Protein 4REC (pdb70)

GO terms:
  GO:0070336 flap-structured DNA binding (F, IDA)
  GO:0005634 nucleus (C, IDA)
  GO:0036297 interstrand cross-link repair (P, IDA)
  GO:0008409 5'-3' exonuclease activity (F, IDA)
  GO:0017108 5'-flap endonuclease activity (F, IDA)
  GO:0140036 ubiquitin-modified protein reader activity (F, IDA)
  GO:0005634 nucleus (C, EXP)
  GO:0004528 phosphodiesterase I activity (F, EXP)
  GO:0000287 magnesium ion binding (F, TAS)
  GO:0006281 DNA repair (P, IMP)
  GO:0006289 nucleotide-excision repair (P, IMP)
  GO:0000724 double-strand break repair via homologous recombination (P, IMP)
  GO:0005515 protein binding (F, IPI)
  GO:0005654 nucleoplasm (C, TAS)
  GO:0005654 nucleoplasm (C, IDA)
  GO:0006289 nucleotide-excision repair (P, IDA)

B-factor: mean 68.75, std 26.11, range [28.69, 210.44]

Solvent-accessible surface area: 28852 Å² total; per-residue (Å²): 198,102,29,116,12,5,64,16,9,30,26,8,2,107,23,4,70,128,25,124,33,11,17,134,14,11,57,138,130,5,64,28,15,6,66,80,0,96,134,12,46,65,42,0,22,28,0,0,0,59,3,17,115,99,164,53,41,13,21,28,37,117,136,17,108,28,109,108,19,29,157,87,12,66,77,7,9,101,52,0,45,133,25,37,0,3,21,35,47,76,101,1,108,97,19,48,43,0,2,110,23,13,48,48,99,35,1,67,49,0,0,116,50,33,161,25,119,78,34,115,20,127,64,99,93,0,13,77,31,0,55,157,36,18,172,155,245,139,38,54,16,54,80,0,19,147,127,0,48,81,63,8,32,121,0,0,24,9,20,107,48,14,66,43,4,0,22,16,1,60,21,12,18,24,19,39,56,8,36,123,50,108,97,77,149,97,72,13,29,192,53,100,26,8,78,31,77,79,44,53,153,49,118,5,11,81,68,84,74,1,0,59,61,1,7,56,0,12,89,37,0,55,77,0,16,67,7,13,89,110,41,74,47,113,101,0,32,79,43,0,44,56,0,59,155,67,13,81,204,26,93,148,56,102,8,11,137,53,1,64,100,10,59,70,20,0,29,20,4,1,1,0,15,0,16,4,34,1,17,9,37,6,7,66,0,1,17,142,46,130,56,44,102,49,0,10,124,6,1,90,58,4,16,95,43,191,59,12,2,18,54,13,9,3,107,4,23,26,82,7,0,36,0,10,13,85,80,32,152,100,43,70,44,0,3,105,4,2,33,101,0,14,78,12,117,83,4,37,64,11,65,47,14,15,0,49,100,37,2,38,114,0,68,121,32,134,54,0,132,149,23,100,123,53,6,149,78,26,42,173,72,101,46,112,108,23,127,90,38,92,21,110,18,157,190,65,57,43,32,93,25,0,16,25,42,2,134,180,60,36,14,65,64,30,12,58,2,82,4,11,4,7,0,1,1,1,0,1,11,0,16,87,7,3,14,58,85,58,21,66,8,1,4,23,16,67,29,22,24,25,0,26,1,4,19,25,98,36,1,20,72,48,2,110,110,35,0,76,68,55,0,102,99,0,85,89,13,88,67,121,30,2,45,47,80,0,15,43,17,18,133,124,34,105,46,57,45,8,59,5,12,29,46,123,72,7,118,49,31,96,22,0,23,53,1,0,17,16,7,20,2,69,13,2,4,9,6,2,86,50,1,1,42,45,18,112,38,1,79,51,0,7,2,6,2,4,1,2,36,66,168,73,114,81,24,24,0,0,10,7,12,10,79,168,71,206,41,56,54,85,27,68,13,24,3,2,39,2,49,144,52,64,4,73,4,4,0,0,46,7,63,88,116

Foldseek 3Di:
DCDLLLLLLVVLVVFQVVDVVSVQLDDDVLVVLVVLLVVQDPLLVVVLSVQLVDDFAKEFLVPDDDVVSPRHCVVSLVRCVVSPFKDKCVPVDDLLRLLVQDDLVLLLVLCVVVVHPPSVDDSVVSSVVLVVQQVVVHGCSRVSSVVSCVSRDMIMGGDDSNSVSSVLSVCVRCVCVLPVLVLRDRCSSPAFADDFDAFADDDLAPHNVFSVLLSVLSVLLVVLSVCVVVVVLVVSLVSLVVLVVVQVVCPPPPRVVSLLPDDPLSSCSGNNQSNLVSLVVNLVSCVVVPVLVVSLVSLVVSLVDDRYPLLCVLVSLLVNLVSCVPVVVPLVVSLVSLLVSCVDPSHDVQSVVSSLVVLVVSCPDPSRVPVVVSNPSRDPDDFDDAAEDEDADDVDDQVVVVVVVVVVVQQVDKFQDQLLLLLQLLCLQCVCLQRDDDDHPQHNTSPDQGRSCQQDQVQCVVSVVVLVVSLVCQLPPALVVSLVSSVVSCVPCQSHRHPSHDNPRDVDSVRSSLLCNLCGRLLSSLLSVCCRRHVVLLSNQFARMWTHRSPVSQIEGEHEAEPPGDHRSSVSNVQRSSVVSVHHYYYYYYYYD

Organism: Homo sapiens (NCBI:txid9606)

Structure (mmCIF, N/CA/C/O backbone):
data_4REC
#
_entry.id   4REC
#
_cell.length_a   71.910
_cell.length_b   109.600
_cell.length_c   115.860
_cell.angle_alpha   90.000
_cell.angle_beta   90.000
_cell.angle_gamma   90.000
#
_symmetry.space_group_name_H-M   'P 21 21 21'
#
loop_
_entity.id
_entity.type
_entity.pdbx_description
1 polymer 'Fanconi-associated nuclease 1'
2 polymer 'DNA (40-MER)'
3 non-polymer 'IODIDE ION'
4 water water
#
loop_
_atom_site.group_PDB
_atom_site.id
_atom_site.type_symbol
_atom_site.label_atom_id
_atom_site.label_alt_id
_atom_site.label_comp_id
_atom_site.label_asym_id
_atom_site.label_entity_id
_atom_site.label_seq_id
_atom_site.pdbx_PDB_ins_code
_atom_site.Cartn_x
_atom_site.Cartn_y
_atom_site.Cartn_z
_atom_site.occupancy
_atom_site.B_iso_or_equiv
_atom_site.auth_seq_id
_atom_site.auth_comp_id
_atom_site.auth_asym_id
_atom_site.auth_atom_id
_atom_site.pdbx_PDB_model_num
ATOM 1 N N . GLU A 1 1 ? 84.924 76.252 -39.734 1.00 94.80 371 GLU A N 1
ATOM 2 C CA . GLU A 1 1 ? 84.730 77.541 -39.069 1.00 106.85 371 GLU A CA 1
ATOM 3 C C . GLU A 1 1 ? 84.675 77.367 -37.553 1.00 107.46 371 GLU A C 1
ATOM 4 O O . GLU A 1 1 ? 85.368 78.063 -36.812 1.00 113.55 371 GLU A O 1
ATOM 10 N N . PHE A 1 2 ? 83.828 76.449 -37.099 1.00 98.37 372 PHE A N 1
ATOM 11 C CA . PHE A 1 2 ? 83.824 76.039 -35.703 1.00 83.14 372 PHE A CA 1
ATOM 12 C C . PHE A 1 2 ? 84.031 74.535 -35.621 1.00 77.96 372 PHE A C 1
ATOM 13 O O . PHE A 1 2 ? 83.070 73.780 -35.503 1.00 81.42 372 PHE A O 1
ATOM 21 N N . PRO A 1 3 ? 85.294 74.095 -35.686 1.00 68.88 373 PRO A N 1
ATOM 22 C CA . PRO A 1 3 ? 85.587 72.671 -35.898 1.00 56.72 373 PRO A CA 1
ATOM 23 C C . PRO A 1 3 ? 85.302 71.789 -34.689 1.00 52.08 373 PRO A C 1
ATOM 24 O O . PRO A 1 3 ? 85.215 72.268 -33.551 1.00 47.62 373 PRO A O 1
ATOM 28 N N . TYR A 1 4 ? 85.169 70.495 -34.959 1.00 55.81 374 TYR A N 1
ATOM 29 C CA . TYR A 1 4 ? 84.745 69.518 -33.964 1.00 59.13 374 TYR A CA 1
ATOM 30 C C . TYR A 1 4 ? 85.628 69.492 -32.720 1.00 58.07 374 TYR A C 1
ATOM 31 O O . TYR A 1 4 ? 85.111 69.478 -31.596 1.00 56.44 374 TYR A O 1
ATOM 40 N N . TYR A 1 5 ? 86.954 69.495 -32.919 1.00 54.55 375 TYR A N 1
ATOM 41 C CA . TYR A 1 5 ? 87.889 69.301 -31.804 1.00 52.77 375 TYR A CA 1
ATOM 42 C C . TYR A 1 5 ? 87.762 70.457 -30.818 1.00 46.00 375 TYR A C 1
ATOM 43 O O . TYR A 1 5 ? 87.871 70.269 -29.614 1.00 54.47 375 TYR A O 1
ATOM 52 N N . LEU A 1 6 ? 87.480 71.645 -31.329 1.00 43.42 376 LEU A N 1
ATOM 53 C CA . LEU A 1 6 ? 87.304 72.789 -30.451 1.00 48.69 376 LEU A CA 1
ATOM 54 C C . LEU A 1 6 ? 85.964 72.683 -29.731 1.00 56.58 376 LEU A C 1
ATOM 55 O O . LEU A 1 6 ? 85.878 72.915 -28.510 1.00 45.72 376 LEU A O 1
ATOM 60 N N . ARG A 1 7 ? 84.919 72.332 -30.485 1.00 53.85 377 ARG A N 1
ATOM 61 C CA . ARG A 1 7 ? 83.593 72.157 -29.899 1.00 64.77 377 ARG A CA 1
ATOM 62 C C . ARG A 1 7 ? 83.643 71.160 -28.725 1.00 51.89 377 ARG A C 1
ATOM 63 O O . ARG A 1 7 ? 83.295 71.496 -27.589 1.00 51.02 377 ARG A O 1
ATOM 71 N N . SER A 1 8 ? 84.096 69.943 -29.005 1.00 46.53 378 SER A N 1
ATOM 72 C CA . SER A 1 8 ? 84.265 68.935 -27.974 1.00 50.90 378 SER A CA 1
ATOM 73 C C . SER A 1 8 ? 85.105 69.440 -26.771 1.00 52.45 378 SER A C 1
ATOM 74 O O . SER A 1 8 ? 84.708 69.240 -25.611 1.00 47.26 378 SER A O 1
ATOM 77 N N . PHE A 1 9 ? 86.233 70.124 -27.041 1.00 46.93 379 PHE A N 1
ATOM 78 C CA . PHE A 1 9 ? 87.073 70.709 -25.977 1.00 43.98 379 PHE A CA 1
ATOM 79 C C . PHE A 1 9 ? 86.290 71.739 -25.168 1.00 44.01 379 PHE A C 1
ATOM 80 O O . PHE A 1 9 ? 86.407 71.819 -23.942 1.00 37.91 379 PHE A O 1
ATOM 88 N N . LEU A 1 10 ? 85.472 72.532 -25.845 1.00 48.55 380 LEU A N 1
ATOM 89 C CA . LEU A 1 10 ? 84.642 73.510 -25.128 1.00 52.61 380 LEU A CA 1
ATOM 90 C C . LEU A 1 10 ? 83.586 72.831 -24.226 1.00 51.78 380 LEU A C 1
ATOM 91 O O . LEU A 1 10 ? 83.287 73.310 -23.131 1.00 42.51 380 LEU A O 1
ATOM 96 N N . VAL A 1 11 ? 83.056 71.694 -24.658 1.00 50.39 381 VAL A N 1
ATOM 97 C CA . VAL A 1 11 ? 82.062 70.996 -23.845 1.00 53.73 381 VAL A CA 1
ATOM 98 C 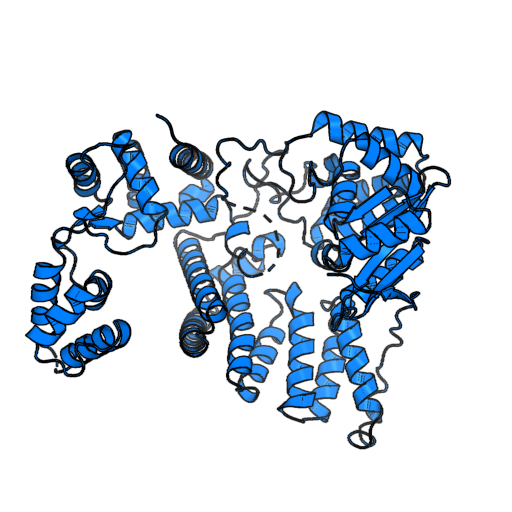C . VAL A 1 11 ? 82.652 70.540 -22.509 1.00 51.68 381 VAL A C 1
ATOM 99 O O . VAL A 1 11 ? 82.074 70.771 -21.433 1.00 53.32 381 VAL A O 1
ATOM 103 N N . VAL A 1 12 ? 83.819 69.905 -22.585 1.00 47.35 382 VAL A N 1
ATOM 104 C CA . VAL A 1 12 ? 84.521 69.443 -21.397 1.00 45.41 382 VAL A CA 1
ATOM 105 C C . VAL A 1 12 ? 84.770 70.577 -20.423 1.00 46.74 382 VAL A C 1
ATOM 106 O O . VAL A 1 12 ? 84.465 70.446 -19.251 1.00 43.86 382 VAL A O 1
ATOM 110 N N . LEU A 1 13 ? 85.302 71.700 -20.892 1.00 41.40 383 LEU A N 1
ATOM 111 C CA . LEU A 1 13 ? 85.555 72.819 -19.965 1.00 46.45 383 LEU A CA 1
ATOM 112 C C . LEU A 1 13 ? 84.278 73.288 -19.273 1.00 40.82 383 LEU A C 1
ATOM 113 O O . LEU A 1 13 ? 84.280 73.604 -18.073 1.00 47.35 383 LEU A O 1
ATOM 118 N N . LYS A 1 14 ? 83.200 73.373 -20.053 1.00 48.64 384 LYS A N 1
ATOM 119 C CA . LYS A 1 14 ? 81.932 73.876 -19.542 1.00 52.58 384 LYS A CA 1
ATOM 120 C C . LYS A 1 14 ? 81.456 72.979 -18.408 1.00 50.32 384 LYS A C 1
ATOM 121 O O . LYS A 1 14 ? 81.202 73.440 -17.296 1.00 50.12 384 LYS A O 1
ATOM 127 N N . THR A 1 15 ? 81.365 71.687 -18.702 1.00 43.33 385 THR A N 1
ATOM 128 C CA . THR A 1 15 ? 80.929 70.697 -17.723 1.00 44.59 385 THR A CA 1
ATOM 129 C C . THR A 1 15 ? 81.708 70.809 -16.411 1.00 54.29 385 THR A C 1
ATOM 130 O O . THR A 1 15 ? 81.116 71.068 -15.367 1.00 57.65 385 THR A O 1
ATOM 134 N N . VAL A 1 16 ? 83.036 70.661 -16.469 1.00 50.03 386 VAL A N 1
ATOM 135 C CA . VAL A 1 16 ? 83.844 70.678 -15.264 1.00 44.83 386 VAL A CA 1
ATOM 136 C C . VAL A 1 16 ? 83.727 72.015 -14.517 1.00 46.67 386 VAL A C 1
ATOM 137 O O . VAL A 1 16 ? 83.522 72.032 -13.295 1.00 44.42 386 VAL A O 1
ATOM 141 N N . LEU A 1 17 ? 83.858 73.130 -15.239 1.00 43.76 387 LEU A N 1
ATOM 142 C CA . LEU A 1 17 ? 83.729 74.455 -14.629 1.00 48.59 387 LEU A CA 1
ATOM 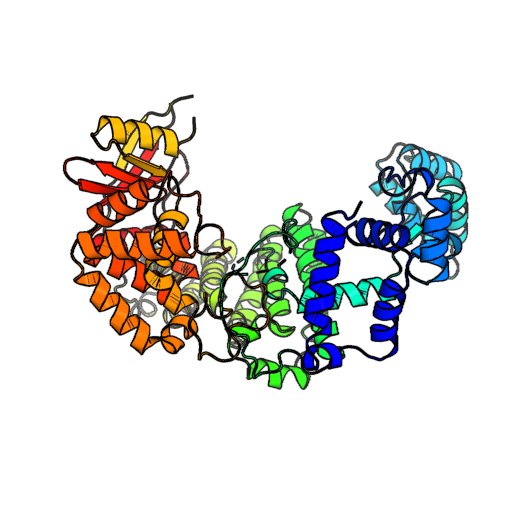143 C C . LEU A 1 17 ? 82.389 74.618 -13.917 1.00 54.16 387 LEU A C 1
ATOM 144 O O . LEU A 1 17 ? 82.301 75.333 -12.922 1.00 55.79 387 LEU A O 1
ATOM 149 N N . GLU A 1 18 ? 81.353 73.950 -14.430 1.00 60.93 388 GLU A N 1
ATOM 150 C CA . GLU A 1 18 ? 79.989 74.048 -13.875 1.00 70.49 388 GLU A CA 1
ATOM 151 C C . GLU A 1 18 ? 79.899 73.512 -12.464 1.00 68.79 388 GLU A C 1
ATOM 152 O O . GLU A 1 18 ? 79.071 73.957 -11.688 1.00 70.49 388 GLU A O 1
ATOM 158 N N . ASN A 1 19 ? 80.744 72.545 -12.137 1.00 62.85 389 ASN A N 1
ATOM 159 C CA . ASN A 1 19 ? 80.673 71.903 -10.831 1.00 62.30 389 ASN A CA 1
ATOM 160 C C . ASN A 1 19 ? 81.614 72.516 -9.811 1.00 68.33 389 ASN A C 1
ATOM 161 O O . ASN A 1 19 ? 82.832 72.440 -9.963 1.00 61.80 389 ASN A O 1
ATOM 166 N N . GLU A 1 20 ? 81.051 73.081 -8.749 1.00 75.54 390 GLU A N 1
ATOM 167 C CA . GLU A 1 20 ? 81.844 73.845 -7.793 1.00 79.42 390 GLU A CA 1
ATOM 168 C C . GLU A 1 20 ? 82.802 72.974 -6.959 1.00 77.83 390 GLU A C 1
ATOM 169 O O . GLU A 1 20 ? 83.892 73.433 -6.602 1.00 72.97 390 GLU A O 1
ATOM 175 N N . ASP A 1 21 ? 82.428 71.729 -6.660 1.00 86.02 391 ASP A N 1
ATOM 176 C CA . ASP A 1 21 ? 83.301 70.904 -5.829 1.00 87.11 391 ASP A CA 1
ATOM 177 C C . ASP A 1 21 ? 84.521 70.455 -6.621 1.00 80.96 391 ASP A C 1
ATOM 178 O O . ASP A 1 21 ? 85.610 70.328 -6.069 1.00 85.67 391 ASP A O 1
ATOM 183 N N . ASP A 1 22 ? 84.351 70.238 -7.916 1.00 63.98 392 ASP A N 1
ATOM 184 C CA . ASP A 1 22 ? 85.488 69.932 -8.763 1.00 58.37 392 ASP A CA 1
ATOM 185 C C . ASP A 1 22 ? 86.418 71.133 -8.884 1.00 57.35 392 ASP A C 1
ATOM 186 O O . ASP A 1 22 ? 87.637 70.998 -8.881 1.00 53.22 392 ASP A O 1
ATOM 191 N N . MET A 1 23 ? 85.833 72.313 -8.957 1.00 62.91 393 MET A N 1
ATOM 192 C CA . MET A 1 23 ? 86.608 73.530 -9.063 1.00 62.89 393 MET A CA 1
ATOM 193 C C . MET A 1 23 ? 87.470 73.814 -7.829 1.00 60.12 393 MET A C 1
ATOM 194 O O . MET A 1 23 ? 88.431 74.569 -7.900 1.00 60.20 393 MET A O 1
ATOM 199 N N . LEU A 1 24 ? 87.150 73.190 -6.707 1.00 52.80 394 LEU A N 1
ATOM 200 C CA . LEU A 1 24 ? 87.927 73.382 -5.493 1.00 57.07 394 LEU A CA 1
ATOM 201 C C . LEU A 1 24 ? 89.226 72.591 -5.514 1.00 51.49 394 LEU A C 1
ATOM 202 O O . LEU A 1 24 ? 90.005 72.631 -4.571 1.00 53.26 394 LEU A O 1
ATOM 207 N N . LEU A 1 25 ? 89.444 71.861 -6.597 1.00 53.37 395 LEU A N 1
ATOM 208 C CA . LEU A 1 25 ? 90.628 71.054 -6.750 1.00 55.63 395 LEU A CA 1
ATOM 209 C C . LEU A 1 25 ? 91.658 71.832 -7.582 1.00 53.09 395 LEU A C 1
ATOM 210 O O . LEU A 1 25 ? 92.730 71.323 -7.906 1.00 49.32 395 LEU A O 1
ATOM 215 N N . PHE A 1 26 ? 91.314 73.071 -7.922 1.00 50.53 396 PHE A N 1
ATOM 216 C CA . PHE A 1 26 ? 92.240 73.963 -8.612 1.00 53.67 396 PHE A CA 1
ATOM 217 C C . PHE A 1 26 ? 92.438 75.246 -7.825 1.00 60.00 396 PHE A C 1
ATOM 218 O O . PHE A 1 26 ? 91.480 75.783 -7.269 1.00 65.44 396 PHE A O 1
ATOM 226 N N . ASP A 1 27 ? 93.665 75.757 -7.796 1.00 51.49 397 ASP A N 1
ATOM 227 C CA . ASP A 1 27 ? 93.910 77.059 -7.158 1.00 60.53 397 ASP A CA 1
ATOM 228 C C . ASP A 1 27 ? 93.641 78.219 -8.124 1.00 58.12 397 ASP A C 1
ATOM 229 O O . ASP A 1 27 ? 93.277 78.004 -9.290 1.00 51.16 397 ASP A O 1
ATOM 234 N N . GLU A 1 28 ? 93.841 79.444 -7.643 1.00 69.62 398 GLU A N 1
ATOM 235 C CA . GLU A 1 28 ? 93.442 80.645 -8.380 1.00 72.55 398 GLU A CA 1
ATOM 236 C C . GLU A 1 28 ? 94.211 80.861 -9.679 1.00 64.59 398 GLU A C 1
ATOM 237 O O . GLU A 1 28 ? 93.642 81.286 -10.684 1.00 67.52 398 GLU A O 1
ATOM 243 N N . GLN A 1 29 ? 95.499 80.563 -9.665 1.00 48.56 399 GLN A N 1
ATOM 244 C CA . GLN A 1 29 ? 96.322 80.731 -10.853 1.00 52.46 399 GLN A CA 1
ATOM 245 C C . GLN A 1 29 ? 95.875 79.757 -11.938 1.00 44.34 399 GLN A C 1
ATOM 246 O O . GLN A 1 29 ? 95.915 80.064 -13.143 1.00 45.43 399 GLN A O 1
ATOM 252 N N . GLU A 1 30 ? 95.447 78.576 -11.494 1.00 45.67 400 GLU A N 1
ATOM 253 C CA . GLU A 1 30 ? 94.988 77.528 -12.399 1.00 51.24 400 GLU A CA 1
ATOM 254 C C . GLU A 1 30 ? 93.666 77.952 -13.048 1.00 46.93 400 GLU A C 1
ATOM 255 O O . GLU A 1 30 ? 93.538 77.910 -14.275 1.00 49.34 400 GLU A O 1
ATOM 261 N N . LYS A 1 31 ? 92.709 78.402 -12.238 1.00 40.91 401 LYS A N 1
ATOM 262 C CA . LYS A 1 31 ? 91.450 78.923 -12.783 1.00 49.79 401 LYS A CA 1
ATOM 263 C C . LYS A 1 31 ? 91.731 80.074 -13.748 1.00 47.46 401 LYS A C 1
ATOM 264 O O . LYS A 1 31 ? 91.136 80.145 -14.821 1.00 46.09 401 LYS A O 1
ATOM 270 N N . GLY A 1 32 ? 92.677 80.944 -13.371 1.00 46.87 402 GLY A N 1
ATOM 271 C CA . GLY A 1 32 ? 93.127 82.047 -14.210 1.00 48.90 402 GLY A CA 1
ATOM 272 C C . GLY A 1 32 ? 93.591 81.632 -15.593 1.00 47.23 402 GLY A C 1
ATOM 273 O O . GLY A 1 32 ? 93.489 82.364 -16.570 1.00 48.38 402 GLY A O 1
ATOM 274 N N . ILE A 1 33 ? 94.077 80.417 -15.689 1.00 42.93 403 ILE A N 1
ATOM 275 C CA . ILE A 1 33 ? 94.579 79.932 -16.948 1.00 46.29 403 ILE A CA 1
ATOM 276 C C . ILE A 1 33 ? 93.438 79.514 -17.859 1.00 43.79 403 ILE A C 1
ATOM 277 O O . ILE A 1 33 ? 93.513 79.667 -19.081 1.00 48.49 403 ILE A O 1
ATOM 282 N N . VAL A 1 34 ? 92.365 79.006 -17.272 1.00 45.81 404 VAL A N 1
ATOM 283 C CA . VAL A 1 34 ? 91.189 78.688 -18.059 1.00 47.72 404 VAL A CA 1
ATOM 284 C C . VAL A 1 34 ? 90.597 79.996 -18.578 1.00 47.45 404 VAL A C 1
ATOM 285 O O . VAL A 1 34 ? 90.215 80.109 -19.753 1.00 41.67 404 VAL A O 1
ATOM 289 N N . THR A 1 35 ? 90.548 80.996 -17.707 1.00 41.50 405 THR A N 1
ATOM 290 C CA . THR A 1 35 ? 90.107 82.316 -18.127 1.00 46.12 405 THR A CA 1
ATOM 291 C C . THR A 1 35 ? 90.940 82.807 -19.294 1.00 47.84 405 THR A C 1
ATOM 292 O O . THR A 1 35 ? 90.371 83.265 -20.289 1.00 50.82 405 THR A O 1
ATOM 296 N N . LYS A 1 36 ? 92.277 82.670 -19.199 1.00 44.04 406 LYS A N 1
ATOM 297 C CA . LYS A 1 36 ? 93.143 83.161 -20.267 1.00 48.45 406 LYS A CA 1
ATOM 298 C C . LYS A 1 36 ? 92.872 82.440 -21.571 1.00 49.46 406 LYS A C 1
ATOM 299 O O . LYS A 1 36 ? 92.957 83.032 -22.643 1.00 52.57 406 LYS A O 1
ATOM 305 N N . PHE A 1 37 ? 92.547 81.158 -21.480 1.00 42.62 407 PHE A N 1
ATOM 306 C CA . PHE A 1 37 ? 92.230 80.385 -22.679 1.00 39.82 407 PHE A CA 1
ATOM 307 C C . PHE A 1 37 ? 90.990 80.982 -23.321 1.00 43.98 407 PHE A C 1
ATOM 308 O O . PHE A 1 37 ? 90.938 81.174 -24.544 1.00 46.39 407 PHE A O 1
ATOM 316 N N . TYR A 1 38 ? 89.994 81.278 -22.485 1.00 41.98 408 TYR A N 1
ATOM 317 C CA . TYR A 1 38 ? 88.736 81.835 -22.975 1.00 48.19 408 TYR A CA 1
ATOM 318 C C . TYR A 1 38 ? 88.971 83.210 -23.620 1.00 49.31 408 TYR A C 1
ATOM 319 O O . TYR A 1 38 ? 88.289 83.590 -24.571 1.00 48.30 408 TYR A O 1
ATOM 328 N N . GLN A 1 39 ? 89.962 83.940 -23.128 1.00 48.87 409 GLN A N 1
ATOM 329 C CA . GLN A 1 39 ? 90.273 85.243 -23.711 1.00 49.64 409 GLN A CA 1
ATOM 330 C C . GLN A 1 39 ? 91.071 85.184 -25.010 1.00 51.41 409 GLN A C 1
ATOM 331 O O . GLN A 1 39 ? 91.358 86.215 -25.600 1.00 47.59 409 GLN A O 1
ATOM 337 N N . LEU A 1 40 ? 91.423 83.990 -25.467 1.00 48.31 410 LEU A N 1
ATOM 338 C CA . LEU A 1 40 ? 92.159 83.879 -26.715 1.00 47.64 410 LEU A CA 1
ATOM 339 C C . LEU A 1 40 ? 91.236 84.143 -27.878 1.00 52.45 410 LEU A C 1
ATOM 340 O O . LEU A 1 40 ? 90.056 83.815 -27.823 1.00 46.81 410 LEU A O 1
ATOM 345 N N . SER A 1 41 ? 91.775 84.684 -28.958 1.00 49.47 411 SER A N 1
ATOM 346 C CA . SER A 1 41 ? 91.023 84.733 -30.201 1.00 51.96 411 SER A CA 1
ATOM 347 C C . SER A 1 41 ? 90.538 83.329 -30.603 1.00 57.52 411 SER A C 1
ATOM 348 O O . SER A 1 41 ? 90.934 82.321 -30.013 1.00 57.97 411 SER A O 1
ATOM 351 N N . ALA A 1 42 ? 89.687 83.260 -31.617 1.00 56.36 412 ALA A N 1
ATOM 352 C CA . ALA A 1 42 ? 89.189 81.970 -32.088 1.00 63.88 412 ALA A CA 1
ATOM 353 C C . ALA A 1 42 ? 90.287 81.168 -32.767 1.00 53.43 412 ALA A C 1
ATOM 354 O O . ALA A 1 42 ? 90.393 79.953 -32.594 1.00 53.96 412 ALA A O 1
ATOM 356 N N . THR A 1 43 ? 91.063 81.852 -33.589 1.00 53.33 413 THR A N 1
ATOM 357 C CA . THR A 1 43 ? 92.158 81.208 -34.285 1.00 60.30 413 THR A CA 1
ATOM 358 C C . THR A 1 43 ? 93.153 80.685 -33.244 1.00 51.84 413 THR A C 1
ATOM 359 O O . THR A 1 43 ? 93.671 79.585 -33.380 1.00 53.50 413 THR A O 1
ATOM 363 N N . GLY A 1 44 ? 93.355 81.450 -32.173 1.00 48.84 414 GLY A N 1
ATOM 364 C CA . GLY A 1 44 ? 94.196 81.030 -31.069 1.00 46.57 414 GLY A CA 1
ATOM 365 C C . GLY A 1 44 ? 93.696 79.804 -30.323 1.00 50.02 414 GLY A C 1
ATOM 366 O O . GLY A 1 44 ? 94.479 78.935 -29.896 1.00 43.02 414 GLY A O 1
ATOM 367 N N . GLN A 1 45 ? 92.384 79.721 -30.143 1.00 44.70 415 GLN A N 1
ATOM 368 C CA . GLN A 1 45 ? 91.835 78.599 -29.399 1.00 42.15 415 GLN A CA 1
ATOM 369 C C . GLN A 1 45 ? 91.980 77.337 -30.227 1.00 42.58 415 GLN A C 1
ATOM 370 O O . GLN A 1 45 ? 92.285 76.284 -29.686 1.00 39.05 415 GLN A O 1
ATOM 376 N N . LYS A 1 46 ? 91.796 77.459 -31.537 1.00 40.22 416 LYS A N 1
ATOM 377 C CA . LYS A 1 46 ? 91.884 76.320 -32.440 1.00 41.43 416 LYS A CA 1
ATOM 378 C C . LYS A 1 46 ? 93.294 75.708 -32.473 1.00 47.31 416 LYS A C 1
ATOM 379 O O . LYS A 1 46 ? 93.452 74.503 -32.309 1.00 49.07 416 LYS A O 1
ATOM 385 N N . LEU A 1 47 ? 94.306 76.546 -32.680 1.00 47.03 417 LEU A N 1
ATOM 386 C CA . LEU A 1 47 ? 95.708 76.096 -32.659 1.00 45.13 417 LEU A CA 1
ATOM 387 C C . LEU A 1 47 ? 96.084 75.460 -31.320 1.00 42.70 417 LEU A C 1
ATOM 388 O O . LEU A 1 47 ? 96.681 74.402 -31.293 1.00 45.05 417 LEU A O 1
ATOM 393 N N . TYR A 1 48 ? 95.711 76.089 -30.210 1.00 36.79 418 TYR A N 1
ATOM 394 C CA . TYR A 1 48 ? 96.060 75.514 -28.931 1.00 37.08 418 TYR A CA 1
ATOM 395 C C . TYR A 1 48 ? 95.502 74.104 -28.832 1.00 43.56 418 TYR A C 1
ATOM 396 O O . TYR A 1 48 ? 96.255 73.163 -28.544 1.00 42.38 418 TYR A O 1
ATOM 405 N N . VAL A 1 49 ? 94.199 73.927 -29.095 1.00 42.63 419 VAL A N 1
ATOM 406 C CA . VAL A 1 49 ? 93.650 72.572 -28.988 1.00 37.20 419 VAL A CA 1
ATOM 407 C C . VAL A 1 49 ? 94.312 71.606 -30.010 1.00 40.52 419 VAL A C 1
ATOM 408 O O . VAL A 1 49 ? 94.601 70.471 -29.669 1.00 39.55 419 VAL A O 1
ATOM 412 N N . ARG A 1 50 ? 94.593 72.038 -31.239 1.00 47.39 420 ARG A N 1
ATOM 413 C CA . ARG A 1 50 ? 95.263 71.120 -32.174 1.00 48.55 420 ARG A CA 1
ATOM 414 C C . ARG A 1 50 ? 96.658 70.716 -31.653 1.00 49.59 420 ARG A C 1
ATOM 415 O O . ARG A 1 50 ? 97.174 69.643 -31.973 1.00 47.06 420 ARG A O 1
ATOM 423 N N . LEU A 1 51 ? 97.270 71.577 -30.854 1.00 37.18 421 LEU A N 1
ATOM 424 C CA . LEU A 1 51 ? 98.595 71.265 -30.335 1.00 46.84 421 LEU A CA 1
ATOM 425 C C . LEU A 1 51 ? 98.458 70.510 -29.032 1.00 47.11 421 LEU A C 1
ATOM 426 O O . LEU A 1 51 ? 99.279 69.668 -28.725 1.00 37.47 421 LEU A O 1
ATOM 431 N N . PHE A 1 52 ? 97.402 70.784 -28.279 1.00 44.21 422 PHE A N 1
ATOM 432 C CA . PHE A 1 52 ? 97.219 70.094 -27.012 1.00 42.30 422 PHE A CA 1
ATOM 433 C C . PHE A 1 52 ? 96.932 68.606 -27.256 1.00 45.74 422 PHE A C 1
ATOM 434 O O . PHE A 1 52 ? 97.334 67.754 -26.464 1.00 44.23 422 PHE A O 1
ATOM 442 N N . GLN A 1 53 ? 96.263 68.280 -28.360 1.00 52.33 423 GLN A N 1
ATOM 443 C CA . GLN A 1 53 ? 95.963 66.874 -28.650 1.00 54.91 423 GLN A CA 1
ATOM 444 C C . GLN A 1 53 ? 97.213 66.106 -29.088 1.00 50.23 423 GLN A C 1
ATOM 445 O O . GLN A 1 53 ? 97.241 64.879 -29.041 1.00 49.75 423 GLN A O 1
ATOM 451 N N . ARG A 1 54 ? 98.237 66.832 -29.526 1.00 47.90 424 ARG A N 1
ATOM 452 C CA . ARG A 1 54 ? 99.449 66.197 -30.040 1.00 49.30 424 ARG A CA 1
ATOM 453 C C . ARG A 1 54 ? 100.363 65.769 -28.908 1.00 48.02 424 ARG A C 1
ATOM 454 O O . ARG A 1 54 ? 100.219 66.209 -27.763 1.00 47.48 424 ARG A O 1
ATOM 462 N N . LYS A 1 55 ? 101.271 64.860 -29.233 1.00 48.77 425 LYS A N 1
ATOM 463 C CA . LYS A 1 55 ? 102.291 64.437 -28.300 1.00 52.78 425 LYS A CA 1
ATOM 464 C C . LYS A 1 55 ? 103.031 65.660 -27.747 1.00 46.19 425 LYS A C 1
ATOM 465 O O . LYS A 1 55 ? 103.325 66.608 -28.489 1.00 43.70 425 LYS A O 1
ATOM 471 N N . LEU A 1 56 ? 103.286 65.643 -26.442 1.00 42.51 426 LEU A N 1
ATOM 472 C CA . LEU A 1 56 ? 104.044 66.688 -25.785 1.00 55.73 426 LEU A CA 1
ATOM 473 C C . LEU A 1 56 ? 105.530 66.623 -26.180 1.00 54.96 426 LEU A C 1
ATOM 474 O O . LEU A 1 56 ? 106.313 65.886 -25.592 1.00 64.68 426 LEU A O 1
ATOM 479 N N . SER A 1 57 ? 105.897 67.392 -27.196 1.00 51.69 427 SER A N 1
ATOM 480 C CA . SER A 1 57 ? 107.280 67.514 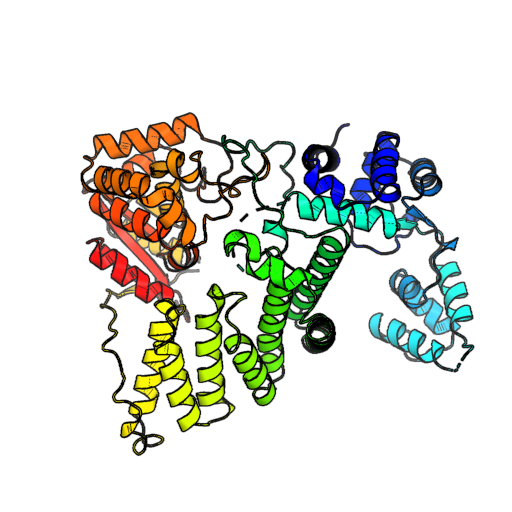-27.602 1.00 60.79 427 SER A CA 1
ATOM 481 C C . SER A 1 57 ? 107.448 68.797 -28.394 1.00 56.27 427 SER A C 1
ATOM 482 O O . SER A 1 57 ? 106.466 69.459 -28.728 1.00 49.24 427 SER A O 1
ATOM 485 N N . TRP A 1 58 ? 108.693 69.150 -28.688 1.00 38.37 428 TRP A N 1
ATOM 486 C CA . TRP A 1 58 ? 108.954 70.359 -29.447 1.00 40.90 428 TRP A CA 1
ATOM 487 C C . TRP A 1 58 ? 108.552 70.141 -30.892 1.00 37.93 428 TRP A C 1
ATOM 488 O O . TRP A 1 58 ? 108.694 69.074 -31.409 1.00 37.20 428 TRP A O 1
ATOM 499 N N . ILE A 1 59 ? 108.061 71.172 -31.551 1.00 40.49 429 ILE A N 1
ATOM 500 C CA . ILE A 1 59 ? 107.739 71.048 -32.965 1.00 40.80 429 ILE A CA 1
ATOM 501 C C . ILE A 1 59 ? 108.418 72.152 -33.770 1.00 43.48 429 ILE A C 1
ATOM 502 O O . ILE A 1 59 ? 108.388 73.316 -33.365 1.00 46.70 429 ILE A O 1
ATOM 507 N N . LYS A 1 60 ? 109.040 71.806 -34.891 1.00 46.56 430 LYS A N 1
ATOM 508 C CA . LYS A 1 60 ? 109.677 72.832 -35.717 1.00 55.64 430 LYS A CA 1
ATOM 509 C C . LYS A 1 60 ? 108.622 73.711 -36.363 1.00 57.48 430 LYS A C 1
ATOM 510 O O . LYS A 1 60 ? 107.603 73.208 -36.857 1.00 62.44 430 LYS A O 1
ATOM 516 N N . MET A 1 61 ? 108.871 75.018 -36.383 1.00 58.33 431 MET A N 1
ATOM 517 C CA . MET A 1 61 ? 107.870 75.958 -36.868 1.00 66.81 431 MET A CA 1
ATOM 518 C C . MET A 1 61 ? 107.597 75.803 -38.359 1.00 67.47 431 MET A C 1
ATOM 519 O O . MET A 1 61 ? 106.521 76.141 -38.835 1.00 68.33 431 MET A O 1
ATOM 524 N N . THR A 1 62 ? 108.556 75.258 -39.089 1.00 65.96 432 THR A N 1
ATOM 525 C CA . THR A 1 62 ? 108.374 74.989 -40.508 1.00 72.33 432 THR A CA 1
ATOM 526 C C . THR A 1 62 ? 107.566 73.710 -40.748 1.00 72.11 432 THR A C 1
ATOM 527 O O . THR A 1 62 ? 107.204 73.407 -41.882 1.00 72.27 432 THR A O 1
ATOM 531 N N . LYS A 1 63 ? 107.287 72.958 -39.688 1.00 66.62 433 LYS A N 1
ATOM 532 C CA . LYS A 1 63 ? 106.418 71.786 -39.817 1.00 74.44 433 LYS A CA 1
ATOM 533 C C . LYS A 1 63 ? 104.977 72.071 -39.375 1.00 74.83 433 LYS A C 1
ATOM 534 O O . LYS A 1 63 ? 104.087 71.248 -39.587 1.00 74.74 433 LYS A O 1
ATOM 540 N N . LEU A 1 64 ? 104.740 73.233 -38.771 1.00 58.79 434 LEU A N 1
ATOM 541 C CA . LEU A 1 64 ? 103.389 73.586 -38.337 1.00 60.37 434 LEU A CA 1
ATOM 542 C C . LEU A 1 64 ? 102.532 73.997 -39.510 1.00 65.17 434 LEU A C 1
ATOM 543 O O . LEU A 1 64 ? 102.789 75.010 -40.151 1.00 64.68 434 LEU A O 1
ATOM 548 N N . GLU A 1 65 ? 101.494 73.226 -39.784 1.00 67.12 435 GLU A N 1
ATOM 549 C CA . GLU A 1 65 ? 100.601 73.592 -40.863 1.00 72.30 435 GLU A CA 1
ATOM 550 C C . GLU A 1 65 ? 99.165 73.244 -40.477 1.00 72.41 435 GLU A C 1
ATOM 551 O O . GLU A 1 65 ? 98.851 72.110 -40.111 1.00 60.65 435 GLU A O 1
ATOM 557 N N . TYR A 1 66 ? 98.326 74.275 -40.491 1.00 64.09 436 TYR A N 1
ATOM 558 C CA . TYR A 1 66 ? 96.900 74.156 -40.271 1.00 60.13 436 TYR A CA 1
ATOM 559 C C . TYR A 1 66 ? 96.223 75.207 -41.134 1.00 61.63 436 TYR A C 1
ATOM 560 O O . TYR A 1 66 ? 95.853 76.281 -40.656 1.00 66.02 436 TYR A O 1
ATOM 569 N N . GLU A 1 67 ? 96.098 74.891 -42.418 1.00 85.59 437 GLU A N 1
ATOM 570 C CA . GLU A 1 67 ? 95.595 75.836 -43.405 1.00 92.70 437 GLU A CA 1
ATOM 571 C C . GLU A 1 67 ? 94.196 76.313 -43.076 1.00 84.97 437 GLU A C 1
ATOM 572 O O . GLU A 1 67 ? 93.836 77.451 -43.365 1.00 84.60 437 GLU A O 1
ATOM 578 N N . GLU A 1 68 ? 93.414 75.435 -42.461 1.00 77.40 438 GLU A N 1
ATOM 579 C CA . GLU A 1 68 ? 92.042 75.751 -42.101 1.00 73.12 438 GLU A CA 1
ATOM 580 C C . GLU A 1 68 ? 91.984 76.789 -40.975 1.00 70.20 438 GLU A C 1
ATOM 581 O O . GLU A 1 68 ? 90.954 77.402 -40.754 1.00 72.39 438 GLU A O 1
ATOM 587 N N . ILE A 1 69 ? 93.097 76.999 -40.279 1.00 67.57 439 ILE A N 1
ATOM 588 C CA . ILE A 1 69 ? 93.160 77.995 -39.206 1.00 69.08 439 ILE A CA 1
ATOM 589 C C . ILE A 1 69 ? 93.776 79.319 -39.682 1.00 70.70 439 ILE A C 1
ATOM 590 O O . ILE A 1 69 ? 93.274 80.397 -39.378 1.00 71.31 439 ILE A O 1
ATOM 595 N N . ALA A 1 70 ? 94.874 79.224 -40.421 1.00 71.97 440 ALA A N 1
ATOM 596 C CA . ALA A 1 70 ? 95.530 80.390 -41.001 1.00 71.14 440 ALA A CA 1
ATOM 597 C C . ALA A 1 70 ? 96.583 79.910 -41.974 1.00 75.30 440 ALA A C 1
ATOM 598 O O . ALA A 1 70 ? 97.166 78.843 -41.778 1.00 69.09 440 ALA A O 1
ATOM 600 N N . LEU A 1 71 ? 96.831 80.686 -43.021 1.00 87.67 441 LEU A N 1
ATOM 601 C CA . LEU A 1 71 ? 97.819 80.272 -44.001 1.00 85.16 441 LEU A CA 1
ATOM 602 C C . LEU A 1 71 ? 99.213 80.532 -43.462 1.00 83.33 441 LEU A C 1
ATOM 603 O O . LEU A 1 71 ? 100.170 79.859 -43.848 1.00 79.09 441 LEU A O 1
ATOM 608 N N . ASP A 1 72 ? 99.313 81.494 -42.549 1.00 71.23 442 ASP A N 1
ATOM 609 C CA . ASP A 1 72 ? 100.540 81.726 -41.800 1.00 73.18 442 ASP A CA 1
ATOM 610 C C . ASP A 1 72 ? 100.233 81.788 -40.308 1.00 74.89 442 ASP A C 1
ATOM 611 O O . ASP A 1 72 ? 99.525 82.677 -39.832 1.00 78.37 442 ASP A O 1
ATOM 616 N N . LEU A 1 73 ? 100.795 80.840 -39.572 1.00 65.70 443 LEU A N 1
ATOM 617 C CA . LEU A 1 73 ? 100.458 80.672 -38.170 1.00 59.36 443 LEU A CA 1
ATOM 618 C C . LEU A 1 73 ? 101.173 81.635 -37.241 1.00 60.77 443 LEU A C 1
ATOM 619 O O . LEU A 1 73 ? 100.781 81.763 -36.073 1.00 59.77 443 LEU A O 1
ATOM 624 N N . THR A 1 74 ? 102.211 82.303 -37.758 1.00 55.39 444 THR A N 1
ATOM 625 C CA . THR A 1 74 ? 103.102 83.119 -36.931 1.00 52.89 444 THR A CA 1
ATOM 626 C C . THR A 1 74 ? 102.390 84.049 -35.939 1.00 45.37 444 THR A C 1
ATOM 627 O O . THR A 1 74 ? 102.700 84.027 -34.750 1.00 43.88 444 THR A O 1
ATOM 631 N N . PRO A 1 75 ? 101.430 84.865 -36.395 1.00 57.46 445 PRO A N 1
ATOM 632 C CA . PRO A 1 75 ? 100.864 85.727 -35.343 1.00 60.81 445 PRO A CA 1
ATOM 633 C C . PRO A 1 75 ? 100.020 84.942 -34.313 1.00 54.78 445 PRO A C 1
ATOM 634 O O . PRO A 1 75 ? 99.911 85.352 -33.159 1.00 52.79 445 PRO A O 1
ATOM 638 N N . VAL A 1 76 ? 99.462 83.807 -34.715 1.00 48.00 446 VAL A N 1
ATOM 639 C CA . VAL A 1 76 ? 98.689 82.997 -33.770 1.00 51.56 446 VAL A CA 1
ATOM 640 C C . VAL A 1 76 ? 99.626 82.402 -32.708 1.00 49.47 446 VAL A C 1
ATOM 641 O O . VAL A 1 76 ? 99.357 82.493 -31.501 1.00 52.33 446 VAL A O 1
ATOM 645 N N . ILE A 1 77 ? 100.719 81.790 -33.174 1.00 49.16 447 ILE A N 1
ATOM 646 C CA . ILE A 1 77 ? 101.808 81.338 -32.297 1.00 42.49 447 ILE A CA 1
ATOM 647 C C . ILE A 1 77 ? 102.197 82.456 -31.337 1.00 41.21 447 ILE A C 1
ATOM 648 O O . ILE A 1 77 ? 102.289 82.245 -30.111 1.00 40.08 447 ILE A O 1
ATOM 653 N N . GLU A 1 78 ? 102.361 83.655 -31.898 1.00 43.49 448 GLU A N 1
ATOM 654 C CA . GLU A 1 78 ? 102.684 84.828 -31.106 1.00 51.20 448 GLU A CA 1
ATOM 655 C C . GLU A 1 78 ? 101.657 85.099 -30.013 1.00 47.85 448 GLU A C 1
ATOM 656 O O . GLU A 1 78 ? 102.039 85.327 -28.867 1.00 53.37 448 GLU A O 1
ATOM 662 N N . GLU A 1 79 ? 100.363 85.075 -30.357 1.00 41.88 449 GLU A N 1
ATOM 663 C CA . GLU A 1 79 ? 99.301 85.206 -29.351 1.00 45.22 449 GLU A CA 1
ATOM 664 C C . GLU A 1 79 ? 99.434 84.157 -28.254 1.00 39.26 449 GLU A C 1
ATOM 665 O O . GLU A 1 79 ? 99.362 84.470 -27.060 1.00 40.79 449 GLU A O 1
ATOM 671 N N . LEU A 1 80 ? 99.575 82.901 -28.661 1.00 39.04 450 LEU A N 1
ATOM 672 C CA . LEU A 1 80 ? 99.647 81.804 -27.689 1.00 42.36 450 LEU A CA 1
ATOM 673 C C . LEU A 1 80 ? 100.913 81.924 -26.821 1.00 43.52 450 LEU A C 1
ATOM 674 O O . LEU A 1 80 ? 100.886 81.591 -25.615 1.00 42.12 450 LEU A O 1
ATOM 679 N N . THR A 1 81 ? 102.009 82.408 -27.417 1.00 43.84 451 THR A N 1
ATOM 680 C CA . THR A 1 81 ? 103.236 82.619 -26.634 1.00 48.60 451 THR A CA 1
ATOM 681 C C . THR A 1 81 ? 103.084 83.754 -25.609 1.00 50.61 451 THR A C 1
ATOM 682 O O . THR A 1 81 ? 103.437 83.588 -24.437 1.00 46.37 451 THR A O 1
ATOM 686 N N . ASN A 1 82 ? 102.544 84.894 -26.047 1.00 52.45 452 ASN A N 1
ATOM 687 C CA . ASN A 1 82 ? 102.358 86.042 -25.160 1.00 52.35 452 ASN A CA 1
ATOM 688 C C . ASN A 1 82 ? 101.466 85.676 -23.993 1.00 52.09 452 ASN A C 1
ATOM 689 O O . ASN A 1 82 ? 101.630 86.187 -22.882 1.00 52.24 452 ASN A O 1
ATOM 694 N N . ALA A 1 83 ? 100.530 84.767 -24.245 1.00 46.51 453 ALA A N 1
ATOM 695 C CA . ALA A 1 83 ? 99.542 84.391 -23.238 1.00 48.71 453 ALA A CA 1
ATOM 696 C C . ALA A 1 83 ? 100.049 83.294 -22.305 1.00 56.68 453 ALA A C 1
ATOM 697 O O . ALA A 1 83 ? 99.364 82.936 -21.350 1.00 62.51 453 ALA A O 1
ATOM 699 N N . GLY A 1 84 ? 101.243 82.768 -22.586 1.00 45.07 454 GLY A N 1
ATOM 700 C CA . GLY A 1 84 ? 101.853 81.753 -21.741 1.00 43.76 454 GLY A CA 1
ATOM 701 C C . GLY A 1 84 ? 101.404 80.316 -22.021 1.00 48.54 454 GLY A C 1
ATOM 702 O O . GLY A 1 84 ? 101.448 79.460 -21.138 1.00 49.43 454 GLY A O 1
ATOM 703 N N . PHE A 1 85 ? 100.986 80.048 -23.254 1.00 42.76 455 PHE A N 1
ATOM 704 C CA . PHE A 1 85 ? 100.403 78.756 -23.593 1.00 50.33 455 PHE A CA 1
ATOM 705 C C . PHE A 1 85 ? 101.375 77.911 -24.423 1.00 44.93 455 PHE A C 1
ATOM 706 O O . PHE A 1 85 ? 101.318 76.689 -24.355 1.00 39.55 455 PHE A O 1
ATOM 714 N N . LEU A 1 86 ? 102.209 78.566 -25.240 1.00 43.75 456 LEU A N 1
ATOM 715 C CA . LEU A 1 86 ? 103.324 77.931 -25.966 1.00 45.58 456 LEU A CA 1
ATOM 716 C C . LEU A 1 86 ? 104.646 78.554 -25.542 1.00 39.60 456 LEU A C 1
ATOM 717 O O . LEU A 1 86 ? 104.687 79.731 -25.243 1.00 38.50 456 LEU A O 1
ATOM 722 N N . GLN A 1 87 ? 105.727 77.782 -25.568 1.00 40.68 457 GLN A N 1
ATOM 723 C CA . GLN A 1 87 ? 107.055 78.350 -25.395 1.00 43.20 457 GLN A CA 1
ATOM 724 C C . GLN A 1 87 ? 107.826 78.131 -26.686 1.00 40.01 457 GLN A C 1
ATOM 725 O O . GLN A 1 87 ? 107.554 77.171 -27.420 1.00 44.93 457 GLN A O 1
ATOM 731 N N . THR A 1 88 ? 108.753 79.051 -26.971 1.00 43.13 458 THR A N 1
ATOM 732 C CA . THR A 1 88 ? 109.624 78.993 -28.150 1.00 46.39 458 THR A CA 1
ATOM 733 C C . THR A 1 88 ? 111.013 78.428 -27.809 1.00 46.43 458 THR A C 1
ATOM 734 O O . THR A 1 88 ? 111.343 78.225 -26.651 1.00 40.49 458 THR A O 1
ATOM 738 N N . GLU A 1 89 ? 111.843 78.239 -28.824 1.00 50.09 459 GLU A N 1
ATOM 739 C CA . GLU A 1 89 ? 113.136 77.575 -28.650 1.00 52.73 459 GLU A CA 1
ATOM 740 C C . GLU A 1 89 ? 114.107 78.314 -27.698 1.00 48.99 459 GLU A C 1
ATOM 741 O O . GLU A 1 89 ? 115.134 77.762 -27.300 1.00 49.58 459 GLU A O 1
ATOM 747 N N . SER A 1 90 ? 113.781 79.545 -27.321 1.00 48.58 460 SER A N 1
ATOM 748 C CA . SER A 1 90 ? 114.576 80.238 -26.315 1.00 55.83 460 SER A CA 1
ATOM 749 C C . SER A 1 90 ? 114.546 79.496 -24.996 1.00 51.83 460 SER A C 1
ATOM 750 O O . SER A 1 90 ? 115.430 79.676 -24.174 1.00 49.64 460 SER A O 1
ATOM 753 N N . GLU A 1 91 ? 113.514 78.682 -24.781 1.00 44.68 461 GLU A N 1
ATOM 754 C CA . GLU A 1 91 ? 113.374 77.955 -23.524 1.00 47.72 461 GLU A CA 1
ATOM 755 C C . GLU A 1 91 ? 113.666 76.478 -23.737 1.00 48.43 461 GLU A C 1
ATOM 756 O O . GLU A 1 91 ? 113.525 75.664 -22.822 1.00 51.74 461 GLU A O 1
ATOM 762 N N . LEU A 1 92 ? 114.091 76.139 -24.950 1.00 39.52 462 LEU A N 1
ATOM 763 C CA . LEU A 1 92 ? 114.633 74.810 -25.215 1.00 44.84 462 LEU A CA 1
ATOM 764 C C . LEU A 1 92 ? 116.046 74.684 -24.629 1.00 47.19 462 LEU A C 1
ATOM 765 O O . LEU A 1 92 ? 117.029 75.159 -25.231 1.00 43.09 462 LEU A O 1
ATOM 770 N N . GLN A 1 93 ? 116.143 74.050 -23.460 1.00 57.89 463 GLN A N 1
ATOM 771 C CA . GLN A 1 93 ? 117.400 73.999 -22.711 1.00 63.50 463 GLN A CA 1
ATOM 772 C C . GLN A 1 93 ? 117.868 72.580 -22.375 1.00 62.90 463 GLN A C 1
ATOM 773 O O . GLN A 1 93 ? 118.923 72.395 -21.759 1.00 58.10 463 GLN A O 1
ATOM 779 N N . GLU A 1 94 ? 117.084 71.587 -22.783 1.00 62.03 464 GLU A N 1
ATOM 780 C CA . GLU A 1 94 ? 117.382 70.192 -22.485 1.00 57.59 464 GLU A CA 1
ATOM 781 C C . GLU A 1 94 ? 117.957 69.481 -23.696 1.00 54.87 464 GLU A C 1
ATOM 782 O O . GLU A 1 94 ? 117.333 69.433 -24.756 1.00 50.61 464 GLU A O 1
ATOM 788 N N . LEU A 1 95 ? 119.147 68.917 -23.537 1.00 48.70 465 LEU A N 1
ATOM 789 C CA . LEU A 1 95 ? 119.830 68.276 -24.650 1.00 43.76 465 LEU A CA 1
ATOM 790 C C . LEU A 1 95 ? 119.009 67.128 -25.244 1.00 42.16 465 LEU A C 1
ATOM 791 O O . LEU A 1 95 ? 118.902 67.012 -26.467 1.00 48.40 465 LEU A O 1
ATOM 796 N N . SER A 1 96 ? 118.433 66.283 -24.391 1.00 41.42 466 SER A N 1
ATOM 797 C CA . SER A 1 96 ? 117.576 65.200 -24.892 1.00 52.84 466 SER A CA 1
ATOM 798 C C . SER A 1 96 ? 116.398 65.742 -25.730 1.00 45.09 466 SER A C 1
ATOM 799 O O . SER A 1 96 ? 116.119 65.232 -26.822 1.00 51.80 466 SER A O 1
ATOM 802 N N . GLU A 1 97 ? 115.743 66.796 -25.243 1.00 41.99 467 GLU A N 1
ATOM 803 C CA . GLU A 1 97 ? 114.600 67.360 -25.967 1.00 41.61 467 GLU A CA 1
ATOM 804 C C . GLU A 1 97 ? 115.017 67.845 -27.352 1.00 43.56 467 GLU A C 1
ATOM 805 O O . GLU A 1 97 ? 114.256 67.651 -28.312 1.00 50.90 467 GLU A O 1
ATOM 811 N N . VAL A 1 98 ? 116.215 68.447 -27.490 1.00 41.88 468 VAL A N 1
ATOM 812 C CA . VAL A 1 98 ? 116.599 68.969 -28.811 1.00 36.87 468 VAL A CA 1
ATOM 813 C C . VAL A 1 98 ? 117.070 67.829 -29.705 1.00 44.87 468 VAL A C 1
ATOM 814 O O . VAL A 1 98 ? 116.794 67.821 -30.907 1.00 49.43 468 VAL A O 1
ATOM 818 N N . LEU A 1 99 ? 117.774 66.860 -29.131 1.00 45.15 469 LEU A N 1
ATOM 819 C CA . LEU A 1 99 ? 118.183 65.703 -29.901 1.00 45.03 469 LEU A CA 1
ATOM 820 C C . LEU A 1 99 ? 116.960 64.946 -30.396 1.00 51.27 469 LEU A C 1
ATOM 821 O O . LEU A 1 99 ? 117.033 64.284 -31.403 1.00 51.04 469 LEU A O 1
ATOM 826 N N . GLU A 1 100 ? 115.838 65.033 -29.694 1.00 48.79 470 GLU A N 1
ATOM 827 C CA . GLU A 1 100 ? 114.608 64.402 -30.174 1.00 54.85 470 GLU A CA 1
ATOM 828 C C . GLU A 1 100 ? 113.989 65.168 -31.351 1.00 49.79 470 GLU A C 1
ATOM 829 O O . GLU A 1 100 ? 113.378 64.585 -32.239 1.00 47.80 470 GLU A O 1
ATOM 835 N N . LEU A 1 101 ? 114.180 66.477 -31.368 1.00 48.73 471 LEU A N 1
ATOM 836 C CA . LEU A 1 101 ? 113.609 67.321 -32.407 1.00 51.40 471 LEU A CA 1
ATOM 837 C C . LEU A 1 101 ? 114.254 67.205 -33.822 1.00 56.86 471 LEU A C 1
ATOM 838 O O . LEU A 1 101 ? 113.609 67.544 -34.812 1.00 53.52 471 LEU A O 1
ATOM 843 N N . LEU A 1 102 ? 115.508 66.752 -33.935 1.00 45.45 472 LEU A N 1
ATOM 844 C CA . LEU A 1 102 ? 116.191 66.717 -35.250 1.00 45.26 472 LEU A CA 1
ATOM 845 C C . LEU A 1 102 ? 115.837 65.489 -36.126 1.00 46.36 472 LEU A C 1
ATOM 846 O O . LEU A 1 102 ? 115.700 64.352 -35.636 1.00 40.03 472 LEU A O 1
ATOM 851 N N . SER A 1 103 ? 115.726 65.742 -37.431 1.00 58.52 473 SER A N 1
ATOM 852 C CA . SER A 1 103 ? 115.531 64.703 -38.424 1.00 66.09 473 SER A CA 1
ATOM 853 C C . SER A 1 103 ? 116.764 63.807 -38.522 1.00 70.72 473 SER A C 1
ATOM 854 O O . SER A 1 103 ? 117.728 63.968 -37.761 1.00 66.27 473 SER A O 1
ATOM 857 N N . ALA A 1 104 ? 116.735 62.868 -39.464 1.00 75.05 474 ALA A N 1
ATOM 858 C CA . ALA A 1 104 ? 117.837 61.921 -39.595 1.00 79.30 474 ALA A CA 1
ATOM 859 C C . ALA A 1 104 ? 119.072 62.558 -40.211 1.00 76.19 474 ALA A C 1
ATOM 860 O O . ALA A 1 104 ? 120.150 62.438 -39.643 1.00 78.60 474 ALA A O 1
ATOM 862 N N . PRO A 1 105 ? 118.930 63.246 -41.357 1.00 80.71 475 PRO A N 1
ATOM 863 C CA . PRO A 1 105 ? 120.129 63.926 -41.866 1.00 79.70 475 PRO A CA 1
ATOM 864 C C . PRO A 1 105 ? 120.785 64.903 -40.870 1.00 81.30 475 PRO A C 1
ATOM 865 O O . PRO A 1 105 ? 122.019 64.964 -40.796 1.00 86.00 475 PRO A O 1
ATOM 869 N N . GLU A 1 106 ? 119.980 65.639 -40.110 1.00 69.02 476 GLU A N 1
ATOM 870 C CA . GLU A 1 106 ? 120.508 66.644 -39.187 1.00 68.14 476 GLU A CA 1
ATOM 871 C C . GLU A 1 106 ? 121.316 65.993 -38.069 1.00 67.01 476 GLU A C 1
ATOM 872 O O . GLU A 1 106 ? 122.387 66.475 -37.684 1.00 62.11 476 GLU A O 1
ATOM 878 N N . LEU A 1 107 ? 120.794 64.894 -37.543 1.00 57.23 477 LEU A N 1
ATOM 879 C CA . LEU A 1 107 ? 121.481 64.176 -36.481 1.00 61.47 477 LEU A CA 1
ATOM 880 C C . LEU A 1 107 ? 122.814 63.636 -36.994 1.00 62.65 477 LEU A C 1
ATOM 881 O O . LEU A 1 107 ? 123.822 63.614 -36.269 1.00 48.62 477 LEU A O 1
ATOM 886 N N . LYS A 1 108 ? 122.802 63.197 -38.249 1.00 70.48 478 LYS A N 1
ATOM 887 C CA . LYS A 1 108 ? 124.008 62.725 -38.900 1.00 77.16 478 LYS A CA 1
ATOM 888 C C . LYS A 1 108 ? 124.994 63.882 -39.020 1.00 72.23 478 LYS A C 1
ATOM 889 O O . LYS A 1 108 ? 126.143 63.769 -38.609 1.00 71.86 478 LYS A O 1
ATOM 895 N N . SER A 1 109 ? 124.518 64.998 -39.565 1.00 63.44 479 SER A N 1
ATOM 896 C CA . SER A 1 109 ? 125.317 66.215 -39.697 1.00 58.85 479 SER A CA 1
ATOM 897 C C . SER A 1 109 ? 125.972 66.615 -38.378 1.00 56.78 479 SER A C 1
ATOM 898 O O . SER A 1 109 ? 127.184 66.832 -38.310 1.00 52.12 479 SER A O 1
ATOM 901 N N . LEU A 1 110 ? 125.165 66.714 -37.328 1.00 53.80 480 LEU A N 1
ATOM 902 C CA . LEU A 1 110 ? 125.688 67.031 -36.007 1.00 54.78 480 LEU A CA 1
ATOM 903 C C . LEU A 1 110 ? 126.751 66.012 -35.597 1.00 58.68 480 LEU A C 1
ATOM 904 O O . LEU A 1 110 ? 127.750 66.361 -34.967 1.00 49.52 480 LEU A O 1
ATOM 909 N N . ALA A 1 111 ? 126.528 64.753 -35.966 1.00 56.46 481 ALA A N 1
ATOM 910 C CA . ALA A 1 111 ? 127.425 63.673 -35.587 1.00 62.47 481 ALA A CA 1
ATOM 911 C C . ALA A 1 111 ? 128.806 63.872 -36.210 1.00 63.31 481 ALA A C 1
ATOM 912 O O . ALA A 1 111 ? 129.831 63.691 -35.545 1.00 62.52 481 ALA A O 1
ATOM 914 N N . LYS A 1 112 ? 128.829 64.241 -37.487 1.00 49.33 482 LYS A N 1
ATOM 915 C CA . LYS A 1 112 ? 130.079 64.502 -38.169 1.00 61.67 482 LYS A CA 1
ATOM 916 C C . LYS A 1 112 ? 130.778 65.685 -37.501 1.00 61.53 482 LYS A C 1
ATOM 917 O O . LYS A 1 112 ? 131.972 65.609 -37.212 1.00 56.86 482 LYS A O 1
ATOM 923 N N . THR A 1 113 ? 130.007 66.737 -37.220 1.00 58.15 483 THR A N 1
ATOM 924 C CA . THR A 1 113 ? 130.481 67.934 -36.532 1.00 58.21 483 THR A CA 1
ATOM 925 C C . THR A 1 113 ? 131.257 67.633 -35.255 1.00 62.08 483 THR A C 1
ATOM 926 O O . THR A 1 113 ? 132.352 68.161 -35.054 1.00 66.69 483 THR A O 1
ATOM 930 N N . PHE A 1 114 ? 130.720 66.781 -34.392 1.00 54.03 484 PHE A N 1
ATOM 931 C CA . PHE A 1 114 ? 131.438 66.488 -33.156 1.00 62.49 484 PHE A CA 1
ATOM 932 C C . PHE A 1 114 ? 132.357 65.270 -33.251 1.00 63.07 484 PHE A C 1
ATOM 933 O O . PHE A 1 114 ? 132.780 64.722 -32.216 1.00 57.00 484 PHE A O 1
ATOM 941 N N . HIS A 1 115 ? 132.673 64.867 -34.482 1.00 58.84 485 HIS A N 1
ATOM 942 C CA . HIS A 1 115 ? 133.530 63.708 -34.725 1.00 74.07 485 HIS A CA 1
ATOM 943 C C . HIS A 1 115 ? 133.010 62.476 -34.009 1.00 73.20 485 HIS A C 1
ATOM 944 O O . HIS A 1 115 ? 133.780 61.774 -33.364 1.00 64.11 485 HIS A O 1
ATOM 951 N N . LEU A 1 116 ? 131.704 62.241 -34.069 1.00 82.87 486 LEU A N 1
ATOM 952 C CA . LEU A 1 116 ? 131.192 60.968 -33.588 1.00 85.32 486 LEU A CA 1
ATOM 953 C C . LEU A 1 116 ? 131.584 59.901 -34.589 1.00 90.80 486 LEU A C 1
ATOM 954 O O . LEU A 1 116 ? 131.551 60.122 -35.804 1.00 91.89 486 LEU A O 1
ATOM 959 N N . VAL A 1 117 ? 131.979 58.749 -34.067 1.00 100.18 487 VAL A N 1
ATOM 960 C CA . VAL A 1 117 ? 132.094 57.542 -34.864 1.00 105.23 487 VAL A CA 1
ATOM 961 C C . VAL A 1 117 ? 130.684 57.053 -35.199 1.00 99.40 487 VAL A C 1
ATOM 962 O O . VAL A 1 117 ? 129.691 57.569 -34.655 1.00 93.19 487 VAL A O 1
ATOM 966 N N . ASN A 1 118 ? 130.604 56.095 -36.125 1.00 93.19 488 ASN A N 1
ATOM 967 C CA . ASN A 1 118 ? 129.345 55.616 -36.741 1.00 92.49 488 ASN A CA 1
ATOM 968 C C . ASN A 1 118 ? 128.259 56.701 -36.959 1.00 91.20 488 ASN A C 1
ATOM 969 O O . ASN A 1 118 ? 127.147 56.558 -36.525 1.00 87.77 488 ASN A O 1
ATOM 974 N N . PRO A 1 119 ? 128.593 57.812 -37.650 1.00 93.19 489 PRO A N 1
ATOM 975 C CA . PRO A 1 119 ? 127.581 58.846 -37.946 1.00 92.37 489 PRO A CA 1
ATOM 976 C C . PRO A 1 119 ? 126.429 58.304 -38.800 1.00 91.63 489 PRO A C 1
ATOM 977 O O . PRO A 1 119 ? 125.336 58.872 -38.747 1.00 85.58 489 PRO A O 1
ATOM 981 N N . ASN A 1 120 ? 126.677 57.237 -39.563 1.00 96.14 490 ASN A N 1
ATOM 982 C CA . ASN A 1 120 ? 125.623 56.595 -40.329 1.00 97.82 490 ASN A CA 1
ATOM 983 C C . ASN A 1 120 ? 124.839 55.615 -39.466 1.00 98.61 490 ASN A C 1
ATOM 984 O O . ASN A 1 120 ? 123.939 54.927 -39.952 1.00 101.85 490 ASN A O 1
ATOM 989 N N . GLY A 1 121 ? 125.189 55.560 -38.183 1.00 89.95 491 GLY A N 1
ATOM 990 C CA . GLY A 1 121 ? 124.425 54.814 -37.202 1.00 86.58 491 GLY A CA 1
ATOM 991 C C . GLY A 1 121 ? 122.984 55.300 -37.107 1.00 88.59 491 GLY A C 1
ATOM 992 O O . GLY A 1 121 ? 122.649 56.392 -37.570 1.00 87.97 491 GLY A O 1
ATOM 993 N N . GLN A 1 122 ? 122.130 54.478 -36.508 1.00 100.19 492 GLN A N 1
ATOM 994 C CA . GLN A 1 122 ? 120.714 54.801 -36.343 1.00 101.60 492 GLN A CA 1
ATOM 995 C C . GLN A 1 122 ? 120.520 55.943 -35.343 1.00 89.58 492 GLN A C 1
ATOM 996 O O . GLN A 1 122 ? 121.399 56.208 -34.512 1.00 82.81 492 GLN A O 1
ATOM 1002 N N . LYS A 1 123 ? 119.366 56.606 -35.432 1.00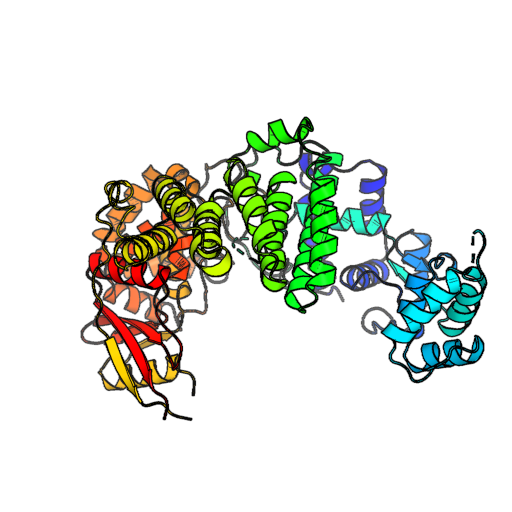 73.73 493 LYS A N 1
ATOM 1003 C CA . LYS A 1 123 ? 119.090 57.806 -34.642 1.00 73.20 493 LYS A CA 1
ATOM 1004 C C . LYS A 1 123 ? 119.262 57.566 -33.155 1.00 66.29 493 LYS A C 1
ATOM 1005 O O . LYS A 1 123 ? 119.940 58.333 -32.465 1.00 62.72 493 LYS A O 1
ATOM 1011 N N . GLN A 1 124 ? 118.665 56.492 -32.665 1.00 62.21 494 GLN A N 1
ATOM 1012 C CA . GLN A 1 124 ? 118.760 56.200 -31.250 1.00 65.17 494 GLN A CA 1
ATOM 1013 C C . GLN A 1 124 ? 120.222 55.971 -30.818 1.00 58.87 494 GLN A C 1
ATOM 1014 O O . GLN A 1 124 ? 120.580 56.276 -29.679 1.00 53.80 494 GLN A O 1
ATOM 1020 N N . GLN A 1 125 ? 121.060 55.445 -31.718 1.00 58.99 495 GLN A N 1
ATOM 1021 C CA . GLN A 1 125 ? 122.482 55.240 -31.376 1.00 63.35 495 GLN A CA 1
ATOM 1022 C C . GLN A 1 125 ? 123.185 56.603 -31.275 1.00 57.92 495 GLN A C 1
ATOM 1023 O O . GLN A 1 125 ? 123.866 56.882 -30.287 1.00 56.98 495 GLN A O 1
ATOM 1029 N N . LEU A 1 126 ? 122.995 57.452 -32.286 1.00 51.28 496 LEU A N 1
ATOM 1030 C CA . LEU A 1 126 ? 123.452 58.845 -32.228 1.00 53.46 496 LEU A CA 1
ATOM 1031 C C . LEU A 1 126 ? 122.970 59.588 -30.966 1.00 54.45 496 LEU A C 1
ATOM 1032 O O . LEU A 1 126 ? 123.794 60.157 -30.242 1.00 48.24 496 LEU A O 1
ATOM 1037 N N . VAL A 1 127 ? 121.656 59.579 -30.705 1.00 43.77 497 VAL A N 1
ATOM 1038 C CA . VAL A 1 127 ? 121.086 60.232 -29.522 1.00 43.19 497 VAL A CA 1
ATOM 1039 C C . VAL A 1 127 ? 121.813 59.759 -28.270 1.00 41.75 497 VAL A C 1
ATOM 1040 O O . VAL A 1 127 ? 122.245 60.556 -27.432 1.00 50.39 497 VAL A O 1
ATOM 1044 N N . ASP A 1 128 ? 121.987 58.447 -28.170 1.00 63.07 498 ASP A N 1
ATOM 1045 C CA . ASP A 1 128 ? 122.699 57.845 -27.047 1.00 63.38 498 ASP A CA 1
ATOM 1046 C C . ASP A 1 128 ? 124.192 58.238 -27.003 1.00 55.66 498 ASP A C 1
ATOM 1047 O O . ASP A 1 128 ? 124.744 58.556 -25.938 1.00 52.99 498 ASP A O 1
ATOM 1052 N N . ALA A 1 129 ? 124.848 58.226 -28.154 1.00 47.93 499 ALA A N 1
ATOM 1053 C CA . ALA A 1 129 ? 126.240 58.670 -28.203 1.00 58.24 499 ALA A CA 1
ATOM 1054 C C . ALA A 1 129 ? 126.365 60.132 -27.747 1.00 56.66 499 ALA A C 1
ATOM 1055 O O . ALA A 1 129 ? 127.212 60.448 -26.909 1.00 53.66 499 ALA A O 1
ATOM 1057 N N . PHE A 1 130 ? 125.506 61.018 -28.253 1.00 51.76 500 PHE A N 1
ATOM 1058 C CA . PHE A 1 130 ? 125.601 62.437 -27.884 1.00 50.48 500 PHE A CA 1
ATOM 1059 C C . PHE A 1 130 ? 125.435 62.668 -26.394 1.00 53.27 500 PHE A C 1
ATOM 1060 O O . PHE A 1 130 ? 126.132 63.499 -25.805 1.00 51.85 500 PHE A O 1
ATOM 1068 N N . LEU A 1 131 ? 124.510 61.949 -25.779 1.00 51.47 501 LEU A N 1
ATOM 1069 C CA . LEU A 1 131 ? 124.213 62.210 -24.382 1.00 62.49 501 LEU A CA 1
ATOM 1070 C C . LEU A 1 131 ? 125.322 61.671 -23.495 1.00 66.81 501 LEU A C 1
ATOM 1071 O O . LEU A 1 131 ? 125.613 62.235 -22.437 1.00 66.60 501 LEU A O 1
ATOM 1076 N N . LYS A 1 132 ? 125.952 60.587 -23.932 1.00 63.28 502 LYS A N 1
ATOM 1077 C CA . LYS A 1 132 ? 127.116 60.083 -23.224 1.00 69.51 502 LYS A CA 1
ATOM 1078 C C . LYS A 1 132 ? 128.248 61.108 -23.357 1.00 66.07 502 LYS A C 1
ATOM 1079 O O . LYS A 1 132 ? 128.794 61.580 -22.364 1.00 67.49 502 LYS A O 1
ATOM 1085 N N . LEU A 1 133 ? 128.563 61.466 -24.596 1.00 55.34 503 LEU A N 1
ATOM 1086 C CA . LEU A 1 133 ? 129.534 62.507 -24.882 1.00 60.22 503 LEU A CA 1
ATOM 1087 C C . LEU A 1 133 ? 129.320 63.754 -24.018 1.00 69.21 503 LEU A C 1
ATOM 1088 O O . LEU A 1 133 ? 130.286 64.414 -23.625 1.00 72.30 503 LEU A O 1
ATOM 1093 N N . ALA A 1 134 ? 128.060 64.061 -23.704 1.00 64.53 504 ALA A N 1
ATOM 1094 C CA . ALA A 1 134 ? 127.744 65.215 -22.866 1.00 66.22 504 ALA A CA 1
ATOM 1095 C C . ALA A 1 134 ? 128.051 64.964 -21.387 1.00 75.45 504 ALA A C 1
ATOM 1096 O O . ALA A 1 134 ? 128.121 65.906 -20.594 1.00 71.28 504 ALA A O 1
ATOM 1098 N N . LYS A 1 135 ? 128.239 63.700 -21.020 1.00 109.51 505 LYS A N 1
ATOM 1099 C CA . LYS A 1 135 ? 128.529 63.352 -19.633 1.00 118.50 505 LYS A CA 1
ATOM 1100 C C . LYS A 1 135 ? 130.026 63.371 -19.300 1.00 126.94 505 LYS A C 1
ATOM 1101 O O . LYS A 1 135 ? 130.421 62.873 -18.246 1.00 134.68 505 LYS A O 1
ATOM 1107 N N . GLN A 1 136 ? 130.856 63.922 -20.184 1.00 119.64 506 GLN A N 1
ATOM 1108 C CA . GLN A 1 136 ? 132.295 63.980 -19.918 1.00 122.93 506 GLN A CA 1
ATOM 1109 C C . GLN A 1 136 ? 132.575 64.734 -18.619 1.00 123.77 506 GLN A C 1
ATOM 1110 O O . GLN A 1 136 ? 133.644 65.321 -18.447 1.00 128.68 506 GLN A O 1
ATOM 1116 N N . LYS A 1 146 ? 130.210 68.245 -13.977 1.00 115.22 516 LYS A N 1
ATOM 1117 C CA . LYS A 1 146 ? 129.979 69.681 -13.926 1.00 108.01 516 LYS A CA 1
ATOM 1118 C C . LYS A 1 146 ? 131.275 70.481 -14.120 1.00 110.57 516 LYS A C 1
ATOM 1119 O O . LYS A 1 146 ? 132.209 70.329 -13.341 1.00 114.95 516 LYS A O 1
ATOM 1125 N N . PRO A 1 147 ? 131.327 71.326 -15.189 1.00 110.28 517 PRO A N 1
ATOM 1126 C CA . PRO A 1 147 ? 130.314 71.301 -16.259 1.00 105.16 517 PRO A CA 1
ATOM 1127 C C . PRO A 1 147 ? 130.788 70.481 -17.440 1.00 100.11 517 PRO A C 1
ATOM 1128 O O . PRO A 1 147 ? 131.984 70.240 -17.609 1.00 102.65 517 PRO A O 1
ATOM 1132 N N . GLY A 1 148 ? 129.844 70.071 -18.263 1.00 85.25 518 GLY A N 1
ATOM 1133 C CA . GLY A 1 148 ? 130.182 69.326 -19.444 1.00 79.63 518 GLY A CA 1
ATOM 1134 C C . GLY A 1 148 ? 129.986 70.045 -20.771 1.00 77.08 518 GLY A C 1
ATOM 1135 O O . GLY A 1 148 ? 129.436 71.141 -20.846 1.00 94.11 518 GLY A O 1
ATOM 1136 N N . ILE A 1 149 ? 130.427 69.384 -21.831 1.00 64.53 519 ILE A N 1
ATOM 1137 C CA . ILE A 1 149 ? 130.296 69.834 -23.212 1.00 68.10 519 ILE A CA 1
ATOM 1138 C C . ILE A 1 149 ? 128.822 69.781 -23.713 1.00 58.69 519 ILE A C 1
ATOM 1139 O O . ILE A 1 149 ? 128.525 69.983 -24.903 1.00 52.22 519 ILE A O 1
ATOM 1144 N N . GLY A 1 150 ? 127.897 69.507 -22.798 1.00 56.70 520 GLY A N 1
ATOM 1145 C CA . GLY A 1 150 ? 126.492 69.387 -23.164 1.00 55.91 520 GLY A CA 1
ATOM 1146 C C . GLY A 1 150 ? 125.977 70.667 -23.794 1.00 52.63 520 GLY A C 1
ATOM 1147 O O . GLY A 1 150 ? 125.354 70.640 -24.863 1.00 50.23 520 GLY A O 1
ATOM 1148 N N . ALA A 1 151 ? 126.291 71.786 -23.140 1.00 59.19 521 ALA A N 1
ATOM 1149 C CA . ALA A 1 151 ? 125.958 73.128 -23.613 1.00 59.11 521 ALA A CA 1
ATOM 1150 C C . ALA A 1 151 ? 126.320 73.376 -25.081 1.00 60.61 521 ALA A C 1
ATOM 1151 O O . ALA A 1 151 ? 125.552 74.029 -25.805 1.00 52.52 521 ALA A O 1
ATOM 1153 N N . VAL A 1 152 ? 127.476 72.863 -25.517 1.00 41.45 522 VAL A N 1
ATOM 1154 C CA . VAL A 1 152 ? 127.921 73.045 -26.898 1.00 44.94 522 VAL A CA 1
ATOM 1155 C C . VAL A 1 152 ? 127.143 72.174 -27.871 1.00 44.27 522 VAL A C 1
ATOM 1156 O O . VAL A 1 152 ? 126.798 72.593 -28.988 1.00 46.02 522 VAL A O 1
ATOM 1160 N N . ILE A 1 153 ? 126.895 70.932 -27.479 1.00 47.22 523 ILE A N 1
ATOM 1161 C CA . ILE A 1 153 ? 126.070 70.101 -28.331 1.00 51.59 523 ILE A CA 1
ATOM 1162 C C . ILE A 1 153 ? 124.685 70.750 -28.438 1.00 42.67 523 ILE A C 1
ATOM 1163 O O . ILE A 1 153 ? 124.094 70.790 -29.528 1.00 42.48 523 ILE A O 1
ATOM 1168 N N . LEU A 1 154 ? 124.211 71.316 -27.325 1.00 40.32 524 LEU A N 1
ATOM 1169 C CA . LEU A 1 154 ? 122.894 71.962 -27.295 1.00 40.76 524 LEU A CA 1
ATOM 1170 C C . LEU A 1 154 ? 122.794 73.112 -28.303 1.00 42.89 524 LEU A C 1
ATOM 1171 O O . LEU A 1 154 ? 121.827 73.198 -29.063 1.00 40.79 524 LEU A O 1
ATOM 1176 N N . LYS A 1 155 ? 123.812 73.981 -28.350 1.00 41.55 525 LYS A N 1
ATOM 1177 C CA . LYS A 1 155 ? 123.661 75.208 -29.138 1.00 37.10 525 LYS A CA 1
ATOM 1178 C C . LYS A 1 155 ? 123.718 74.829 -30.621 1.00 36.96 525 LYS A C 1
ATOM 1179 O O . LYS A 1 155 ? 122.979 75.362 -31.465 1.00 35.72 525 LYS A O 1
ATOM 1185 N N . ARG A 1 156 ? 124.568 73.868 -30.933 1.00 43.28 526 ARG A N 1
ATOM 1186 C CA . ARG A 1 156 ? 124.779 73.506 -32.319 1.00 40.73 526 ARG A CA 1
ATOM 1187 C C . ARG A 1 156 ? 123.550 72.762 -32.875 1.00 43.84 526 ARG A C 1
ATOM 1188 O O . ARG A 1 156 ? 123.179 72.928 -34.037 1.00 53.52 526 ARG A O 1
ATOM 1196 N N . ALA A 1 157 ? 122.930 71.938 -32.034 1.00 38.81 527 ALA A N 1
ATOM 1197 C CA . ALA A 1 157 ? 121.664 71.264 -32.388 1.00 47.88 527 ALA A CA 1
ATOM 1198 C C . ALA A 1 157 ? 120.535 72.274 -32.637 1.00 44.76 527 ALA A C 1
ATOM 1199 O O . ALA A 1 157 ? 119.753 72.152 -33.606 1.00 38.86 527 ALA A O 1
ATOM 1201 N N . LYS A 1 158 ? 120.460 73.276 -31.765 1.00 45.02 528 LYS A N 1
ATOM 1202 C CA . LYS A 1 158 ? 119.442 74.326 -31.907 1.00 43.22 528 LYS A CA 1
ATOM 1203 C C . LYS A 1 158 ? 119.669 75.140 -33.180 1.00 45.93 528 LYS A C 1
ATOM 1204 O O . LYS A 1 158 ? 118.713 75.481 -33.885 1.00 44.33 528 LYS A O 1
ATOM 1210 N N . ALA A 1 159 ? 120.930 75.390 -33.519 1.00 51.69 529 ALA A N 1
ATOM 1211 C CA . ALA A 1 159 ? 121.251 76.037 -34.797 1.00 45.31 529 ALA A CA 1
ATOM 1212 C C . ALA A 1 159 ? 120.679 75.223 -35.961 1.00 45.45 529 ALA A C 1
ATOM 1213 O O . ALA A 1 159 ? 120.117 75.775 -36.905 1.00 51.26 529 ALA A O 1
ATOM 1215 N N . LEU A 1 160 ? 120.812 73.906 -35.881 1.00 58.82 530 LEU A N 1
ATOM 1216 C CA . LEU A 1 160 ? 120.260 73.040 -36.914 1.00 65.88 530 LEU A CA 1
ATOM 1217 C C . LEU A 1 160 ? 118.721 73.029 -36.877 1.00 64.53 530 LEU A C 1
ATOM 1218 O O . LEU A 1 160 ? 118.084 73.222 -37.904 1.00 65.32 530 LEU A O 1
ATOM 1223 N N . ALA A 1 161 ? 118.131 72.818 -35.702 1.00 64.05 531 ALA A N 1
ATOM 1224 C CA . ALA A 1 161 ? 116.675 72.654 -35.602 1.00 57.05 531 ALA A CA 1
ATOM 1225 C C . ALA A 1 161 ? 115.901 73.901 -36.031 1.00 57.57 531 ALA A C 1
ATOM 1226 O O . ALA A 1 161 ? 114.866 73.803 -36.689 1.00 58.50 531 ALA A O 1
ATOM 1228 N N . GLY A 1 162 ? 116.406 75.069 -35.659 1.00 59.27 532 GLY A N 1
ATOM 1229 C CA . GLY A 1 162 ? 115.731 76.316 -35.972 1.00 50.26 532 GLY A CA 1
ATOM 1230 C C . GLY A 1 162 ? 114.525 76.571 -35.082 1.00 51.10 532 GLY A C 1
ATOM 1231 O O . GLY A 1 162 ? 114.337 75.914 -34.056 1.00 51.01 532 GLY A O 1
ATOM 1232 N N . GLN A 1 163 ? 113.704 77.530 -35.492 1.00 54.87 533 GLN A N 1
ATOM 1233 C CA . GLN A 1 163 ? 112.559 77.981 -34.716 1.00 58.09 533 GLN A CA 1
ATOM 1234 C C . GLN A 1 163 ? 111.609 76.830 -34.395 1.00 50.64 533 GLN A C 1
ATOM 1235 O O . GLN A 1 163 ? 111.237 76.061 -35.275 1.00 45.15 533 GLN A O 1
ATOM 1241 N N . SER A 1 164 ? 111.235 76.712 -33.125 1.00 45.16 534 SER A N 1
ATOM 1242 C CA . SER A 1 164 ? 110.468 75.579 -32.654 1.00 49.71 534 SER A CA 1
ATOM 1243 C C . SER A 1 164 ? 109.546 75.987 -31.518 1.00 46.14 534 SER A C 1
ATOM 1244 O O . SER A 1 164 ? 109.830 76.939 -30.781 1.00 42.87 534 SER A O 1
ATOM 1247 N N . VAL A 1 165 ? 108.440 75.268 -31.356 1.00 45.47 535 VAL A N 1
ATOM 1248 C CA . VAL A 1 165 ? 107.540 75.604 -30.264 1.00 40.18 535 VAL A CA 1
ATOM 1249 C C . VAL A 1 165 ? 107.148 74.359 -29.508 1.00 34.66 535 VAL A C 1
ATOM 1250 O O . VAL A 1 165 ? 107.204 73.248 -30.039 1.00 38.52 535 VAL A O 1
ATOM 1254 N N . ARG A 1 166 ? 106.793 74.545 -28.248 1.00 43.25 536 ARG A N 1
ATOM 1255 C CA . ARG A 1 166 ? 106.248 73.476 -27.438 1.00 44.94 536 ARG A CA 1
ATOM 1256 C C . ARG A 1 166 ? 105.130 74.020 -26.543 1.00 47.44 536 ARG A C 1
ATOM 1257 O O . ARG A 1 166 ? 105.251 75.140 -26.014 1.00 42.43 536 ARG A O 1
ATOM 1265 N N . ILE A 1 167 ? 104.053 73.234 -26.399 1.00 38.88 537 ILE A N 1
ATOM 1266 C CA . ILE A 1 167 ? 102.993 73.464 -25.417 1.00 43.14 537 ILE A CA 1
ATOM 1267 C C . ILE A 1 167 ? 103.534 73.588 -24.011 1.00 45.33 537 ILE A C 1
ATOM 1268 O O . ILE A 1 167 ? 104.188 72.647 -23.552 1.00 42.78 537 ILE A O 1
ATOM 1273 N N . CYS A 1 168 ? 103.247 74.691 -23.311 1.00 39.82 538 CYS A N 1
ATOM 1274 C CA . CYS A 1 168 ? 103.796 74.847 -21.962 1.00 43.68 538 CYS A CA 1
ATOM 1275 C C . CYS A 1 168 ? 103.174 73.874 -20.995 1.00 43.99 538 CYS A C 1
ATOM 1276 O O . CYS A 1 168 ? 101.965 73.640 -21.050 1.00 42.17 538 CYS A O 1
ATOM 1279 N N . LYS A 1 169 ? 103.976 73.349 -20.075 1.00 39.82 539 LYS A N 1
ATOM 1280 C CA . LYS A 1 169 ? 103.529 72.241 -19.261 1.00 48.09 539 LYS A CA 1
ATOM 1281 C C . LYS A 1 169 ? 102.587 72.628 -18.140 1.00 43.28 539 LYS A C 1
ATOM 1282 O O . LYS A 1 169 ? 101.714 71.829 -17.772 1.00 44.50 539 LYS A O 1
ATOM 1288 N N . GLY A 1 170 ? 102.762 73.819 -17.577 1.00 46.06 540 GLY A N 1
ATOM 1289 C CA . GLY A 1 170 ? 101.848 74.299 -16.544 1.00 41.58 540 GLY A CA 1
ATOM 1290 C C . GLY A 1 170 ? 100.388 74.279 -17.015 1.00 43.30 540 GLY A C 1
ATOM 1291 O O . GLY A 1 170 ? 99.583 73.496 -16.526 1.00 43.95 540 GLY A O 1
ATOM 1292 N N . PRO A 1 171 ? 100.054 75.119 -17.997 1.00 47.67 541 PRO A N 1
ATOM 1293 C CA . PRO A 1 171 ? 98.662 75.170 -18.480 1.00 52.27 541 PRO A CA 1
ATOM 1294 C C . PRO A 1 171 ? 98.183 73.819 -19.006 1.00 47.85 541 PRO A C 1
ATOM 1295 O O . PRO A 1 171 ? 97.041 73.420 -18.742 1.00 51.86 541 PRO A O 1
ATOM 1299 N N . ARG A 1 172 ? 99.055 73.101 -19.707 1.00 43.62 542 ARG A N 1
ATOM 1300 C CA . ARG A 1 172 ? 98.678 71.795 -20.228 1.00 42.50 542 ARG A CA 1
ATOM 1301 C C . ARG A 1 172 ? 98.212 70.869 -19.107 1.00 44.83 542 ARG A C 1
ATOM 1302 O O . ARG A 1 172 ? 97.237 70.147 -19.275 1.00 47.76 542 ARG A O 1
ATOM 1310 N N . ALA A 1 173 ? 98.887 70.898 -17.961 1.00 41.13 543 ALA A N 1
ATOM 1311 C CA . ALA A 1 173 ? 98.513 69.978 -16.891 1.00 44.11 543 ALA A CA 1
ATOM 1312 C C . ALA A 1 173 ? 97.187 70.383 -16.258 1.00 44.90 543 ALA A C 1
ATOM 1313 O O . ALA A 1 173 ? 96.516 69.551 -15.630 1.00 43.96 543 ALA A O 1
ATOM 1315 N N . VAL A 1 174 ? 96.812 71.655 -16.405 1.00 41.95 544 VAL A N 1
ATOM 1316 C CA . VAL A 1 174 ? 95.531 72.100 -15.867 1.00 42.28 544 VAL A CA 1
ATOM 1317 C C . VAL A 1 174 ? 94.407 71.482 -16.699 1.00 40.73 544 VAL A C 1
ATOM 1318 O O . VAL A 1 174 ? 93.464 70.896 -16.160 1.00 44.77 544 VAL A O 1
ATOM 1322 N N . PHE A 1 175 ? 94.531 71.599 -18.015 1.00 39.94 545 PHE A N 1
ATOM 1323 C CA . PHE A 1 175 ? 93.535 71.069 -18.919 1.00 43.42 545 PHE A CA 1
ATOM 1324 C C . PHE A 1 175 ? 93.517 69.563 -18.778 1.00 48.11 545 PHE A C 1
ATOM 1325 O O . PHE A 1 175 ? 92.472 68.924 -18.817 1.00 42.63 545 PHE A O 1
ATOM 1333 N N . SER A 1 176 ? 94.685 69.017 -18.536 1.00 41.57 546 SER A N 1
ATOM 1334 C CA . SER A 1 176 ? 94.849 67.585 -18.355 1.00 44.34 546 SER A CA 1
ATOM 1335 C C . SER A 1 176 ? 94.022 67.053 -17.190 1.00 43.97 546 SER A C 1
ATOM 1336 O O . SER A 1 176 ? 93.341 66.029 -17.314 1.00 46.63 546 SER A O 1
ATOM 1339 N N . ARG A 1 177 ? 94.080 67.754 -16.061 1.00 39.99 547 ARG A N 1
ATOM 1340 C CA . ARG A 1 177 ? 93.305 67.358 -14.901 1.00 40.17 547 ARG A CA 1
ATOM 1341 C C . ARG A 1 177 ? 91.812 67.641 -15.121 1.00 44.18 547 ARG A C 1
ATOM 1342 O O . ARG A 1 177 ? 90.971 66.925 -14.600 1.00 46.32 547 ARG A O 1
ATOM 1350 N N . ILE A 1 178 ? 91.483 68.670 -15.892 1.00 46.22 548 ILE A N 1
ATOM 1351 C CA . ILE A 1 178 ? 90.083 68.946 -16.203 1.00 49.50 548 ILE A CA 1
ATOM 1352 C C . ILE A 1 178 ? 89.508 67.794 -17.020 1.00 48.00 548 ILE A C 1
ATOM 1353 O O . ILE A 1 178 ? 88.457 67.264 -16.684 1.00 47.12 548 ILE A O 1
ATOM 1358 N N . LEU A 1 179 ? 90.214 67.404 -18.078 1.00 43.27 549 LEU A N 1
ATOM 1359 C CA . LEU A 1 179 ? 89.867 66.225 -18.858 1.00 49.83 549 LEU A CA 1
ATOM 1360 C C . LEU A 1 179 ? 89.651 64.990 -17.987 1.00 52.20 549 LEU A C 1
ATOM 1361 O O . LEU A 1 179 ? 88.694 64.258 -18.175 1.00 53.21 549 LEU A O 1
ATOM 1366 N N . LEU A 1 180 ? 90.535 64.765 -17.032 1.00 46.61 550 LEU A N 1
ATOM 1367 C CA . LEU A 1 180 ? 90.399 63.624 -16.140 1.00 54.21 550 LEU A CA 1
ATOM 1368 C C . LEU A 1 180 ? 89.082 63.706 -15.412 1.00 50.36 550 LEU A C 1
ATOM 1369 O O . LEU A 1 180 ? 88.343 62.732 -15.338 1.00 52.92 550 LEU A O 1
ATOM 1374 N N . LEU A 1 181 ? 88.790 64.887 -14.885 1.00 50.20 551 LEU A N 1
ATOM 1375 C CA . LEU A 1 181 ? 87.589 65.096 -14.085 1.00 53.85 551 LEU A CA 1
ATOM 1376 C C . LEU A 1 181 ? 86.311 64.869 -14.878 1.00 46.73 551 LEU A C 1
ATOM 1377 O O . LEU A 1 181 ? 85.300 64.520 -14.319 1.00 45.68 551 LEU A O 1
ATOM 1382 N N . PHE A 1 182 ? 86.369 65.075 -16.181 1.00 47.85 552 PHE A N 1
ATOM 1383 C CA . PHE A 1 182 ? 85.191 65.003 -17.018 1.00 50.78 552 PHE A CA 1
ATOM 1384 C C . PHE A 1 182 ? 84.847 63.543 -17.299 1.00 57.63 552 PHE A C 1
ATOM 1385 O O . PHE A 1 182 ? 83.686 63.156 -17.289 1.00 52.42 552 PHE A O 1
ATOM 1393 N N . SER A 1 183 ? 85.865 62.731 -17.537 1.00 52.46 553 SER A N 1
ATOM 1394 C CA . SER A 1 183 ? 85.632 61.337 -17.856 1.00 57.81 553 SER A CA 1
ATOM 1395 C C . SER A 1 183 ? 86.640 60.475 -17.126 1.00 59.36 553 SER A C 1
ATOM 1396 O O . SER A 1 183 ? 87.672 60.117 -17.678 1.00 68.31 553 SER A O 1
ATOM 1399 N N . LEU A 1 184 ? 86.334 60.167 -15.870 1.00 47.52 554 LEU A N 1
ATOM 1400 C CA . LEU A 1 184 ? 87.183 59.337 -15.018 1.00 55.52 554 LEU A CA 1
ATOM 1401 C C . LEU A 1 184 ? 87.317 57.883 -15.514 1.00 67.05 554 LEU A C 1
ATOM 1402 O O . LEU A 1 184 ? 88.352 57.242 -15.294 1.00 70.48 554 LEU A O 1
ATOM 1407 N N . THR A 1 185 ? 86.297 57.366 -16.198 1.00 81.49 555 THR A N 1
ATOM 1408 C CA . THR A 1 185 ? 86.363 55.992 -16.715 1.00 90.18 555 THR A CA 1
ATOM 1409 C C . THR A 1 185 ? 87.241 55.826 -17.964 1.00 98.88 555 THR A C 1
ATOM 1410 O O . THR A 1 185 ? 87.340 54.728 -18.514 1.00 104.51 555 THR A O 1
ATOM 1414 N N . ASP A 1 186 ? 87.881 56.902 -18.408 1.00 117.10 556 ASP A N 1
ATOM 1415 C CA . ASP A 1 186 ? 88.811 56.818 -19.534 1.00 125.42 556 ASP A CA 1
ATOM 1416 C C . ASP A 1 186 ? 90.259 56.702 -19.044 1.00 130.17 556 ASP A C 1
ATOM 1417 O O . ASP A 1 186 ? 91.171 56.412 -19.825 1.00 132.85 556 ASP A O 1
ATOM 1422 N N . SER A 1 187 ? 90.449 56.918 -17.743 1.00 132.52 557 SER A N 1
ATOM 1423 C CA . SER A 1 187 ? 91.774 56.952 -17.119 1.00 131.82 557 SER A CA 1
ATOM 1424 C C . SER A 1 187 ? 92.452 55.582 -17.018 1.00 141.77 557 SER A C 1
ATOM 1425 O O . SER A 1 187 ? 93.660 55.465 -17.230 1.00 128.87 557 SER A O 1
ATOM 1428 N N . MET A 1 188 ? 91.681 54.553 -16.677 1.00 181.70 558 MET A N 1
ATOM 1429 C CA . MET A 1 188 ? 92.209 53.195 -16.590 1.00 190.46 558 MET A CA 1
ATOM 1430 C C . MET A 1 188 ? 91.726 52.336 -17.763 1.00 191.83 558 MET A C 1
ATOM 1431 O O . MET A 1 188 ? 91.888 51.113 -17.764 1.00 184.08 558 MET A O 1
ATOM 1436 N N . GLU A 1 189 ? 91.132 52.994 -18.757 1.00 166.91 559 GLU A N 1
ATOM 1437 C CA . GLU A 1 189 ? 90.575 52.332 -19.936 1.00 165.22 559 GLU A CA 1
ATOM 1438 C C . GLU A 1 189 ? 91.617 51.481 -20.659 1.00 163.19 559 GLU A C 1
ATOM 1439 O O . GLU A 1 189 ? 91.309 50.374 -21.115 1.00 166.12 559 GLU A O 1
ATOM 1445 N N . ASP A 1 190 ? 92.844 51.995 -20.762 1.00 178.52 560 ASP A N 1
ATOM 1446 C CA . ASP A 1 190 ? 93.933 51.228 -21.361 1.00 175.34 560 ASP A CA 1
ATOM 1447 C C . ASP A 1 190 ? 94.096 49.954 -20.539 1.00 178.40 560 ASP A C 1
ATOM 1448 O O . ASP A 1 190 ? 94.252 50.022 -19.323 1.00 185.37 560 ASP A O 1
ATOM 1453 N N . GLU A 1 191 ? 94.019 48.807 -21.216 1.00 138.43 561 GLU A N 1
ATOM 1454 C CA . GLU A 1 191 ? 93.885 47.486 -20.583 1.00 126.14 561 GLU A CA 1
ATOM 1455 C C . GLU A 1 191 ? 92.539 47.358 -19.867 1.00 126.25 561 GLU A C 1
ATOM 1456 O O . GLU A 1 191 ? 91.998 46.262 -19.722 1.00 128.70 561 GLU A O 1
ATOM 1462 N N . GLY A 1 199 ? 83.614 51.273 -19.711 1.00 68.24 569 GLY A N 1
ATOM 1463 C CA . GLY A 1 199 ? 83.684 50.840 -18.329 1.00 67.10 569 GLY A CA 1
ATOM 1464 C C . GLY A 1 199 ? 82.891 49.567 -18.058 1.00 80.78 569 GLY A C 1
ATOM 1465 O O . GLY A 1 199 ? 82.994 48.549 -18.755 1.00 97.49 569 GLY A O 1
ATOM 1466 N N . LEU A 1 205 ? 86.465 59.784 -24.431 1.00 125.56 575 LEU A N 1
ATOM 1467 C CA . LEU A 1 205 ? 86.569 61.183 -24.839 1.00 121.42 575 LEU A CA 1
ATOM 1468 C C . LEU A 1 205 ? 86.582 61.294 -26.355 1.00 121.17 575 LEU A C 1
ATOM 1469 O O . LEU A 1 205 ? 87.213 62.187 -26.922 1.00 108.55 575 LEU A O 1
ATOM 1471 N N . LEU A 1 206 ? 85.878 60.380 -27.009 1.00 147.23 576 LEU A N 1
ATOM 1472 C CA . LEU A 1 206 ? 85.985 60.243 -28.451 1.00 144.89 576 LEU A CA 1
ATOM 1473 C C . LEU A 1 206 ? 85.450 61.465 -29.206 1.00 148.54 576 LEU A C 1
ATOM 1474 O O . LEU A 1 206 ? 84.774 62.325 -28.636 1.00 151.15 576 LEU A O 1
ATOM 1479 N N . VAL A 1 207 ? 85.784 61.520 -30.494 1.00 126.37 577 VAL A N 1
ATOM 1480 C CA . VAL A 1 207 ? 85.609 62.694 -31.356 1.00 104.68 577 VAL A CA 1
ATOM 1481 C C . VAL A 1 207 ? 84.211 63.315 -31.391 1.00 104.63 577 VAL A C 1
ATOM 1482 O O . VAL A 1 207 ? 84.074 64.539 -31.383 1.00 117.07 577 VAL A O 1
ATOM 1486 N N . ASN A 1 208 ? 83.178 62.482 -31.427 1.00 115.24 578 ASN A N 1
ATOM 1487 C CA . ASN A 1 208 ? 81.831 62.975 -31.690 1.00 117.89 578 ASN A CA 1
ATOM 1488 C C . ASN A 1 208 ? 81.277 63.857 -30.578 1.00 113.40 578 ASN A C 1
ATOM 1489 O O . ASN A 1 208 ? 80.228 64.476 -30.755 1.00 112.87 578 ASN A O 1
ATOM 1494 N N . LEU A 1 209 ? 81.999 63.931 -29.460 1.00 78.17 579 LEU A N 1
ATOM 1495 C CA . LEU A 1 209 ? 81.477 64.471 -28.206 1.00 70.62 579 LEU A CA 1
ATOM 1496 C C . LEU A 1 209 ? 80.548 65.672 -28.353 1.00 78.17 579 LEU A C 1
ATOM 1497 O O . LEU A 1 209 ? 79.503 65.735 -27.696 1.00 84.08 579 LEU A O 1
ATOM 1502 N N . GLY A 1 210 ? 80.897 66.606 -29.227 1.00 98.57 580 GLY A N 1
ATOM 1503 C CA . GLY A 1 210 ? 80.011 67.717 -29.514 1.00 94.00 580 GLY A CA 1
ATOM 1504 C C . GLY A 1 210 ? 78.659 67.272 -30.057 1.00 103.72 580 GLY A C 1
ATOM 1505 O O . GLY A 1 210 ? 77.661 67.967 -29.870 1.00 108.25 580 GLY A O 1
ATOM 1506 N N . ARG A 1 211 ? 78.610 66.112 -30.712 1.00 141.58 581 ARG A N 1
ATOM 1507 C CA . ARG A 1 211 ? 77.408 65.724 -31.454 1.00 148.98 581 ARG A CA 1
ATOM 1508 C C . ARG A 1 211 ? 76.645 64.518 -30.900 1.00 143.53 581 ARG A C 1
ATOM 1509 O O . ARG A 1 211 ? 75.506 64.287 -31.299 1.00 146.66 581 ARG A O 1
ATOM 1517 N N . MET A 1 212 ? 77.248 63.741 -30.006 1.00 91.27 582 MET A N 1
ATOM 1518 C CA . MET A 1 212 ? 76.547 62.568 -29.480 1.00 83.56 582 MET A CA 1
ATOM 1519 C C . MET A 1 212 ? 75.520 62.951 -28.412 1.00 77.63 582 MET A C 1
ATOM 1520 O O . MET A 1 212 ? 75.785 63.765 -27.531 1.00 77.79 582 MET A O 1
ATOM 1525 N N . GLU A 1 213 ? 74.330 62.371 -28.531 1.00 76.52 583 GLU A N 1
ATOM 1526 C CA . GLU A 1 213 ? 73.238 62.567 -27.578 1.00 66.07 583 GLU A CA 1
ATOM 1527 C C . GLU A 1 213 ? 73.308 61.459 -26.524 1.00 54.82 583 GLU A C 1
ATOM 1528 O O . GLU A 1 213 ? 73.330 60.282 -26.871 1.00 49.20 583 GLU A O 1
ATOM 1534 N N . PHE A 1 214 ? 73.370 61.819 -25.245 1.00 47.29 584 PHE A N 1
ATOM 1535 C CA . PHE A 1 214 ? 73.480 60.810 -24.177 1.00 51.75 584 PHE A CA 1
ATOM 1536 C C . PHE A 1 214 ? 72.095 60.418 -23.623 1.00 57.06 584 PHE A C 1
ATOM 1537 O O . PHE A 1 214 ? 71.110 61.057 -23.931 1.00 51.64 584 PHE A O 1
ATOM 1545 N N . PRO A 1 215 ? 72.012 59.363 -22.806 1.00 58.02 585 PRO A N 1
ATOM 1546 C CA . PRO A 1 215 ? 70.682 59.062 -22.266 1.00 61.64 585 PRO A CA 1
ATOM 1547 C C . PRO A 1 215 ? 70.249 60.107 -21.251 1.00 61.07 585 PRO A C 1
ATOM 1548 O O . PRO A 1 215 ? 71.065 60.931 -20.834 1.00 55.43 585 PRO A O 1
ATOM 1552 N N . SER A 1 216 ? 68.985 60.074 -20.847 1.00 38.03 586 SER A N 1
ATOM 1553 C CA . SER A 1 216 ? 68.510 61.012 -19.837 1.00 42.44 586 SER A CA 1
ATOM 1554 C C . SER A 1 216 ? 68.625 60.358 -18.487 1.00 44.72 586 SER A C 1
ATOM 1555 O O . SER A 1 216 ? 68.439 59.176 -18.376 1.00 47.51 586 SER A O 1
ATOM 1558 N N . TYR A 1 217 ? 68.943 61.141 -17.474 1.00 39.99 587 TYR A N 1
ATOM 1559 C CA . TYR A 1 217 ? 69.064 60.674 -16.101 1.00 34.46 587 TYR A CA 1
ATOM 1560 C C . TYR A 1 217 ? 69.301 61.923 -15.290 1.00 37.86 587 TYR A C 1
ATOM 1561 O O . TYR A 1 217 ? 69.525 62.973 -15.868 1.00 39.48 587 TYR A O 1
ATOM 1570 N N . THR A 1 218 ? 69.262 61.845 -13.971 1.00 42.70 588 THR A N 1
ATOM 1571 C CA . THR A 1 218 ? 69.473 63.053 -13.202 1.00 47.39 588 THR A CA 1
ATOM 1572 C C . THR A 1 218 ? 70.819 62.971 -12.453 1.00 43.38 588 THR A C 1
ATOM 1573 O O . THR A 1 218 ? 71.121 61.950 -11.833 1.00 42.31 588 THR A O 1
ATOM 1577 N N . ILE A 1 219 ? 71.646 64.020 -12.559 1.00 51.67 589 ILE A N 1
ATOM 1578 C CA . ILE A 1 219 ? 72.927 64.080 -11.836 1.00 45.52 589 ILE A CA 1
ATOM 1579 C C . ILE A 1 219 ? 72.645 63.976 -10.347 1.00 49.78 589 ILE A C 1
ATOM 1580 O O . ILE A 1 219 ? 71.753 64.632 -9.867 1.00 46.06 589 ILE A O 1
ATOM 1585 N N . ASN A 1 220 ? 73.387 63.164 -9.609 1.00 50.61 590 ASN A N 1
ATOM 1586 C CA . ASN A 1 220 ? 73.167 63.068 -8.167 1.00 53.22 590 ASN A CA 1
ATOM 1587 C C . ASN A 1 220 ? 74.489 62.718 -7.466 1.00 47.33 590 ASN A C 1
ATOM 1588 O O . ASN A 1 220 ? 74.828 61.553 -7.341 1.00 53.52 590 ASN A O 1
ATOM 1593 N N . ARG A 1 221 ? 75.236 63.742 -7.040 1.00 60.15 591 ARG A N 1
ATOM 1594 C CA . ARG A 1 221 ? 76.517 63.567 -6.324 1.00 56.90 591 ARG A CA 1
ATOM 1595 C C . ARG A 1 221 ? 76.372 63.696 -4.808 1.00 60.61 591 ARG A C 1
ATOM 1596 O O . ARG A 1 221 ? 75.611 64.522 -4.312 1.00 72.90 591 ARG A O 1
ATOM 1604 N N . LYS A 1 222 ? 77.126 62.895 -4.073 1.00 63.14 592 LYS A N 1
ATOM 1605 C CA . LYS A 1 222 ? 77.072 62.909 -2.621 1.00 64.55 592 LYS A CA 1
ATOM 1606 C C . LYS A 1 222 ? 78.460 62.803 -2.005 1.00 61.91 592 LYS A C 1
ATOM 1607 O O . LYS A 1 222 ? 78.670 63.217 -0.871 1.00 74.57 592 LYS A O 1
ATOM 1613 N N . THR A 1 223 ? 79.395 62.219 -2.748 1.00 54.06 593 THR A N 1
ATOM 1614 C CA . THR A 1 223 ? 80.697 61.867 -2.196 1.00 66.90 593 THR A CA 1
ATOM 1615 C C . THR A 1 223 ? 81.837 62.487 -2.972 1.00 60.98 593 THR A C 1
ATOM 1616 O O . THR A 1 223 ? 81.849 62.455 -4.202 1.00 62.28 593 THR A O 1
ATOM 1620 N N . HIS A 1 224 ? 82.803 63.032 -2.236 1.00 59.59 594 HIS A N 1
ATOM 1621 C CA . HIS A 1 224 ? 84.029 63.525 -2.826 1.00 57.63 594 HIS A CA 1
ATOM 1622 C C . HIS A 1 224 ? 84.910 62.353 -3.156 1.00 63.01 594 HIS A C 1
ATOM 1623 O O . HIS A 1 224 ? 85.092 61.449 -2.337 1.00 64.15 594 HIS A O 1
ATOM 1630 N N . ILE A 1 225 ? 85.455 62.370 -4.361 1.00 61.74 595 ILE A N 1
ATOM 1631 C CA . ILE A 1 225 ? 86.398 61.357 -4.767 1.00 59.66 595 ILE A CA 1
ATOM 1632 C C . ILE A 1 225 ? 87.813 61.814 -4.391 1.00 54.84 595 ILE A C 1
ATOM 1633 O O . ILE A 1 225 ? 88.606 61.046 -3.842 1.00 51.56 595 ILE A O 1
ATOM 1638 N N . PHE A 1 226 ? 88.117 63.076 -4.668 1.00 52.74 596 PHE A N 1
ATOM 1639 C CA . PHE A 1 226 ? 89.447 63.602 -4.389 1.00 50.86 596 PHE A CA 1
ATOM 1640 C C . PHE A 1 226 ? 89.418 64.491 -3.169 1.00 51.35 596 PHE A C 1
ATOM 1641 O O . PHE A 1 226 ? 88.573 65.374 -3.055 1.00 57.67 596 PHE A O 1
ATOM 1649 N N . GLN A 1 227 ? 90.329 64.230 -2.245 1.00 57.71 597 GLN A N 1
ATOM 1650 C CA . GLN A 1 227 ? 90.348 64.957 -0.980 1.00 64.18 597 GLN A CA 1
ATOM 1651 C C . GLN A 1 227 ? 90.732 66.419 -1.168 1.00 64.06 597 GLN A C 1
ATOM 1652 O O . GLN A 1 227 ? 90.214 67.288 -0.484 1.00 63.54 597 GLN A O 1
ATOM 1658 N N . ASP A 1 228 ? 91.639 66.681 -2.100 1.00 58.37 598 ASP A N 1
ATOM 1659 C CA . ASP A 1 228 ? 92.044 68.047 -2.406 1.00 61.96 598 ASP A CA 1
ATOM 1660 C C . ASP A 1 228 ? 92.821 68.112 -3.714 1.00 56.54 598 ASP A C 1
ATOM 1661 O O . ASP A 1 228 ? 93.019 67.099 -4.395 1.00 59.49 598 ASP A O 1
ATOM 1666 N N . ARG A 1 229 ? 93.250 69.321 -4.048 1.00 51.08 599 ARG A N 1
ATOM 1667 C CA . ARG A 1 229 ? 94.073 69.583 -5.222 1.00 56.53 599 ARG A CA 1
ATOM 1668 C C . ARG A 1 229 ? 95.244 68.609 -5.332 1.00 56.09 599 ARG A C 1
ATOM 1669 O O . ARG A 1 229 ? 95.544 68.111 -6.420 1.00 63.64 599 ARG A O 1
ATOM 1677 N N . ASP A 1 230 ? 95.892 68.329 -4.200 1.00 53.88 600 ASP A N 1
ATOM 1678 C CA . ASP A 1 230 ? 97.040 67.422 -4.165 1.00 58.41 600 ASP A CA 1
ATOM 1679 C C . ASP A 1 230 ? 96.675 65.979 -4.512 1.00 54.49 600 ASP A C 1
ATOM 1680 O O . ASP A 1 230 ? 97.373 65.312 -5.283 1.00 50.93 600 ASP A O 1
ATOM 1685 N N . ASP A 1 231 ? 95.580 65.515 -3.911 1.00 55.01 601 ASP A N 1
ATOM 1686 C CA . ASP A 1 231 ? 94.994 64.204 -4.185 1.00 52.24 601 ASP A CA 1
ATOM 1687 C C . ASP A 1 231 ? 94.780 63.998 -5.684 1.00 46.73 601 ASP A C 1
ATOM 1688 O O . ASP A 1 231 ? 95.201 62.994 -6.255 1.00 52.14 601 ASP A O 1
ATOM 1693 N N . LEU A 1 232 ? 94.136 64.967 -6.324 1.00 49.76 602 LEU A N 1
ATOM 1694 C CA . LEU A 1 232 ? 93.925 64.887 -7.765 1.00 49.09 602 LEU A CA 1
ATOM 1695 C C . LEU A 1 232 ? 95.253 64.813 -8.529 1.00 43.32 602 LEU A C 1
ATOM 1696 O O . LEU A 1 232 ? 95.392 64.037 -9.486 1.00 50.03 602 LEU A O 1
ATOM 1701 N N . ILE A 1 233 ? 96.230 65.620 -8.104 1.00 43.38 603 ILE A N 1
ATOM 1702 C CA . ILE A 1 233 ? 97.531 65.651 -8.767 1.00 42.27 603 ILE A CA 1
ATOM 1703 C C . ILE A 1 233 ? 98.266 64.321 -8.621 1.00 40.96 603 ILE A C 1
ATOM 1704 O O . ILE A 1 233 ? 98.863 63.809 -9.587 1.00 48.78 603 ILE A O 1
ATOM 1709 N N . ARG A 1 234 ? 98.211 63.737 -7.427 1.00 48.09 604 ARG A N 1
ATOM 1710 C CA . ARG A 1 234 ? 98.841 62.427 -7.242 1.00 52.42 604 ARG A CA 1
ATOM 1711 C C . ARG A 1 234 ? 98.096 61.396 -8.089 1.00 46.52 604 ARG A C 1
ATOM 1712 O O . ARG A 1 234 ? 98.732 60.587 -8.773 1.00 43.40 604 ARG A O 1
ATOM 1720 N N . TYR A 1 235 ? 96.754 61.463 -8.091 1.00 45.91 605 TYR A N 1
ATOM 1721 C CA . TYR A 1 235 ? 95.961 60.575 -8.952 1.00 42.51 605 TYR A CA 1
ATOM 1722 C C . TYR A 1 235 ? 96.405 60.664 -10.418 1.00 43.08 605 TYR A C 1
ATOM 1723 O O . TYR A 1 235 ? 96.661 59.638 -11.070 1.00 44.70 605 TYR A O 1
ATOM 1732 N N . ALA A 1 236 ? 96.520 61.893 -10.924 1.00 43.25 606 ALA A N 1
ATOM 1733 C CA . ALA A 1 236 ? 96.849 62.106 -12.325 1.00 40.80 606 ALA A CA 1
ATOM 1734 C C . ALA A 1 236 ? 98.227 61.577 -12.649 1.00 48.33 606 ALA A C 1
ATOM 1735 O O . ALA A 1 236 ? 98.425 61.006 -13.722 1.00 43.42 606 ALA A O 1
ATOM 1737 N N . ALA A 1 237 ? 99.183 61.743 -11.732 1.00 46.41 607 ALA A N 1
ATOM 1738 C CA . ALA A 1 237 ? 100.541 61.278 -12.022 1.00 55.31 607 ALA A CA 1
ATOM 1739 C C . ALA A 1 237 ? 100.576 59.747 -12.063 1.00 59.74 607 ALA A C 1
ATOM 1740 O O . ALA A 1 237 ? 101.289 59.145 -12.876 1.00 54.28 607 ALA A O 1
ATOM 1742 N N . ALA A 1 238 ? 99.797 59.107 -11.205 1.00 58.65 608 ALA A N 1
ATOM 1743 C CA . ALA A 1 238 ? 99.739 57.662 -11.266 1.00 52.05 608 ALA A CA 1
ATOM 1744 C C . ALA A 1 238 ? 99.179 57.236 -12.638 1.00 56.10 608 ALA A C 1
ATOM 1745 O O . ALA A 1 238 ? 99.727 56.343 -13.305 1.00 55.82 608 ALA A O 1
ATOM 1747 N N . THR A 1 239 ? 98.109 57.911 -13.059 1.00 44.34 609 THR A N 1
ATOM 1748 C CA . THR A 1 239 ? 97.472 57.640 -14.344 1.00 51.18 609 THR A CA 1
ATOM 1749 C C . THR A 1 239 ? 98.482 57.675 -15.495 1.00 48.35 609 THR A C 1
ATOM 1750 O O . THR A 1 239 ? 98.538 56.765 -16.312 1.00 49.32 609 THR A O 1
ATOM 1754 N N . HIS A 1 240 ? 99.274 58.736 -15.553 1.00 53.72 610 HIS A N 1
ATOM 1755 C CA . HIS A 1 240 ? 100.231 58.921 -16.631 1.00 61.23 610 HIS A CA 1
ATOM 1756 C C . HIS A 1 240 ? 101.295 57.840 -16.607 1.00 55.26 610 HIS A C 1
ATOM 1757 O O . HIS A 1 240 ? 101.692 57.322 -17.653 1.00 52.66 610 HIS A O 1
ATOM 1764 N N . MET A 1 241 ? 101.761 57.501 -15.410 1.00 55.30 611 MET A N 1
ATOM 1765 C CA . MET A 1 241 ? 102.712 56.403 -15.273 1.00 58.30 611 MET A CA 1
ATOM 1766 C C . MET A 1 241 ? 102.133 55.087 -15.816 1.00 59.21 611 MET A C 1
ATOM 1767 O O . MET A 1 241 ? 102.808 54.372 -16.571 1.00 57.98 611 MET A O 1
ATOM 1772 N N . LEU A 1 242 ? 100.888 54.779 -15.438 1.00 53.37 612 LEU A N 1
ATOM 1773 C CA . LEU A 1 242 ? 100.238 53.544 -15.888 1.00 55.98 612 LEU A CA 1
ATOM 1774 C C . LEU A 1 242 ? 100.145 53.552 -17.398 1.00 58.62 612 LEU A C 1
ATOM 1775 O O . LEU A 1 242 ? 100.337 52.528 -18.064 1.00 56.81 612 LEU A O 1
ATOM 1780 N N . SER A 1 243 ? 99.864 54.728 -17.936 1.00 61.34 613 SER A N 1
ATOM 1781 C CA . SER A 1 243 ? 99.786 54.888 -19.367 1.00 66.30 613 SER A CA 1
ATOM 1782 C C . SER A 1 243 ? 101.162 54.695 -20.016 1.00 70.94 613 SER A C 1
ATOM 1783 O O . SER A 1 243 ? 101.285 54.074 -21.072 1.00 72.03 613 SER A O 1
ATOM 1786 N N . ASP A 1 244 ? 102.200 55.206 -19.369 1.00 68.49 614 ASP A N 1
ATOM 1787 C CA . ASP A 1 244 ? 103.555 55.023 -19.873 1.00 74.43 614 ASP A CA 1
ATOM 1788 C C . ASP A 1 244 ? 103.964 53.556 -19.930 1.00 70.71 614 ASP A C 1
ATOM 1789 O O . ASP A 1 244 ? 104.415 53.057 -20.966 1.00 64.04 614 ASP A O 1
ATOM 1794 N N . ILE A 1 245 ? 103.829 52.889 -18.789 1.00 61.03 615 ILE A N 1
ATOM 1795 C CA . ILE A 1 245 ? 104.181 51.482 -18.651 1.00 58.39 615 ILE A CA 1
ATOM 1796 C C . ILE A 1 245 ? 103.437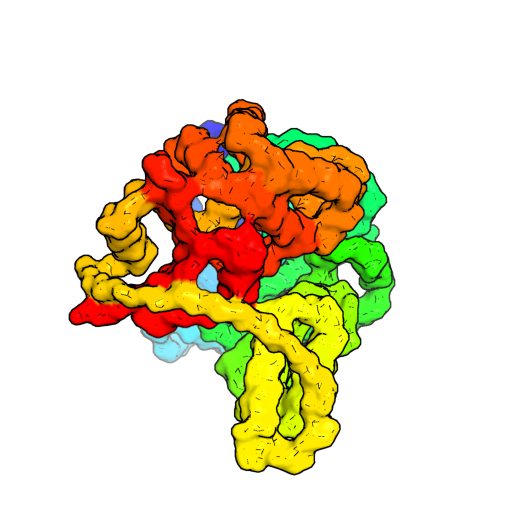 50.630 -19.671 1.00 63.72 615 ILE A C 1
ATOM 1797 O O . ILE A 1 245 ? 104.033 49.798 -20.354 1.00 61.39 615 ILE A O 1
ATOM 1802 N N . SER A 1 246 ? 102.135 50.871 -19.785 1.00 56.56 616 SER A N 1
ATOM 1803 C CA . SER A 1 246 ? 101.314 50.152 -20.736 1.00 61.46 616 SER A CA 1
ATOM 1804 C C . SER A 1 246 ? 101.832 50.311 -22.146 1.00 63.65 616 SER A C 1
ATOM 1805 O O . SER A 1 246 ? 101.983 49.329 -22.874 1.00 64.55 616 SER A O 1
ATOM 1808 N N . SER A 1 247 ? 102.127 51.545 -22.520 1.00 71.73 617 SER A N 1
ATOM 1809 C CA . SER A 1 247 ? 102.709 51.821 -23.823 1.00 73.28 617 SER A CA 1
ATOM 1810 C C . SER A 1 247 ? 103.959 50.987 -24.072 1.00 71.21 617 SER A C 1
ATOM 1811 O O . SER A 1 247 ? 104.071 50.333 -25.105 1.00 72.54 617 SER A O 1
ATOM 1814 N N . ALA A 1 248 ? 104.885 51.010 -23.114 1.00 66.47 618 ALA A N 1
ATOM 1815 C CA . ALA A 1 248 ? 106.128 50.244 -23.208 1.00 72.96 618 ALA A CA 1
ATOM 1816 C C . ALA A 1 248 ? 105.873 48.753 -23.454 1.00 79.29 618 ALA A C 1
ATOM 1817 O O . ALA A 1 248 ? 106.367 48.188 -24.431 1.00 84.60 618 ALA A O 1
ATOM 1819 N N . MET A 1 249 ? 105.107 48.125 -22.565 1.00 66.99 619 MET A N 1
ATOM 1820 C CA . MET A 1 249 ? 104.765 46.710 -22.690 1.00 69.24 619 MET A CA 1
ATOM 1821 C C . MET A 1 249 ? 104.203 46.369 -24.065 1.00 75.97 619 MET A C 1
ATOM 1822 O O . MET A 1 249 ? 104.535 45.334 -24.638 1.00 75.94 619 MET A O 1
ATOM 1827 N N . ALA A 1 250 ? 103.341 47.237 -24.586 1.00 74.86 620 ALA A N 1
ATOM 1828 C CA . ALA A 1 250 ? 102.652 46.959 -25.843 1.00 77.13 620 ALA A CA 1
ATOM 1829 C C . ALA A 1 250 ? 103.636 46.888 -27.005 1.00 85.05 620 ALA A C 1
ATOM 1830 O O . ALA A 1 250 ? 103.413 46.144 -27.960 1.00 84.49 620 ALA A O 1
ATOM 1832 N N . ASN A 1 251 ? 104.722 47.658 -26.908 1.00 85.46 621 ASN A N 1
ATOM 1833 C CA . ASN A 1 251 ? 105.745 47.713 -27.949 1.00 89.54 621 ASN A CA 1
ATOM 1834 C C . ASN A 1 251 ? 106.871 46.717 -27.733 1.00 95.49 621 ASN A C 1
ATOM 1835 O O . ASN A 1 251 ? 107.852 46.717 -28.474 1.00 100.56 621 ASN A O 1
ATOM 1840 N N . GLY A 1 252 ? 106.741 45.888 -26.706 1.00 99.74 622 GLY A N 1
ATOM 1841 C CA . GLY A 1 252 ? 107.746 44.883 -26.421 1.00 98.13 622 GLY A CA 1
ATOM 1842 C C . GLY A 1 252 ? 109.008 45.462 -25.814 1.00 103.75 622 GLY A C 1
ATOM 1843 O O . GLY A 1 252 ? 110.069 44.839 -25.859 1.00 106.74 622 GLY A O 1
ATOM 1844 N N . ASN A 1 253 ? 108.905 46.657 -25.245 1.00 97.11 623 ASN A N 1
ATOM 1845 C CA . ASN A 1 253 ? 110.041 47.243 -24.545 1.00 95.65 623 ASN A CA 1
ATOM 1846 C C . ASN A 1 253 ? 109.993 46.913 -23.060 1.00 93.32 623 ASN A C 1
ATOM 1847 O O . ASN A 1 253 ? 109.841 47.791 -22.211 1.00 96.23 623 ASN A O 1
ATOM 1852 N N . TRP A 1 254 ? 110.140 45.628 -22.761 1.00 87.36 624 TRP A N 1
ATOM 1853 C CA . TRP A 1 254 ? 109.890 45.116 -21.426 1.00 85.25 624 TRP A CA 1
ATOM 1854 C C . TRP A 1 254 ? 110.912 45.600 -20.418 1.00 80.72 624 TRP A C 1
ATOM 1855 O O . TRP A 1 254 ? 110.610 45.693 -19.230 1.00 81.20 624 TRP A O 1
ATOM 1866 N N . GLU A 1 255 ? 112.119 45.903 -20.888 1.00 75.23 625 GLU A N 1
ATOM 1867 C CA . GLU A 1 255 ? 113.181 46.386 -20.007 1.00 76.58 625 GLU A CA 1
ATOM 1868 C C . GLU A 1 255 ? 112.883 47.798 -19.517 1.00 76.35 625 GLU A C 1
ATOM 1869 O O . GLU A 1 255 ? 112.965 48.080 -18.322 1.00 76.92 625 GLU A O 1
ATOM 1875 N N . GLU A 1 256 ? 112.532 48.680 -20.446 1.00 75.62 626 GLU A N 1
ATOM 1876 C CA . GLU A 1 256 ? 112.045 50.007 -20.096 1.00 80.91 626 GLU A CA 1
ATOM 1877 C C . GLU A 1 256 ? 110.753 49.906 -19.260 1.00 75.46 626 GLU A C 1
ATOM 1878 O O . GLU A 1 256 ? 110.548 50.663 -18.314 1.00 71.10 626 GLU A O 1
ATOM 1884 N N . ALA A 1 257 ? 109.892 48.959 -19.608 1.00 71.67 627 ALA A N 1
ATOM 1885 C CA . ALA A 1 257 ? 108.641 48.769 -18.879 1.00 70.73 627 ALA A CA 1
ATOM 1886 C C . ALA A 1 257 ? 108.898 48.426 -17.418 1.00 72.44 627 ALA A C 1
ATOM 1887 O O . ALA A 1 257 ? 108.137 48.822 -16.534 1.00 66.59 627 ALA A O 1
ATOM 1889 N N . LYS A 1 258 ? 109.980 47.688 -17.183 1.00 78.44 628 LYS A N 1
ATOM 1890 C CA . LYS A 1 258 ? 110.354 47.233 -15.847 1.00 76.84 628 LYS A CA 1
ATOM 1891 C C . LYS A 1 258 ? 110.819 48.391 -14.965 1.00 77.20 628 LYS A C 1
ATOM 1892 O O . LYS A 1 258 ? 110.403 48.509 -13.809 1.00 68.21 628 LYS A O 1
ATOM 1898 N N . GLU A 1 259 ? 111.684 49.240 -15.514 1.00 76.88 629 GLU A N 1
ATOM 1899 C CA . GLU A 1 259 ? 112.254 50.342 -14.746 1.00 77.86 629 GLU A CA 1
ATOM 1900 C C . GLU A 1 259 ? 111.171 51.346 -14.376 1.00 67.00 629 GLU A C 1
ATOM 1901 O O . GLU A 1 259 ? 111.103 51.809 -13.232 1.00 57.27 629 GLU A O 1
ATOM 1907 N N . LEU A 1 260 ? 110.327 51.675 -15.352 1.00 64.68 630 LEU A N 1
ATOM 1908 C CA . LEU A 1 260 ? 109.150 52.506 -15.102 1.00 64.43 630 LEU A CA 1
ATOM 1909 C C . LEU A 1 260 ? 108.317 51.927 -13.962 1.00 61.43 630 LEU A C 1
ATOM 1910 O O . LEU A 1 260 ? 107.928 52.647 -13.048 1.00 57.09 630 LEU A O 1
ATOM 1915 N N . ALA A 1 261 ? 108.070 50.621 -14.000 1.00 63.13 631 ALA A N 1
ATOM 1916 C CA . ALA A 1 261 ? 107.297 49.968 -12.947 1.00 65.44 631 ALA A CA 1
ATOM 1917 C C . ALA A 1 261 ? 108.016 50.016 -11.592 1.00 65.53 631 ALA A C 1
ATOM 1918 O O . ALA A 1 261 ? 107.380 50.153 -10.542 1.00 67.46 631 ALA A O 1
ATOM 1920 N N . GLN A 1 262 ? 109.338 49.904 -11.616 1.00 64.18 632 GLN A N 1
ATOM 1921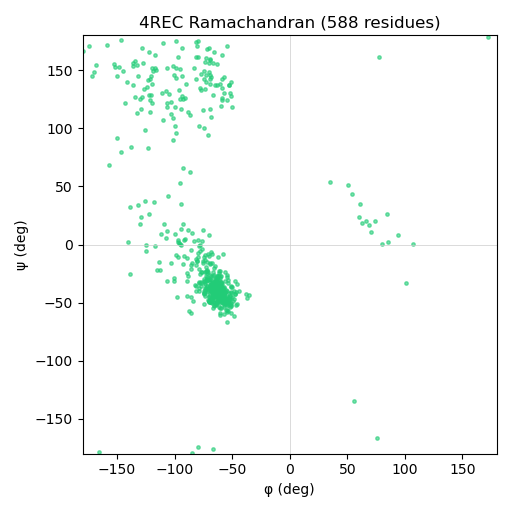 C CA . GLN A 1 262 ? 110.113 49.938 -10.383 1.00 69.67 632 GLN A CA 1
ATOM 1922 C C . GLN A 1 262 ? 110.061 51.320 -9.733 1.00 61.42 632 GLN A C 1
ATOM 1923 O O . GLN A 1 262 ? 109.940 51.432 -8.512 1.00 61.38 632 GLN A O 1
ATOM 1929 N N . CYS A 1 263 ? 110.117 52.369 -10.547 1.00 72.57 633 CYS A N 1
ATOM 1930 C CA . CYS A 1 263 ? 109.916 53.724 -10.047 1.00 77.36 633 CYS A CA 1
ATOM 1931 C C . CYS A 1 263 ? 108.505 53.900 -9.467 1.00 78.38 633 CYS A C 1
ATOM 1932 O O . CYS A 1 263 ? 108.323 54.413 -8.351 1.00 69.91 633 CYS A O 1
ATOM 1935 N N . ALA A 1 264 ? 107.508 53.478 -10.239 1.00 55.01 634 ALA A N 1
ATOM 1936 C CA . ALA A 1 264 ? 106.126 53.541 -9.791 1.00 57.39 634 ALA A CA 1
ATOM 1937 C C . ALA A 1 264 ? 106.003 52.784 -8.484 1.00 50.45 634 ALA A C 1
ATOM 1938 O O . ALA A 1 264 ? 105.317 53.227 -7.554 1.00 44.07 634 ALA A O 1
ATOM 1940 N N . LYS A 1 265 ? 106.694 51.646 -8.425 1.00 59.57 635 LYS A N 1
ATOM 1941 C CA . LYS A 1 265 ? 106.683 50.850 -7.219 1.00 63.69 635 LYS A CA 1
ATOM 1942 C C . LYS A 1 265 ? 107.244 51.679 -6.086 1.00 62.45 635 LYS A C 1
ATOM 1943 O O . LYS A 1 265 ? 106.679 51.657 -5.005 1.00 60.09 635 LYS A O 1
ATOM 1949 N N . ARG A 1 266 ? 108.317 52.433 -6.346 1.00 64.76 636 ARG A N 1
ATOM 1950 C CA . ARG A 1 266 ? 108.954 53.295 -5.339 1.00 71.12 636 ARG A CA 1
ATOM 1951 C C . ARG A 1 266 ? 108.064 54.449 -4.876 1.00 63.08 636 ARG A C 1
ATOM 1952 O O . ARG A 1 266 ? 107.998 54.766 -3.680 1.00 66.32 636 ARG A O 1
ATOM 1960 N N . ASP A 1 267 ? 107.345 55.054 -5.804 1.00 59.89 637 ASP A N 1
ATOM 1961 C CA . ASP A 1 267 ? 106.432 56.127 -5.438 1.00 61.70 637 ASP A CA 1
ATOM 1962 C C . ASP A 1 267 ? 105.268 55.644 -4.563 1.00 58.12 637 ASP A C 1
ATOM 1963 O O . ASP A 1 267 ? 104.813 56.367 -3.677 1.00 56.97 637 ASP A O 1
ATOM 1968 N N . TRP A 1 268 ? 104.812 54.414 -4.777 1.00 47.10 638 TRP A N 1
ATOM 1969 C CA . TRP A 1 268 ? 103.662 53.911 -4.034 1.00 51.19 638 TRP A CA 1
ATOM 1970 C C . TRP A 1 268 ? 103.938 53.638 -2.536 1.00 53.22 638 TRP A C 1
ATOM 1971 O O . TRP A 1 268 ? 103.171 54.085 -1.685 1.00 50.54 638 TRP A O 1
ATOM 1982 N N A ASN A 1 269 ? 105.008 52.900 -2.229 0.52 71.27 639 ASN A N 1
ATOM 1983 N N B ASN A 1 269 ? 105.020 52.923 -2.222 0.48 68.00 639 ASN A N 1
ATOM 1984 C CA A ASN A 1 269 ? 105.394 52.635 -0.838 0.52 75.92 639 ASN A CA 1
ATOM 1985 C CA B ASN A 1 269 ? 105.383 52.645 -0.827 0.48 68.96 639 ASN A CA 1
ATOM 1986 C C A ASN A 1 269 ? 105.713 53.941 -0.136 0.52 72.44 639 ASN A C 1
ATOM 1987 C C B ASN A 1 269 ? 105.741 53.939 -0.121 0.48 67.74 639 ASN A C 1
ATOM 1988 O O A ASN A 1 269 ? 105.392 54.123 1.037 0.52 70.79 639 ASN A O 1
ATOM 1989 O O B ASN A 1 269 ? 105.454 54.119 1.061 0.48 70.26 639 ASN A O 1
ATOM 1998 N N . ARG A 1 270 ? 106.344 54.852 -0.870 1.00 56.47 640 ARG A N 1
ATOM 1999 C CA . ARG A 1 270 ? 106.680 56.178 -0.353 1.00 65.29 640 ARG A CA 1
ATOM 2000 C C . ARG A 1 270 ? 105.417 56.982 0.031 1.00 64.07 640 ARG A C 1
ATOM 2001 O O . ARG A 1 270 ? 105.471 57.998 0.721 1.00 73.83 640 ARG A O 1
ATOM 2009 N N . LEU A 1 271 ? 104.268 56.488 -0.394 1.00 66.67 641 LEU A N 1
ATOM 2010 C CA . LEU A 1 271 ? 103.019 57.201 -0.239 1.00 67.58 641 LEU A CA 1
ATOM 2011 C C . LEU A 1 271 ? 102.086 56.491 0.742 1.00 69.80 641 LEU A C 1
ATOM 2012 O O . LEU A 1 271 ? 101.197 57.116 1.319 1.00 68.03 641 LEU A O 1
ATOM 2017 N N . LYS A 1 272 ? 102.302 55.191 0.944 1.00 85.34 642 LYS A N 1
ATOM 2018 C CA . LYS A 1 272 ? 101.463 54.425 1.869 1.00 99.93 642 LYS A CA 1
ATOM 2019 C C . LYS A 1 272 ? 101.470 55.013 3.280 1.00 93.46 642 LYS A C 1
ATOM 2020 O O . LYS A 1 272 ? 102.478 55.553 3.733 1.00 99.93 642 LYS A O 1
ATOM 2026 N N . ASN A 1 273 ? 100.303 54.923 3.918 1.00 85.23 643 ASN A N 1
ATOM 2027 C CA . ASN A 1 273 ? 99.948 55.581 5.180 1.00 79.12 643 ASN A CA 1
ATOM 2028 C C . ASN A 1 273 ? 99.758 57.099 5.102 1.00 74.65 643 ASN A C 1
ATOM 2029 O O . ASN A 1 273 ? 99.642 57.767 6.127 1.00 74.64 643 ASN A O 1
ATOM 2034 N N . HIS A 1 274 ? 99.702 57.647 3.895 1.00 71.31 644 HIS A N 1
ATOM 2035 C CA . HIS A 1 274 ? 99.220 59.014 3.729 1.00 68.14 644 HIS A CA 1
ATOM 2036 C C . HIS A 1 274 ? 97.756 59.120 4.160 1.00 68.17 644 HIS A C 1
ATOM 2037 O O . HIS A 1 274 ? 96.953 58.252 3.830 1.00 68.66 644 HIS A O 1
ATOM 2044 N N . PRO A 1 275 ? 97.397 60.187 4.889 1.00 68.54 645 PRO A N 1
ATOM 2045 C CA . PRO A 1 275 ? 96.030 60.361 5.403 1.00 66.99 645 PRO A CA 1
ATOM 2046 C C . PRO A 1 275 ? 94.937 60.331 4.340 1.00 68.64 645 PRO A C 1
ATOM 2047 O O . PRO A 1 275 ? 93.783 60.035 4.655 1.00 66.60 645 PRO A O 1
ATOM 2051 N N . SER A 1 276 ? 95.284 60.640 3.098 1.00 68.47 646 SER A N 1
ATOM 2052 C CA . SER A 1 276 ? 94.269 60.694 2.055 1.00 69.18 646 SER A CA 1
ATOM 2053 C C . SER A 1 276 ? 93.774 59.293 1.706 1.00 63.47 646 SER A C 1
ATOM 2054 O O . SER A 1 276 ? 92.662 59.124 1.212 1.00 59.89 646 SER A O 1
ATOM 2057 N N . LEU A 1 277 ? 94.597 58.290 1.979 1.00 56.78 647 LEU A N 1
ATOM 2058 C CA . LEU A 1 277 ? 94.260 56.921 1.637 1.00 52.86 647 LEU A CA 1
ATOM 2059 C C . LEU A 1 277 ? 93.125 56.410 2.494 1.00 61.68 647 LEU A C 1
ATOM 2060 O O . LEU A 1 277 ? 92.293 55.623 2.031 1.00 59.82 647 LEU A O 1
ATOM 2065 N N . ARG A 1 278 ? 93.086 56.854 3.746 1.00 69.15 648 ARG A N 1
ATOM 2066 C CA . ARG A 1 278 ? 92.028 56.422 4.651 1.00 75.09 648 ARG A CA 1
ATOM 2067 C C . ARG A 1 278 ? 90.656 56.774 4.084 1.00 71.23 648 ARG A C 1
ATOM 2068 O O . ARG A 1 278 ? 89.717 55.990 4.194 1.00 69.57 648 ARG A O 1
ATOM 2076 N N . CYS A 1 279 ? 90.562 57.942 3.457 1.00 66.93 649 CYS A N 1
ATOM 2077 C CA . CYS A 1 279 ? 89.317 58.404 2.863 1.00 70.49 649 CYS A CA 1
ATOM 2078 C C . CYS A 1 279 ? 88.998 57.634 1.584 1.00 70.09 649 CYS A C 1
ATOM 2079 O O . CYS A 1 279 ? 87.839 57.381 1.280 1.00 72.14 649 CYS A O 1
ATOM 2082 N N . HIS A 1 280 ? 90.028 57.255 0.837 1.00 54.09 650 HIS A N 1
ATOM 2083 C CA . HIS A 1 280 ? 89.824 56.409 -0.340 1.00 59.27 650 HIS A CA 1
ATOM 2084 C C . HIS A 1 280 ? 89.246 55.041 0.024 1.00 58.02 650 HIS A C 1
ATOM 2085 O O . HIS A 1 280 ? 88.402 54.514 -0.702 1.00 53.16 650 HIS A O 1
ATOM 2092 N N . GLU A 1 281 ? 89.690 54.483 1.149 1.00 63.34 651 GLU A N 1
ATOM 2093 C CA . GLU A 1 281 ? 89.220 53.172 1.593 1.00 68.81 651 GLU A CA 1
ATOM 2094 C C . GLU A 1 281 ? 87.736 53.182 1.950 1.00 72.56 651 GLU A C 1
ATOM 2095 O O . GLU A 1 281 ? 87.101 52.133 1.976 1.00 66.75 651 GLU A O 1
ATOM 2101 N N . ASP A 1 282 ? 87.188 54.363 2.225 1.00 64.67 652 ASP A N 1
ATOM 2102 C CA . ASP A 1 282 ? 85.793 54.468 2.628 1.00 65.27 652 ASP A CA 1
ATOM 2103 C C . ASP A 1 282 ? 84.869 54.630 1.418 1.00 64.13 652 ASP A C 1
ATOM 2104 O O . ASP A 1 282 ? 83.651 54.516 1.532 1.00 65.92 652 ASP A O 1
ATOM 2109 N N . LEU A 1 283 ? 85.447 54.896 0.254 1.00 66.37 653 LEU A N 1
ATOM 2110 C CA . LEU A 1 283 ? 84.661 54.961 -0.974 1.00 58.24 653 LEU A CA 1
ATOM 2111 C C . LEU A 1 283 ? 84.129 53.592 -1.380 1.00 62.64 653 LEU A C 1
ATOM 2112 O O . LEU A 1 283 ? 84.809 52.576 -1.215 1.00 59.07 653 LEU A O 1
ATOM 2117 N N . PRO A 1 284 ? 82.915 53.560 -1.937 1.00 51.74 654 PRO A N 1
ATOM 2118 C CA . PRO A 1 284 ? 82.436 52.307 -2.530 1.00 52.49 654 PRO A CA 1
ATOM 2119 C C . PRO A 1 284 ? 83.319 51.913 -3.708 1.00 48.57 654 PRO A C 1
ATOM 2120 O O . PRO A 1 284 ? 83.943 52.779 -4.318 1.00 48.23 654 PRO A O 1
ATOM 2124 N N . LEU A 1 285 ? 83.357 50.626 -4.025 1.00 48.61 655 LEU A N 1
ATOM 2125 C CA . LEU A 1 285 ? 84.229 50.115 -5.075 1.00 51.40 655 LEU A CA 1
ATOM 2126 C C . LEU A 1 285 ? 84.125 50.861 -6.409 1.00 49.14 655 LEU A C 1
ATOM 2127 O O . LEU A 1 285 ? 85.130 51.005 -7.107 1.00 51.94 655 LEU A O 1
ATOM 2132 N N . PHE A 1 286 ? 82.925 51.323 -6.778 1.00 43.33 656 PHE A N 1
ATOM 2133 C CA . PHE A 1 286 ? 82.760 51.885 -8.115 1.00 46.24 656 PHE A CA 1
ATOM 2134 C C . PHE A 1 286 ? 83.271 53.321 -8.204 1.00 50.87 656 PHE A C 1
ATOM 2135 O O . PHE A 1 286 ? 83.379 53.855 -9.301 1.00 50.97 656 PHE A O 1
ATOM 2143 N N . LEU A 1 287 ? 83.582 53.930 -7.059 1.00 48.50 657 LEU A N 1
ATOM 2144 C CA . LEU A 1 287 ? 84.338 55.182 -7.023 1.00 51.35 657 LEU A CA 1
ATOM 2145 C C . LEU A 1 287 ? 85.809 54.934 -6.680 1.00 52.83 657 LEU A C 1
ATOM 2146 O O . LEU A 1 287 ? 86.692 55.653 -7.148 1.00 51.51 657 LEU A O 1
ATOM 2151 N N . ARG A 1 288 ? 86.065 53.895 -5.887 1.00 46.54 658 ARG A N 1
ATOM 2152 C CA . ARG A 1 288 ? 87.391 53.623 -5.370 1.00 55.76 658 ARG A CA 1
ATOM 2153 C C . ARG A 1 288 ? 88.376 53.377 -6.498 1.00 50.98 658 ARG A C 1
ATOM 2154 O O . ARG A 1 288 ? 89.576 53.538 -6.324 1.00 54.17 658 ARG A O 1
ATOM 2162 N N . CYS A 1 289 ? 87.866 52.989 -7.661 1.00 49.43 659 CYS A N 1
ATOM 2163 C CA . CYS A 1 289 ? 88.726 52.749 -8.811 1.00 47.40 659 CYS A CA 1
ATOM 2164 C C . CYS A 1 289 ? 89.288 54.066 -9.356 1.00 48.69 659 CYS A C 1
ATOM 2165 O O . CYS A 1 289 ? 90.145 54.071 -10.238 1.00 54.32 659 CYS A O 1
ATOM 2168 N N . PHE A 1 290 ? 88.789 55.179 -8.823 1.00 40.76 660 PHE A N 1
ATOM 2169 C CA . PHE A 1 290 ? 89.209 56.519 -9.234 1.00 45.07 660 PHE A CA 1
ATOM 2170 C C . PHE A 1 290 ? 90.114 57.154 -8.174 1.00 47.96 660 PHE A C 1
ATOM 2171 O O . PHE A 1 290 ? 89.976 58.328 -7.848 1.00 46.83 660 PHE A O 1
ATOM 2179 N N . THR A 1 291 ? 91.027 56.360 -7.626 1.00 43.02 661 THR A N 1
ATOM 2180 C CA . THR A 1 291 ? 91.925 56.813 -6.571 1.00 45.57 661 THR A CA 1
ATOM 2181 C C . THR A 1 291 ? 93.369 56.375 -6.844 1.00 47.52 661 THR A C 1
ATOM 2182 O O . THR A 1 291 ? 93.611 55.408 -7.570 1.00 47.20 661 THR A O 1
ATOM 2186 N N . VAL A 1 292 ? 94.316 57.080 -6.233 1.00 45.89 662 VAL A N 1
ATOM 2187 C CA . VAL A 1 292 ? 95.726 56.853 -6.501 1.00 50.02 662 VAL A CA 1
ATOM 2188 C C . VAL A 1 292 ? 96.159 55.411 -6.188 1.00 44.69 662 VAL A C 1
ATOM 2189 O O . VAL A 1 292 ? 96.835 54.782 -6.998 1.00 46.42 662 VAL A O 1
ATOM 2193 N N . GLY A 1 293 ? 95.724 54.871 -5.049 1.00 41.79 663 GLY A N 1
ATOM 2194 C CA . GLY A 1 293 ? 96.124 53.536 -4.641 1.00 44.83 663 GLY A CA 1
ATOM 2195 C C . GLY A 1 293 ? 95.703 52.445 -5.609 1.00 47.84 663 GLY A C 1
ATOM 2196 O O . GLY A 1 293 ? 96.482 51.526 -5.907 1.00 49.91 663 GLY A O 1
ATOM 2197 N N . TRP A 1 294 ? 94.471 52.555 -6.099 1.00 45.43 664 TRP A N 1
ATOM 2198 C CA . TRP A 1 294 ? 93.901 51.607 -7.058 1.00 45.72 664 TRP A CA 1
ATOM 2199 C C . TRP A 1 294 ? 94.719 51.588 -8.326 1.00 40.25 664 TRP A C 1
ATOM 2200 O O . TRP A 1 294 ? 95.009 50.524 -8.884 1.00 46.08 664 TRP A O 1
ATOM 2211 N N . ILE A 1 295 ? 95.100 52.778 -8.779 1.00 38.25 665 ILE A N 1
ATOM 2212 C CA . ILE A 1 295 ? 95.954 52.899 -9.963 1.00 38.07 665 ILE A CA 1
ATOM 2213 C C . ILE A 1 295 ? 97.332 52.252 -9.765 1.00 42.65 665 ILE A C 1
ATOM 2214 O O . ILE A 1 295 ? 97.852 51.603 -10.676 1.00 43.63 665 ILE A O 1
ATOM 2219 N N . TYR A 1 296 ? 97.930 52.421 -8.590 1.00 44.03 666 TYR A N 1
ATOM 2220 C CA . TYR A 1 296 ? 99.254 51.808 -8.375 1.00 48.97 666 TYR A CA 1
ATOM 2221 C C . TYR A 1 296 ? 99.141 50.295 -8.272 1.00 50.44 666 TYR A C 1
ATOM 2222 O O . TYR A 1 296 ? 100.065 49.560 -8.664 1.00 47.91 666 TYR A O 1
ATOM 2231 N N . THR A 1 297 ? 97.995 49.841 -7.763 1.00 49.59 667 THR A N 1
ATOM 2232 C CA . THR A 1 297 ? 97.721 48.415 -7.723 1.00 50.80 667 THR A CA 1
ATOM 2233 C C . THR A 1 297 ? 97.677 47.880 -9.145 1.00 48.88 667 THR A C 1
ATOM 2234 O O . THR A 1 297 ? 98.292 46.850 -9.440 1.00 45.50 667 THR A O 1
ATOM 2238 N N . ARG A 1 298 ? 96.988 48.595 -10.032 1.00 56.92 668 ARG A N 1
ATOM 2239 C CA . ARG A 1 298 ? 96.954 48.201 -11.438 1.00 61.15 668 ARG A CA 1
ATOM 2240 C C . ARG A 1 298 ? 98.375 48.212 -11.983 1.00 54.91 668 ARG A C 1
ATOM 2241 O O . ARG A 1 298 ? 98.784 47.307 -12.714 1.00 61.11 668 ARG A O 1
ATOM 2249 N N . ILE A 1 299 ? 99.147 49.209 -11.587 1.00 54.52 669 ILE A N 1
ATOM 2250 C CA . ILE A 1 299 ? 100.528 49.285 -12.044 1.00 54.50 669 ILE A CA 1
ATOM 2251 C C . ILE A 1 299 ? 101.310 48.055 -11.581 1.00 47.29 669 ILE A C 1
ATOM 2252 O O . ILE A 1 299 ? 101.998 47.420 -12.378 1.00 40.49 669 ILE A O 1
ATOM 2257 N N . LEU A 1 300 ? 101.150 47.692 -10.309 1.00 45.31 670 LEU A N 1
ATOM 2258 C CA . LEU A 1 300 ? 101.799 46.491 -9.763 1.00 50.66 670 LEU A CA 1
ATOM 2259 C C . LEU A 1 300 ? 101.371 45.227 -10.494 1.00 51.66 670 LEU A C 1
ATOM 2260 O O . LEU A 1 300 ? 102.158 44.271 -10.644 1.00 54.00 670 LEU A O 1
ATOM 2265 N N . SER A 1 301 ? 100.120 45.217 -10.951 1.00 48.26 671 SER A N 1
ATOM 2266 C CA . SER A 1 301 ? 99.622 44.051 -11.649 1.00 50.21 671 SER A CA 1
ATOM 2267 C C . SER A 1 301 ? 100.296 43.902 -13.011 1.00 49.70 671 SER A C 1
ATOM 2268 O O . SER A 1 301 ? 100.610 42.799 -13.431 1.00 58.47 671 SER A O 1
ATOM 2271 N N . ARG A 1 302 ? 100.552 45.003 -13.699 1.00 56.22 672 ARG A N 1
ATOM 2272 C CA . ARG A 1 302 ? 101.287 44.899 -14.957 1.00 63.48 672 ARG A CA 1
ATOM 2273 C C . ARG A 1 302 ? 102.733 44.511 -14.686 1.00 64.01 672 ARG A C 1
ATOM 2274 O O . ARG A 1 302 ? 103.384 43.867 -15.514 1.00 56.23 672 ARG A O 1
ATOM 2282 N N . PHE A 1 303 ? 103.225 44.923 -13.522 1.00 57.58 673 PHE A N 1
ATOM 2283 C CA . PHE A 1 303 ? 104.590 44.644 -13.124 1.00 63.40 673 PHE A CA 1
ATOM 2284 C C . PHE A 1 303 ? 104.781 43.134 -13.105 1.00 63.63 673 PHE A C 1
ATOM 2285 O O . PHE A 1 303 ? 105.841 42.628 -13.492 1.00 59.59 673 PHE A O 1
ATOM 2293 N N . VAL A 1 304 ? 103.736 42.416 -12.691 1.00 57.16 674 VAL A N 1
ATOM 2294 C CA . VAL A 1 304 ? 103.799 40.965 -12.649 1.00 60.23 674 VAL A CA 1
ATOM 2295 C C . VAL A 1 304 ? 104.073 40.418 -14.047 1.00 61.45 674 VAL A C 1
ATOM 2296 O O . VAL A 1 304 ? 104.991 39.611 -14.234 1.00 58.05 674 VAL A O 1
ATOM 2300 N N . GLU A 1 305 ? 103.311 40.900 -15.027 1.00 63.30 675 GLU A N 1
ATOM 2301 C CA . GLU A 1 305 ? 103.430 40.421 -16.407 1.00 72.05 675 GLU A CA 1
ATOM 2302 C C . GLU A 1 305 ? 104.807 40.736 -16.969 1.00 74.73 675 GLU A C 1
ATOM 2303 O O . GLU A 1 305 ? 105.366 39.979 -17.762 1.00 73.23 675 GLU A O 1
ATOM 2309 N N . ILE A 1 306 ? 105.349 41.873 -16.568 1.00 68.39 676 ILE A N 1
ATOM 2310 C CA . ILE A 1 306 ? 106.655 42.270 -17.049 1.00 66.76 676 ILE A CA 1
ATOM 2311 C C . ILE A 1 306 ? 107.724 41.335 -16.509 1.00 66.68 676 ILE A C 1
ATOM 2312 O O . ILE A 1 306 ? 108.534 40.815 -17.265 1.00 65.12 676 ILE A O 1
ATOM 2317 N N . LEU A 1 307 ? 107.716 41.122 -15.200 1.00 57.07 677 LEU A N 1
ATOM 2318 C CA . LEU A 1 307 ? 108.660 40.208 -14.565 1.00 64.67 677 LEU A CA 1
ATOM 2319 C C . LEU A 1 307 ? 108.668 38.834 -15.258 1.00 70.87 677 LEU A C 1
ATOM 2320 O O . LEU A 1 307 ? 109.730 38.253 -15.480 1.00 74.38 677 LEU A O 1
ATOM 2325 N N . GLN A 1 308 ? 107.489 38.343 -15.636 1.00 71.99 678 GLN A N 1
ATOM 2326 C CA . GLN A 1 308 ? 107.378 37.045 -16.296 1.00 73.53 678 GLN A CA 1
ATOM 2327 C C . GLN A 1 308 ? 107.941 37.039 -17.712 1.00 75.88 678 GLN A C 1
ATOM 2328 O O . GLN A 1 308 ? 108.659 36.113 -18.097 1.00 75.33 678 GLN A O 1
ATOM 2334 N N . ARG A 1 309 ? 107.621 38.067 -18.485 1.00 67.50 679 ARG A N 1
ATOM 2335 C CA . ARG A 1 309 ? 108.213 38.223 -19.805 1.00 73.08 679 ARG A CA 1
ATOM 2336 C C . ARG A 1 309 ? 109.744 38.192 -19.747 1.00 80.84 679 ARG A C 1
ATOM 2337 O O . ARG A 1 309 ? 110.405 37.704 -20.673 1.00 81.68 679 ARG A O 1
ATOM 2345 N N . LEU A 1 310 ? 110.294 38.704 -18.647 1.00 77.32 680 LEU A N 1
ATOM 2346 C CA . LEU A 1 310 ? 111.735 38.731 -18.425 1.00 79.67 680 LEU A CA 1
ATOM 2347 C C . LEU A 1 310 ? 112.234 37.482 -17.693 1.00 78.79 680 LEU A C 1
ATOM 2348 O O . LEU A 1 310 ? 113.411 37.392 -17.335 1.00 76.52 680 LEU A O 1
ATOM 2353 N N . HIS A 1 311 ? 111.319 36.542 -17.460 1.00 77.84 681 HIS A N 1
ATOM 2354 C CA . HIS A 1 311 ? 111.620 35.251 -16.845 1.00 79.20 681 HIS A CA 1
ATOM 2355 C C . HIS A 1 311 ? 112.000 35.347 -15.369 1.00 82.73 681 HIS A C 1
ATOM 2356 O O . HIS A 1 311 ? 112.568 34.410 -14.811 1.00 86.01 681 HIS A O 1
ATOM 2363 N N . MET A 1 312 ? 111.684 36.474 -14.740 1.00 77.43 682 MET A N 1
ATOM 2364 C CA . MET A 1 312 ? 111.972 36.673 -13.322 1.00 74.17 682 MET A CA 1
ATOM 2365 C C . MET A 1 312 ? 110.833 36.124 -12.471 1.00 72.81 682 MET A C 1
ATOM 2366 O O . MET A 1 312 ? 110.171 36.861 -11.737 1.00 74.67 682 MET A O 1
ATOM 2371 N N . TYR A 1 313 ? 110.617 34.816 -12.587 1.00 67.60 683 TYR A N 1
ATOM 2372 C CA . TYR A 1 313 ? 109.460 34.151 -11.999 1.00 64.36 683 TYR A CA 1
ATOM 2373 C C . TYR A 1 313 ? 109.502 34.211 -10.474 1.00 68.01 683 TYR A C 1
ATOM 2374 O O . TYR A 1 313 ? 108.449 34.286 -9.814 1.00 58.77 683 TYR A O 1
ATOM 2383 N N . GLU A 1 314 ? 110.717 34.185 -9.926 1.00 74.29 684 GLU A N 1
ATOM 2384 C CA . GLU A 1 314 ? 110.923 34.389 -8.498 1.00 80.74 684 GLU A CA 1
ATOM 2385 C C . GLU A 1 314 ? 110.271 35.693 -8.028 1.00 72.13 684 GLU A C 1
ATOM 2386 O O . GLU A 1 314 ? 109.411 35.671 -7.158 1.00 59.78 684 GLU A O 1
ATOM 2392 N N . GLU A 1 315 ? 110.667 36.812 -8.635 1.00 65.60 685 GLU A N 1
ATOM 2393 C CA . GLU A 1 315 ? 110.204 38.145 -8.248 1.00 74.56 685 GLU A CA 1
ATOM 2394 C C . GLU A 1 315 ? 108.694 38.339 -8.495 1.00 71.12 685 GLU A C 1
ATOM 2395 O O . GLU A 1 315 ? 107.996 39.026 -7.730 1.00 62.05 685 GLU A O 1
ATOM 2401 N N . ALA A 1 316 ? 108.201 37.716 -9.561 1.00 66.37 686 ALA A N 1
ATOM 2402 C CA . ALA A 1 316 ? 106.791 37.785 -9.912 1.00 60.44 686 ALA A CA 1
ATOM 2403 C C . ALA A 1 316 ? 105.921 37.273 -8.783 1.00 65.02 686 ALA A C 1
ATOM 2404 O O . ALA A 1 316 ? 104.855 37.831 -8.502 1.00 59.12 686 ALA A O 1
ATOM 2406 N N . VAL A 1 317 ? 106.389 36.212 -8.132 1.00 65.89 687 VAL A N 1
ATOM 2407 C CA . VAL A 1 317 ? 105.618 35.555 -7.082 1.00 66.85 687 VAL A CA 1
ATOM 2408 C C . VAL A 1 317 ? 105.452 36.420 -5.822 1.00 66.42 687 VAL A C 1
ATOM 2409 O O . VAL A 1 317 ? 104.373 36.436 -5.235 1.00 61.14 687 VAL A O 1
ATOM 2413 N N . ARG A 1 318 ? 106.490 37.149 -5.414 1.00 62.86 688 ARG A N 1
ATOM 2414 C CA . ARG A 1 318 ? 106.369 38.005 -4.232 1.00 67.85 688 ARG A CA 1
ATOM 2415 C C . ARG A 1 318 ? 105.392 39.124 -4.538 1.00 61.93 688 ARG A C 1
ATOM 2416 O O . ARG A 1 318 ? 104.554 39.434 -3.699 1.00 58.36 688 ARG A O 1
ATOM 2424 N N . GLU A 1 319 ? 105.485 39.717 -5.733 1.00 59.75 689 GLU A N 1
ATOM 2425 C CA . GLU A 1 319 ? 104.558 40.784 -6.116 1.00 62.68 689 GLU A CA 1
ATOM 2426 C C . GLU A 1 319 ? 103.107 40.291 -6.093 1.00 59.08 689 GLU A C 1
ATOM 2427 O O . GLU A 1 319 ? 102.220 41.023 -5.655 1.00 55.64 689 GLU A O 1
ATOM 2433 N N . LEU A 1 320 ? 102.883 39.051 -6.545 1.00 53.16 690 LEU A N 1
ATOM 2434 C CA . LEU A 1 320 ? 101.541 38.451 -6.532 1.00 55.99 690 LEU A CA 1
ATOM 2435 C C . LEU A 1 320 ? 101.036 38.265 -5.124 1.00 56.16 690 LEU A C 1
ATOM 2436 O O . LEU A 1 320 ? 99.867 38.498 -4.842 1.00 50.25 690 LEU A O 1
ATOM 2441 N N . GLU A 1 321 ? 101.942 37.857 -4.242 1.00 57.12 691 GLU A N 1
ATOM 2442 C CA . GLU A 1 321 ? 101.610 37.554 -2.854 1.00 60.92 691 GLU A CA 1
ATOM 2443 C C . GLU A 1 321 ? 101.322 38.836 -2.106 1.00 60.50 691 GLU A C 1
ATOM 2444 O O . GLU A 1 321 ? 100.440 38.896 -1.242 1.00 56.05 691 GLU A O 1
ATOM 2450 N N . SER A 1 322 ? 102.062 39.870 -2.476 1.00 60.50 692 SER A N 1
ATOM 2451 C CA . SER A 1 322 ? 101.833 41.205 -1.970 1.00 65.72 692 SER A CA 1
ATOM 2452 C C . SER A 1 322 ? 100.462 41.744 -2.399 1.00 65.37 692 SER A C 1
ATOM 2453 O O . SER A 1 322 ? 99.683 42.201 -1.558 1.00 68.28 692 SER A O 1
ATOM 2456 N N . LEU A 1 323 ? 100.168 41.701 -3.699 1.00 56.54 693 LEU A N 1
ATOM 2457 C CA . LEU A 1 323 ? 98.835 42.104 -4.186 1.00 63.56 693 LEU A CA 1
ATOM 2458 C C . LEU A 1 323 ? 97.736 41.354 -3.452 1.00 60.92 693 LEU A C 1
ATOM 2459 O O . LEU A 1 323 ? 96.750 41.934 -3.008 1.00 55.33 693 LEU A O 1
ATOM 2464 N N . LEU A 1 324 ? 97.922 40.050 -3.305 1.00 56.01 694 LEU A N 1
ATOM 2465 C CA . LEU A 1 324 ? 96.893 39.246 -2.670 1.00 54.35 694 LEU A CA 1
ATOM 2466 C C . LEU A 1 324 ? 96.839 39.453 -1.162 1.00 54.24 694 LEU A C 1
ATOM 2467 O O . LEU A 1 324 ? 95.908 39.013 -0.526 1.00 48.51 694 LEU A O 1
ATOM 2472 N N . SER A 1 325 ? 97.825 40.124 -0.583 1.00 67.17 695 SER A N 1
ATOM 2473 C CA . SER A 1 325 ? 97.858 40.249 0.874 1.00 73.52 695 SER A CA 1
ATOM 2474 C C . SER A 1 325 ? 97.006 41.421 1.362 1.00 70.16 695 SER A C 1
ATOM 2475 O O . SER A 1 325 ? 96.676 41.509 2.540 1.00 72.25 695 SER A O 1
ATOM 2478 N N . GLN A 1 326 ? 96.659 42.319 0.448 1.00 63.00 696 GLN A N 1
ATOM 2479 C CA . GLN A 1 326 ? 95.759 43.424 0.752 1.00 62.28 696 GLN A CA 1
ATOM 2480 C C . GLN A 1 326 ? 94.393 43.175 0.112 1.00 55.02 696 GLN A C 1
ATOM 2481 O O . GLN A 1 326 ? 94.307 42.516 -0.923 1.00 57.01 696 GLN A O 1
ATOM 2487 N N . ARG A 1 327 ? 93.336 43.709 0.714 1.00 60.52 697 ARG A N 1
ATOM 2488 C CA . ARG A 1 327 ? 91.993 43.576 0.161 1.00 64.94 697 ARG A CA 1
ATOM 2489 C C . ARG A 1 327 ? 91.266 44.899 -0.121 1.00 64.12 697 ARG A C 1
ATOM 2490 O O . ARG A 1 327 ? 90.043 44.931 -0.119 1.00 64.23 697 ARG A O 1
ATOM 2498 N N . ILE A 1 328 ? 91.987 45.989 -0.361 1.00 63.60 698 ILE A N 1
ATOM 2499 C CA . ILE A 1 328 ? 91.302 47.262 -0.586 1.00 60.13 698 ILE A CA 1
ATOM 2500 C C . ILE A 1 328 ? 91.210 47.597 -2.072 1.00 56.35 698 ILE A C 1
ATOM 2501 O O . ILE A 1 328 ? 90.271 48.269 -2.499 1.00 54.09 698 ILE A O 1
ATOM 2506 N N . TYR A 1 329 ? 92.170 47.118 -2.861 1.00 52.47 699 TYR A N 1
ATOM 2507 C CA . TYR A 1 329 ? 92.235 47.496 -4.271 1.00 58.64 699 TYR A CA 1
ATOM 2508 C C . TYR A 1 329 ? 92.121 46.335 -5.235 1.00 57.85 699 TYR A C 1
ATOM 2509 O O . TYR A 1 329 ? 92.747 45.290 -5.042 1.00 49.40 699 TYR A O 1
ATOM 2518 N N . CYS A 1 330 ? 91.346 46.560 -6.296 1.00 50.53 700 CYS A N 1
ATOM 2519 C CA . CYS A 1 330 ? 91.139 45.591 -7.368 1.00 52.20 700 CYS A CA 1
ATOM 2520 C C . CYS A 1 330 ? 90.731 44.184 -6.889 1.00 51.69 700 CYS A C 1
ATOM 2521 O O . CYS A 1 330 ? 91.324 43.191 -7.308 1.00 52.72 700 CYS A O 1
ATOM 2524 N N . PRO A 1 331 ? 89.704 44.090 -6.031 1.00 48.21 701 PRO A N 1
ATOM 2525 C CA . PRO A 1 331 ? 89.198 42.745 -5.710 1.00 58.56 701 PRO A CA 1
ATOM 2526 C C . PRO A 1 331 ? 88.839 41.926 -6.959 1.00 60.31 701 PRO A C 1
ATOM 2527 O O . PRO A 1 331 ? 88.978 40.697 -6.945 1.00 50.46 701 PRO A O 1
ATOM 2531 N N . ASP A 1 332 ? 88.413 42.615 -8.018 1.00 55.83 702 ASP A N 1
ATOM 2532 C CA . ASP A 1 332 ? 88.089 42.012 -9.311 1.00 56.40 702 ASP A CA 1
ATOM 2533 C C . ASP A 1 332 ? 89.250 41.179 -9.855 1.00 58.08 702 ASP A C 1
ATOM 2534 O O . ASP A 1 332 ? 89.054 40.238 -10.630 1.00 57.13 702 ASP A O 1
ATOM 2539 N N . SER A 1 333 ? 90.464 41.523 -9.441 1.00 54.83 703 SER A N 1
ATOM 2540 C CA . SER A 1 333 ? 91.656 40.935 -10.039 1.00 55.67 703 SER A CA 1
ATOM 2541 C C . SER A 1 333 ? 92.153 39.688 -9.320 1.00 52.40 703 SER A C 1
ATOM 2542 O O . SER A 1 333 ? 93.048 38.991 -9.821 1.00 58.36 703 SER A O 1
ATOM 2545 N N . ARG A 1 334 ? 91.587 39.417 -8.146 1.00 52.84 704 ARG A N 1
ATOM 2546 C CA . ARG A 1 334 ? 92.112 38.376 -7.270 1.00 53.03 704 ARG A CA 1
ATOM 2547 C C . ARG A 1 334 ? 92.188 37.020 -7.954 1.00 56.63 704 ARG A C 1
ATOM 2548 O O . ARG A 1 334 ? 93.175 36.311 -7.802 1.00 55.50 704 ARG A O 1
ATOM 2556 N N . GLY A 1 335 ? 91.170 36.673 -8.733 1.00 49.07 705 GLY A N 1
ATOM 2557 C CA . GLY A 1 335 ? 91.154 35.410 -9.460 1.00 43.72 705 GLY A CA 1
ATOM 2558 C C . GLY A 1 335 ? 92.310 35.297 -10.437 1.00 52.91 705 GLY A C 1
ATOM 2559 O O . GLY A 1 335 ? 92.950 34.249 -10.564 1.00 50.11 705 GLY A O 1
ATOM 2560 N N . ARG A 1 336 ? 92.597 36.391 -11.129 1.00 60.82 706 ARG A N 1
ATOM 2561 C CA . ARG A 1 336 ? 93.701 36.387 -12.069 1.00 63.90 706 ARG A CA 1
ATOM 2562 C C . ARG A 1 336 ? 95.014 36.187 -11.306 1.00 57.81 706 ARG A C 1
ATOM 2563 O O . ARG A 1 336 ? 95.890 35.442 -11.746 1.00 48.98 706 ARG A O 1
ATOM 2571 N N . TRP A 1 337 ? 95.123 36.832 -10.145 1.00 55.81 707 TRP A N 1
ATOM 2572 C CA . TRP A 1 337 ? 96.332 36.751 -9.323 1.00 58.82 707 TRP A CA 1
ATOM 2573 C C . TRP A 1 337 ? 96.573 35.343 -8.781 1.00 60.61 707 TRP A C 1
ATOM 2574 O O . TRP A 1 337 ? 97.669 34.797 -8.942 1.00 64.01 707 TRP A O 1
ATOM 2585 N N . TRP A 1 338 ? 95.561 34.769 -8.129 1.00 52.94 708 TRP A N 1
ATOM 2586 C CA . TRP A 1 338 ? 95.686 33.420 -7.578 1.00 58.81 708 TRP A CA 1
ATOM 2587 C C . TRP A 1 338 ? 96.132 32.448 -8.658 1.00 60.54 708 TRP A C 1
ATOM 2588 O O . TRP A 1 338 ? 97.120 31.721 -8.501 1.00 56.82 708 TRP A O 1
ATOM 2599 N N . ASP A 1 339 ? 95.410 32.466 -9.769 1.00 66.16 709 ASP A N 1
ATOM 2600 C CA . ASP A 1 339 ? 95.704 31.582 -10.877 1.00 67.42 709 ASP A CA 1
ATOM 2601 C C . ASP A 1 339 ? 97.119 31.746 -11.432 1.00 68.18 709 ASP A C 1
ATOM 2602 O O . ASP A 1 339 ? 97.736 30.764 -11.818 1.00 65.88 709 ASP A O 1
ATOM 2607 N N . ARG A 1 340 ? 97.640 32.968 -11.484 1.00 57.95 710 ARG A N 1
ATOM 2608 C CA . ARG A 1 340 ? 98.981 33.158 -12.042 1.00 63.44 710 ARG A CA 1
ATOM 2609 C C . ARG A 1 340 ? 100.022 32.717 -11.011 1.00 62.80 710 ARG A C 1
ATOM 2610 O O . ARG A 1 340 ? 101.066 32.170 -11.364 1.00 60.96 710 ARG A O 1
ATOM 2618 N N . LEU A 1 341 ? 99.720 32.959 -9.737 1.00 56.15 711 LEU A N 1
ATOM 2619 C CA . LEU A 1 341 ? 100.577 32.538 -8.629 1.00 58.94 711 LEU A CA 1
ATOM 2620 C C . LEU A 1 341 ? 100.782 31.012 -8.649 1.00 63.15 711 LEU A C 1
ATOM 2621 O O . LEU A 1 341 ? 101.914 30.521 -8.602 1.00 58.81 711 LEU A O 1
ATOM 2626 N N . ALA A 1 342 ? 99.679 30.277 -8.749 1.00 63.25 712 ALA A N 1
ATOM 2627 C CA . ALA A 1 342 ? 99.710 28.826 -8.872 1.00 64.81 712 ALA A CA 1
ATOM 2628 C C . ALA A 1 342 ? 100.525 28.381 -10.077 1.00 66.85 712 ALA A C 1
ATOM 2629 O O . ALA A 1 342 ? 101.339 27.469 -9.972 1.00 72.74 712 ALA A O 1
ATOM 2631 N N . LEU A 1 343 ? 100.308 29.024 -11.219 1.00 68.54 713 LEU A N 1
ATOM 2632 C CA . LEU A 1 343 ? 101.016 28.644 -12.429 1.00 69.79 713 LEU A CA 1
ATOM 2633 C C . LEU A 1 343 ? 102.507 28.819 -12.245 1.00 71.73 713 LEU A C 1
ATOM 2634 O O . LEU A 1 343 ? 103.282 27.950 -12.634 1.00 69.71 713 LEU A O 1
ATOM 2639 N N . ASN A 1 344 ? 102.916 29.941 -11.667 1.00 73.60 714 ASN A N 1
ATOM 2640 C CA . ASN A 1 344 ? 104.339 30.163 -11.456 1.00 76.61 714 ASN A CA 1
ATOM 2641 C C . ASN A 1 344 ? 104.905 29.152 -10.456 1.00 78.24 714 ASN A C 1
ATOM 2642 O O . ASN A 1 344 ? 105.974 28.600 -10.690 1.00 80.48 714 ASN A O 1
ATOM 2647 N N . LEU A 1 345 ? 104.155 28.865 -9.389 1.00 73.07 715 LEU A N 1
ATOM 2648 C CA . LEU A 1 345 ? 104.565 27.887 -8.378 1.00 77.95 715 LEU A CA 1
ATOM 2649 C C . LEU A 1 345 ? 104.630 26.461 -8.935 1.00 81.22 715 LEU A C 1
ATOM 2650 O O . LEU A 1 345 ? 105.621 25.757 -8.744 1.00 82.94 715 LEU A O 1
ATOM 2655 N N . HIS A 1 346 ? 103.567 26.049 -9.617 1.00 76.05 716 HIS A N 1
ATOM 2656 C CA . HIS A 1 346 ? 103.494 24.744 -10.259 1.00 77.03 716 HIS A CA 1
ATOM 2657 C C . HIS A 1 346 ? 104.579 24.569 -11.319 1.00 84.28 716 HIS A C 1
ATOM 2658 O O . HIS A 1 346 ? 105.435 23.688 -11.215 1.00 83.17 716 HIS A O 1
ATOM 2665 N N . GLN A 1 347 ? 104.561 25.425 -12.330 1.00 72.54 717 GLN A N 1
ATOM 2666 C CA . GLN A 1 347 ? 105.440 25.224 -13.474 1.00 71.93 717 GLN A CA 1
ATOM 2667 C C . GLN A 1 347 ? 106.851 25.789 -13.345 1.00 72.71 717 GLN A C 1
ATOM 2668 O O . GLN A 1 347 ? 107.809 25.042 -13.443 1.00 82.16 717 GLN A O 1
ATOM 2674 N N . HIS A 1 348 ? 107.010 27.084 -13.139 1.00 82.33 718 HIS A N 1
ATOM 2675 C CA . HIS A 1 348 ? 108.346 27.666 -13.291 1.00 88.47 718 HIS A CA 1
ATOM 2676 C C . HIS A 1 348 ? 109.215 27.487 -12.040 1.00 88.37 718 HIS A C 1
ATOM 2677 O O . HIS A 1 348 ? 110.422 27.261 -12.139 1.00 89.46 718 HIS A O 1
ATOM 2684 N N . LEU A 1 349 ? 108.589 27.543 -10.872 1.00 73.06 719 LEU A N 1
ATOM 2685 C CA . LEU A 1 349 ? 109.293 27.329 -9.622 1.00 78.37 719 LEU A CA 1
ATOM 2686 C C . LEU A 1 349 ? 109.337 25.848 -9.235 1.00 81.57 719 LEU A C 1
ATOM 2687 O O . LEU A 1 349 ? 110.267 25.423 -8.541 1.00 82.91 719 LEU A O 1
ATOM 2692 N N . LYS A 1 350 ? 108.343 25.081 -9.692 1.00 93.31 720 LYS A N 1
ATOM 2693 C CA . LYS A 1 350 ? 108.254 23.650 -9.408 1.00 94.84 720 LYS A CA 1
ATOM 2694 C C . LYS A 1 350 ? 108.147 23.394 -7.894 1.00 95.60 720 LYS A C 1
ATOM 2695 O O . LYS A 1 350 ? 108.672 22.400 -7.390 1.00 96.52 720 LYS A O 1
ATOM 2701 N N . ARG A 1 351 ? 107.468 24.280 -7.167 1.00 80.43 721 ARG A N 1
ATOM 2702 C CA . ARG A 1 351 ? 107.254 24.061 -5.735 1.00 75.16 721 ARG A CA 1
ATOM 2703 C C . ARG A 1 351 ? 105.860 23.509 -5.469 1.00 77.13 721 ARG A C 1
ATOM 2704 O O . ARG A 1 351 ? 104.869 24.236 -5.462 1.00 73.83 721 ARG A O 1
ATOM 2712 N N . LEU A 1 352 ? 105.799 22.206 -5.234 1.00 81.18 722 LEU A N 1
ATOM 2713 C CA . LEU A 1 352 ? 104.538 21.481 -5.282 1.00 81.84 722 LEU A CA 1
ATOM 2714 C C . LEU A 1 352 ? 103.627 21.739 -4.078 1.00 82.85 722 LEU A C 1
ATOM 2715 O O . LEU A 1 352 ? 102.419 21.900 -4.241 1.00 80.38 722 LEU A O 1
ATOM 2720 N N . GLU A 1 353 ? 104.193 21.785 -2.877 1.00 80.31 723 GLU A N 1
ATOM 2721 C CA . GLU A 1 353 ? 103.381 22.011 -1.681 1.00 86.21 723 GLU A CA 1
ATOM 2722 C C . GLU A 1 353 ? 102.861 23.456 -1.510 1.00 79.75 723 GLU A C 1
ATOM 2723 O O . GLU A 1 353 ? 101.735 23.647 -1.037 1.00 76.61 723 GLU A O 1
ATOM 2729 N N . PRO A 1 354 ? 103.671 24.476 -1.867 1.00 75.72 724 PRO A N 1
ATOM 2730 C CA . PRO A 1 354 ? 103.080 25.816 -1.800 1.00 77.79 724 PRO A CA 1
ATOM 2731 C C . PRO A 1 354 ? 101.968 25.961 -2.823 1.00 75.56 724 PRO A C 1
ATOM 2732 O O . PRO A 1 354 ? 100.984 26.651 -2.562 1.00 69.20 724 PRO A O 1
ATOM 2736 N N . THR A 1 355 ? 102.131 25.295 -3.965 1.00 70.17 725 THR A N 1
ATOM 2737 C CA . THR A 1 355 ? 101.120 25.303 -5.015 1.00 65.80 725 THR A CA 1
ATOM 2738 C C . THR A 1 355 ? 99.775 24.803 -4.506 1.00 69.03 725 THR A C 1
ATOM 2739 O O . THR A 1 355 ? 98.742 25.427 -4.770 1.00 65.48 725 THR A O 1
ATOM 2743 N N . ILE A 1 356 ? 99.776 23.685 -3.781 1.00 71.83 726 ILE A N 1
ATOM 2744 C CA . ILE A 1 356 ? 98.520 23.162 -3.238 1.00 72.40 726 ILE A CA 1
ATOM 2745 C C . ILE A 1 356 ? 97.906 24.174 -2.283 1.00 73.34 726 ILE A C 1
ATOM 2746 O O . ILE A 1 356 ? 96.695 24.407 -2.292 1.00 67.96 726 ILE A O 1
ATOM 2751 N N . LYS A 1 357 ? 98.759 24.757 -1.448 1.00 75.10 727 LYS A N 1
ATOM 2752 C CA . LYS A 1 357 ? 98.333 25.748 -0.477 1.00 80.22 727 LYS A CA 1
ATOM 2753 C C . LYS A 1 357 ? 97.656 26.903 -1.191 1.00 77.47 727 LYS A C 1
ATOM 2754 O O . LYS A 1 357 ? 96.569 27.336 -0.809 1.00 82.21 727 LYS A O 1
ATOM 2760 N N . CYS A 1 358 ? 98.313 27.379 -2.243 1.00 81.09 728 CYS A N 1
ATOM 2761 C CA . CYS A 1 358 ? 97.842 28.504 -3.042 1.00 79.39 728 CYS A CA 1
ATOM 2762 C C . CYS A 1 358 ? 96.440 28.262 -3.622 1.00 75.45 728 CYS A C 1
ATOM 2763 O O . CYS A 1 358 ? 95.535 29.086 -3.472 1.00 64.65 728 CYS A O 1
ATOM 2766 N N . ILE A 1 359 ? 96.270 27.111 -4.265 1.00 68.64 729 ILE A N 1
ATOM 2767 C CA . ILE A 1 359 ? 95.001 26.728 -4.865 1.00 64.69 729 ILE A CA 1
ATOM 2768 C C . ILE A 1 359 ? 93.905 26.650 -3.821 1.00 66.94 729 ILE A C 1
ATOM 2769 O O . ILE A 1 359 ? 92.759 27.038 -4.062 1.00 67.53 729 ILE A O 1
ATOM 2774 N N . THR A 1 360 ? 94.255 26.159 -2.644 1.00 69.55 730 THR A N 1
ATOM 2775 C CA . THR A 1 360 ? 93.259 25.977 -1.605 1.00 74.55 730 THR A CA 1
ATOM 2776 C C . THR A 1 360 ? 92.847 27.326 -1.008 1.00 69.23 730 THR A C 1
ATOM 2777 O O . THR A 1 360 ? 91.666 27.543 -0.709 1.00 67.76 730 THR A O 1
ATOM 2781 N N . GLU A 1 361 ? 93.815 28.229 -0.836 1.00 77.75 731 GLU A N 1
ATOM 2782 C CA . GLU A 1 361 ? 93.502 29.579 -0.375 1.00 77.66 731 GLU A CA 1
ATOM 2783 C C . GLU A 1 361 ? 92.661 30.286 -1.425 1.00 71.92 731 GLU A C 1
ATOM 2784 O O . GLU A 1 361 ? 91.631 30.890 -1.114 1.00 72.69 731 GLU A O 1
ATOM 2790 N N . GLY A 1 362 ? 93.116 30.195 -2.671 1.00 65.92 732 GLY A N 1
ATOM 2791 C CA . GLY A 1 362 ? 92.403 30.750 -3.802 1.00 66.08 732 GLY A CA 1
ATOM 2792 C C . GLY A 1 362 ? 90.975 30.259 -3.863 1.00 66.20 732 GLY A C 1
ATOM 2793 O O . GLY A 1 362 ? 90.040 31.055 -3.966 1.00 64.72 732 GLY A O 1
ATOM 2794 N N . LEU A 1 363 ? 90.793 28.947 -3.778 1.00 68.66 733 LEU A N 1
ATOM 2795 C CA . LEU A 1 363 ? 89.445 28.402 -3.820 1.00 70.91 733 LEU A CA 1
ATOM 2796 C C . LEU A 1 363 ? 88.581 28.921 -2.671 1.00 68.79 733 LEU A C 1
ATOM 2797 O O . LEU A 1 363 ? 87.371 29.061 -2.809 1.00 70.53 733 LEU A O 1
ATOM 2802 N N . ALA A 1 364 ? 89.222 29.237 -1.553 1.00 67.70 734 ALA A N 1
ATOM 2803 C CA . ALA A 1 364 ? 88.526 29.732 -0.375 1.00 71.81 734 ALA A CA 1
ATOM 2804 C C . ALA A 1 364 ? 88.164 31.218 -0.483 1.00 75.63 734 ALA A C 1
ATOM 2805 O O . ALA A 1 364 ? 87.257 31.682 0.206 1.00 80.00 734 ALA A O 1
ATOM 2807 N N . ASP A 1 365 ? 88.873 31.943 -1.353 1.00 70.80 735 ASP A N 1
ATOM 2808 C CA . ASP A 1 365 ? 88.664 33.383 -1.609 1.00 64.27 735 ASP A CA 1
ATOM 2809 C C . ASP A 1 365 ? 87.336 33.700 -2.318 1.00 67.13 735 ASP A C 1
ATOM 2810 O O . ASP A 1 365 ? 87.178 33.422 -3.502 1.00 68.39 735 ASP A O 1
ATOM 2815 N N . PRO A 1 366 ? 86.391 34.327 -1.611 1.00 68.73 736 PRO A N 1
ATOM 2816 C CA . PRO A 1 366 ? 85.069 34.555 -2.208 1.00 69.12 736 PRO A CA 1
ATOM 2817 C C . PRO A 1 366 ? 85.053 35.588 -3.341 1.00 69.52 736 PRO A C 1
ATOM 2818 O O . PRO A 1 366 ? 84.023 35.719 -4.007 1.00 73.29 736 PRO A O 1
ATOM 2822 N N . GLU A 1 367 ? 86.149 36.316 -3.551 1.00 63.25 737 GLU A N 1
ATOM 2823 C CA . GLU A 1 367 ? 86.220 37.263 -4.667 1.00 57.12 737 GLU A CA 1
ATOM 2824 C C . GLU A 1 367 ? 86.454 36.544 -5.992 1.00 59.74 737 GLU A C 1
ATOM 2825 O O . GLU A 1 367 ? 86.151 37.079 -7.050 1.00 59.13 737 GLU A O 1
ATOM 2831 N N . VAL A 1 368 ? 87.024 35.344 -5.936 1.00 50.29 738 VAL A N 1
ATOM 2832 C CA . VAL A 1 368 ? 87.333 34.597 -7.150 1.00 53.26 738 VAL A CA 1
ATOM 2833 C C . VAL A 1 368 ? 86.045 34.123 -7.853 1.00 55.27 738 VAL A C 1
ATOM 2834 O O . VAL A 1 368 ? 85.291 33.339 -7.299 1.00 53.12 738 VAL A O 1
ATOM 2838 N N . ARG A 1 369 ? 85.800 34.612 -9.068 1.00 60.76 739 ARG A N 1
ATOM 2839 C CA . ARG A 1 369 ? 84.610 34.236 -9.831 1.00 68.96 739 ARG A CA 1
ATOM 2840 C C . ARG A 1 369 ? 84.827 32.878 -10.480 1.00 73.46 739 ARG A C 1
ATOM 2841 O O . ARG A 1 369 ? 85.926 32.316 -10.398 1.00 82.95 739 ARG A O 1
ATOM 2843 N N . THR A 1 370 ? 83.790 32.347 -11.127 1.00 63.94 740 THR A N 1
ATOM 2844 C CA . THR A 1 370 ? 83.750 30.908 -11.421 1.00 66.52 740 THR A CA 1
ATOM 2845 C C . THR A 1 370 ? 84.791 30.460 -12.471 1.00 59.32 740 THR A C 1
ATOM 2846 O O . THR A 1 370 ? 85.346 29.362 -12.364 1.00 63.86 740 THR A O 1
ATOM 2850 N N . GLY A 1 371 ? 85.065 31.311 -13.456 1.00 51.64 741 GLY A N 1
ATOM 2851 C CA . GLY A 1 371 ? 86.126 31.093 -14.427 1.00 53.50 741 GLY A CA 1
ATOM 2852 C C . GLY A 1 371 ? 87.481 30.708 -13.826 1.00 59.26 741 GLY A C 1
ATOM 2853 O O . GLY A 1 371 ? 87.995 29.625 -14.096 1.00 53.85 741 GLY A O 1
ATOM 2854 N N . HIS A 1 372 ? 88.055 31.585 -13.007 1.00 55.24 742 HIS A N 1
ATOM 2855 C CA . HIS A 1 372 ? 89.343 31.310 -12.376 1.00 58.39 742 HIS A CA 1
ATOM 2856 C C . HIS A 1 372 ? 89.206 30.177 -11.389 1.00 57.44 742 HIS A C 1
ATOM 2857 O O . HIS A 1 372 ? 90.128 29.391 -11.212 1.00 55.01 742 HIS A O 1
ATOM 2864 N N . ARG A 1 373 ? 88.042 30.089 -10.757 1.00 69.41 743 ARG A N 1
ATOM 2865 C CA . ARG A 1 373 ? 87.761 28.992 -9.839 1.00 73.81 743 ARG A CA 1
ATOM 2866 C C . ARG A 1 373 ? 87.922 27.651 -10.547 1.00 71.98 743 ARG A C 1
ATOM 2867 O O . ARG A 1 373 ? 88.613 26.751 -10.050 1.00 69.30 743 ARG A O 1
ATOM 2875 N N . LEU A 1 374 ? 87.295 27.539 -11.716 1.00 69.10 744 LEU A N 1
ATOM 2876 C CA . LEU A 1 374 ? 87.387 26.344 -12.550 1.00 71.50 744 LEU A CA 1
ATOM 2877 C C . LEU A 1 374 ? 88.839 26.083 -12.922 1.00 74.58 744 LEU A C 1
ATOM 2878 O O . LEU A 1 374 ? 89.313 24.944 -12.934 1.00 75.73 744 LEU A O 1
ATOM 2883 N N . SER A 1 375 ? 89.541 27.169 -13.214 1.00 71.16 745 SER A N 1
ATOM 2884 C CA . SER A 1 375 ? 90.937 27.105 -13.584 1.00 70.52 745 SER A CA 1
ATOM 2885 C C . SER A 1 375 ? 91.799 26.628 -12.425 1.00 70.86 745 SER A C 1
ATOM 2886 O O . SER A 1 375 ? 92.773 25.886 -12.618 1.00 68.39 745 SER A O 1
ATOM 2889 N N . LEU A 1 376 ? 91.449 27.057 -11.218 1.00 59.31 746 LEU A N 1
ATOM 2890 C CA . LEU A 1 376 ? 92.231 26.681 -10.049 1.00 65.28 746 LEU A CA 1
ATOM 2891 C C . LEU A 1 376 ? 92.034 25.195 -9.745 1.00 68.38 746 LEU A C 1
ATOM 2892 O O . LEU A 1 376 ? 93.001 24.437 -9.558 1.00 65.28 746 LEU A O 1
ATOM 2897 N N . TYR A 1 377 ? 90.771 24.788 -9.724 1.00 78.59 747 TYR A N 1
ATOM 2898 C CA . TYR A 1 377 ? 90.392 23.407 -9.469 1.00 90.75 747 TYR A CA 1
ATOM 2899 C C . TYR A 1 377 ? 91.039 22.429 -10.452 1.00 91.18 747 TYR A C 1
ATOM 2900 O O . TYR A 1 377 ? 91.682 21.459 -10.051 1.00 86.97 747 TYR A O 1
ATOM 2909 N N . GLN A 1 378 ? 90.845 22.694 -11.739 1.00 76.32 748 GLN A N 1
ATOM 2910 C CA . GLN A 1 378 ? 91.489 21.955 -12.821 1.00 79.34 748 GLN A CA 1
ATOM 2911 C C . GLN A 1 378 ? 92.976 21.712 -12.556 1.00 77.09 748 GLN A C 1
ATOM 2912 O O . GLN A 1 378 ? 93.500 20.635 -12.832 1.00 86.78 748 GLN A O 1
ATOM 2918 N N . ARG A 1 379 ? 93.655 22.710 -12.006 1.00 75.21 749 ARG A N 1
ATOM 2919 C CA . ARG A 1 379 ? 95.063 22.553 -11.673 1.00 75.23 749 ARG A CA 1
ATOM 2920 C C . ARG A 1 379 ? 95.260 21.630 -10.464 1.00 77.56 749 ARG A C 1
ATOM 2921 O O . ARG A 1 379 ? 96.276 20.941 -10.351 1.00 76.36 749 ARG A O 1
ATOM 2929 N N . ALA A 1 380 ? 94.286 21.624 -9.559 1.00 73.04 750 ALA A N 1
ATOM 2930 C CA . ALA A 1 380 ? 94.349 20.764 -8.386 1.00 74.07 750 ALA A CA 1
ATOM 2931 C C . ALA A 1 380 ? 94.278 19.296 -8.799 1.00 80.09 750 ALA A C 1
ATOM 2932 O O . ALA A 1 380 ? 95.119 18.492 -8.402 1.00 80.63 750 ALA A O 1
ATOM 2934 N N . VAL A 1 381 ? 93.264 18.967 -9.595 1.00 82.24 751 VAL A N 1
ATOM 2935 C CA . VAL A 1 381 ? 93.088 17.630 -10.137 1.00 80.50 751 VAL A CA 1
ATOM 2936 C C . VAL A 1 381 ? 94.379 17.154 -10.799 1.00 83.47 751 VAL A C 1
ATOM 2937 O O . VAL A 1 381 ? 94.864 16.064 -10.514 1.00 80.60 751 VAL A O 1
ATOM 2941 N N . ARG A 1 382 ? 94.942 17.983 -11.668 1.00 78.58 752 ARG A N 1
ATOM 2942 C CA . ARG A 1 382 ? 96.209 17.660 -12.318 1.00 91.19 752 ARG A CA 1
ATOM 2943 C C . ARG A 1 382 ? 97.323 17.325 -11.311 1.00 95.25 752 ARG A C 1
ATOM 2944 O O . ARG A 1 382 ? 98.111 16.402 -11.536 1.00 97.18 752 ARG A O 1
ATOM 2952 N N . LEU A 1 383 ? 97.387 18.066 -10.206 1.00 100.90 753 LEU A N 1
ATOM 2953 C CA . LEU A 1 383 ? 98.439 17.854 -9.212 1.00 94.41 753 LEU A CA 1
ATOM 2954 C C . LEU A 1 383 ? 98.166 16.635 -8.336 1.00 91.41 753 LEU A C 1
ATOM 2955 O O . LEU A 1 383 ? 99.091 15.941 -7.912 1.00 91.15 753 LEU A O 1
ATOM 2960 N N . ARG A 1 384 ? 96.896 16.357 -8.088 1.00 86.70 754 ARG A N 1
ATOM 2961 C CA . ARG A 1 384 ? 96.528 15.245 -7.237 1.00 86.20 754 ARG A CA 1
ATOM 2962 C C . ARG A 1 384 ? 96.678 13.895 -7.954 1.00 91.73 754 ARG A C 1
ATOM 2963 O O . ARG A 1 384 ? 96.485 12.844 -7.348 1.00 94.53 754 ARG A O 1
ATOM 2971 N N . GLU A 1 385 ? 97.040 13.908 -9.233 1.00 90.79 755 GLU A N 1
ATOM 2972 C CA . GLU A 1 385 ? 96.960 12.685 -10.026 1.00 91.85 755 GLU A CA 1
ATOM 2973 C C . GLU A 1 385 ? 98.197 12.341 -10.841 1.00 97.08 755 GLU A C 1
ATOM 2974 O O . GLU A 1 385 ? 98.081 11.774 -11.928 1.00 105.72 755 GLU A O 1
ATOM 2980 N N . SER A 1 386 ? 99.373 12.664 -10.317 1.00 85.09 756 SER A N 1
ATOM 2981 C CA . SER A 1 386 ? 100.628 12.277 -10.960 1.00 96.66 756 SER A CA 1
ATOM 2982 C C . SER A 1 386 ? 101.665 11.957 -9.885 1.00 92.88 756 SER A C 1
ATOM 2983 O O . SER A 1 386 ? 101.617 12.529 -8.788 1.00 87.15 756 SER A O 1
ATOM 2986 N N . PRO A 1 387 ? 102.595 11.033 -10.194 1.00 95.32 757 PRO A N 1
ATOM 2987 C CA . PRO A 1 387 ? 103.660 10.572 -9.298 1.00 95.97 757 PRO A CA 1
ATOM 2988 C C . PRO A 1 387 ? 104.220 11.662 -8.400 1.00 90.09 757 PRO A C 1
ATOM 2989 O O . PRO A 1 387 ? 104.420 11.427 -7.210 1.00 84.81 757 PRO A O 1
ATOM 2993 N N . SER A 1 388 ? 104.449 12.838 -8.975 1.00 110.83 758 SER A N 1
ATOM 2994 C CA . SER A 1 388 ? 105.050 13.963 -8.272 1.00 108.88 758 SER A CA 1
ATOM 2995 C C . SER A 1 388 ? 104.377 14.283 -6.932 1.00 108.48 758 SER A C 1
ATOM 2996 O O . SER A 1 388 ? 105.057 14.642 -5.970 1.00 110.28 758 SER A O 1
ATOM 2999 N N . CYS A 1 389 ? 103.056 14.138 -6.859 1.00 97.45 759 CYS A N 1
ATOM 3000 C CA . CYS A 1 389 ? 102.329 14.545 -5.657 1.00 100.72 759 CYS A CA 1
ATOM 3001 C C . CYS A 1 389 ? 101.454 13.467 -5.021 1.00 100.43 759 CYS A C 1
ATOM 3002 O O . CYS A 1 389 ? 100.372 13.770 -4.515 1.00 100.29 759 CYS A O 1
ATOM 3005 N N . LYS A 1 390 ? 101.913 12.218 -5.029 1.00 106.76 760 LYS A N 1
ATOM 3006 C CA . LYS A 1 390 ? 101.184 11.153 -4.343 1.00 107.18 760 LYS A CA 1
ATOM 3007 C C . LYS A 1 390 ? 101.147 11.433 -2.849 1.00 108.11 760 LYS A C 1
ATOM 3008 O O . LYS A 1 390 ? 100.107 11.306 -2.197 1.00 106.79 760 LYS A O 1
ATOM 3014 N N . LYS A 1 391 ? 102.294 11.850 -2.328 1.00 88.75 761 LYS A N 1
ATOM 3015 C CA . LYS A 1 391 ? 102.489 12.015 -0.894 1.00 94.19 761 LYS A CA 1
ATOM 3016 C C . LYS A 1 391 ? 101.654 13.118 -0.248 1.00 92.15 761 LYS A C 1
ATOM 3017 O O . LYS A 1 391 ? 101.265 13.003 0.916 1.00 97.10 761 LYS A O 1
ATOM 3023 N N . PHE A 1 392 ? 101.380 14.186 -0.990 1.00 94.73 762 PHE A N 1
ATOM 3024 C CA . PHE A 1 392 ? 100.637 15.321 -0.441 1.00 88.07 762 PHE A CA 1
ATOM 3025 C C . PHE A 1 392 ? 99.146 15.046 -0.296 1.00 86.63 762 PHE A C 1
ATOM 3026 O O . PHE A 1 392 ? 98.369 15.970 -0.059 1.00 90.72 762 PHE A O 1
ATOM 3034 N N . LYS A 1 393 ? 98.763 13.777 -0.425 1.00 84.05 763 LYS A N 1
ATOM 3035 C CA . LYS A 1 393 ? 97.364 13.367 -0.496 1.00 82.21 763 LYS A CA 1
ATOM 3036 C C . LYS A 1 393 ? 96.481 13.995 0.591 1.00 78.71 763 LYS A C 1
ATOM 3037 O O . LYS A 1 393 ? 95.303 14.260 0.363 1.00 80.39 763 LYS A O 1
ATOM 3043 N N . HIS A 1 394 ? 97.060 14.252 1.761 1.00 69.34 764 HIS A N 1
ATOM 3044 C CA . HIS A 1 394 ? 96.309 14.795 2.897 1.00 72.10 764 HIS A CA 1
ATOM 3045 C C . HIS A 1 394 ? 95.950 16.288 2.723 1.00 71.63 764 HIS A C 1
ATOM 3046 O O . HIS A 1 394 ? 95.173 16.858 3.506 1.00 67.29 764 HIS A O 1
ATOM 3053 N N . LEU A 1 395 ? 96.510 16.913 1.690 1.00 65.32 765 LEU A N 1
ATOM 3054 C CA . LEU A 1 395 ? 96.257 18.325 1.415 1.00 72.33 765 LEU A CA 1
ATOM 3055 C C . LEU A 1 395 ? 95.168 18.537 0.362 1.00 78.86 765 LEU A C 1
ATOM 3056 O O . LEU A 1 395 ? 94.875 19.673 -0.006 1.00 81.28 765 LEU A O 1
ATOM 3061 N N . PHE A 1 396 ? 94.572 17.446 -0.113 1.00 86.29 766 PHE A N 1
ATOM 3062 C CA . PHE A 1 396 ? 93.623 17.502 -1.219 1.00 88.02 766 PHE A CA 1
ATOM 3063 C C . PHE A 1 396 ? 92.205 17.172 -0.815 1.00 92.30 766 PHE A C 1
ATOM 3064 O O . PHE A 1 396 ? 91.335 17.009 -1.667 1.00 101.47 766 PHE A O 1
ATOM 3072 N N . GLN A 1 397 ? 91.967 17.060 0.481 1.00 107.20 767 GLN A N 1
ATOM 3073 C CA . GLN A 1 397 ? 90.660 16.633 0.944 1.00 117.22 767 GLN A CA 1
ATOM 3074 C C . GLN A 1 397 ? 89.657 17.781 0.958 1.00 117.29 767 GLN A C 1
ATOM 3075 O O . GLN A 1 397 ? 88.449 17.558 0.974 1.00 114.90 767 GLN A O 1
ATOM 3081 N N . GLN A 1 398 ? 90.163 19.008 0.923 1.00 112.13 768 GLN A N 1
ATOM 3082 C CA . GLN A 1 398 ? 89.308 20.189 0.913 1.00 113.23 768 GLN A CA 1
ATOM 3083 C C . GLN A 1 398 ? 88.542 20.321 -0.399 1.00 110.94 768 GLN A C 1
ATOM 3084 O O . GLN A 1 398 ? 87.563 21.058 -0.479 1.00 109.30 768 GLN A O 1
ATOM 3090 N N . LEU A 1 399 ? 89.000 19.600 -1.420 1.00 117.12 769 LEU A N 1
ATOM 3091 C CA . LEU A 1 399 ? 88.549 19.799 -2.796 1.00 116.26 769 LEU A CA 1
ATOM 3092 C C . LEU A 1 399 ? 87.031 19.824 -2.973 1.00 117.59 769 LEU A C 1
ATOM 3093 O O . LEU A 1 399 ? 86.339 18.847 -2.669 1.00 115.43 769 LEU A O 1
ATOM 3098 N N . PRO A 1 400 ? 86.510 20.962 -3.459 1.00 139.21 770 PRO A N 1
ATOM 3099 C CA . PRO A 1 400 ? 85.081 21.090 -3.755 1.00 145.33 770 PRO A CA 1
ATOM 3100 C C . PRO A 1 400 ? 84.695 20.233 -4.953 1.00 153.16 770 PRO A C 1
ATOM 3101 O O . PRO A 1 400 ? 85.554 19.856 -5.752 1.00 153.32 770 PRO A O 1
ATOM 3105 N N . GLU A 1 401 ? 83.408 19.928 -5.071 1.00 138.95 771 GLU A N 1
ATOM 3106 C CA . GLU A 1 401 ? 82.912 19.167 -6.206 1.00 146.76 771 GLU A CA 1
ATOM 3107 C C . GLU A 1 401 ? 82.398 20.104 -7.282 1.00 147.86 771 GLU A C 1
ATOM 3108 O O . GLU A 1 401 ? 81.267 19.977 -7.749 1.00 155.21 771 GLU A O 1
ATOM 3114 N N . MET A 1 402 ? 83.247 21.049 -7.668 1.00 148.47 772 MET A N 1
ATOM 3115 C CA . MET A 1 402 ? 82.888 22.045 -8.664 1.00 147.28 772 MET A CA 1
ATOM 3116 C C . MET A 1 402 ? 82.986 21.444 -10.067 1.00 137.40 772 MET A C 1
ATOM 3117 O O . MET A 1 402 ? 84.083 21.280 -10.612 1.00 136.13 772 MET A O 1
ATOM 3122 N N . ALA A 1 403 ? 81.830 21.103 -10.633 1.00 112.17 773 ALA A N 1
ATOM 3123 C CA . ALA A 1 403 ? 81.761 20.533 -11.976 1.00 105.51 773 ALA A CA 1
ATOM 3124 C C . ALA A 1 403 ? 80.981 21.445 -12.925 1.00 98.95 773 ALA A C 1
ATOM 3125 O O . ALA A 1 403 ? 80.098 22.196 -12.496 1.00 97.60 773 ALA A O 1
ATOM 3127 N N . VAL A 1 404 ? 81.313 21.365 -14.213 1.00 111.18 774 VAL A N 1
ATOM 3128 C CA . VAL A 1 404 ? 80.717 22.218 -15.245 1.00 100.41 774 VAL A CA 1
ATOM 3129 C C . VAL A 1 404 ? 80.218 21.345 -16.429 1.00 94.54 774 VAL A C 1
ATOM 3130 O O . VAL A 1 404 ? 80.973 20.550 -16.993 1.00 91.37 774 VAL A O 1
ATOM 3134 N N . GLN A 1 405 ? 78.937 21.478 -16.785 1.00 94.18 775 GLN A N 1
ATOM 3135 C CA . GLN A 1 405 ? 78.260 20.500 -17.658 1.00 96.97 775 GLN A CA 1
ATOM 3136 C C . GLN A 1 405 ? 78.732 20.501 -19.130 1.00 106.59 775 GLN A C 1
ATOM 3137 O O . GLN A 1 405 ? 79.263 21.497 -19.623 1.00 95.97 775 GLN A O 1
ATOM 3143 N N . ASP A 1 406 ? 78.534 19.367 -19.811 1.00 131.18 776 ASP A N 1
ATOM 3144 C CA . ASP A 1 406 ? 79.017 19.140 -21.181 1.00 127.88 776 ASP A CA 1
ATOM 3145 C C . ASP A 1 406 ? 78.213 19.821 -22.297 1.00 120.20 776 ASP A C 1
ATOM 3146 O O . ASP A 1 406 ? 76.988 19.939 -22.221 1.00 111.71 776 ASP A O 1
ATOM 3151 N N . VAL A 1 407 ? 78.918 20.220 -23.354 1.00 81.87 777 VAL A N 1
ATOM 3152 C CA . VAL A 1 407 ? 78.309 20.838 -24.528 1.00 68.52 777 VAL A CA 1
ATOM 3153 C C . VAL A 1 407 ? 78.532 19.956 -25.772 1.00 58.75 777 VAL A C 1
ATOM 3154 O O . VAL A 1 407 ? 79.355 19.046 -25.740 1.00 68.86 777 VAL A O 1
ATOM 3158 N N . LYS A 1 408 ? 77.771 20.191 -26.839 1.00 59.47 778 LYS A N 1
ATOM 3159 C CA . LYS A 1 408 ? 77.947 19.505 -28.119 1.00 57.41 778 LYS A CA 1
ATOM 3160 C C . LYS A 1 408 ? 78.913 20.208 -29.081 1.00 51.57 778 LYS A C 1
ATOM 3161 O O . LYS A 1 408 ? 78.859 21.433 -29.251 1.00 48.07 778 LYS A O 1
ATOM 3167 N N . HIS A 1 409 ? 79.748 19.412 -29.747 1.00 43.97 779 HIS A N 1
ATOM 3168 C CA . HIS A 1 409 ? 80.761 19.926 -30.654 1.00 46.93 779 HIS A CA 1
ATOM 3169 C C . HIS A 1 409 ? 80.603 19.373 -32.059 1.00 47.78 779 HIS A C 1
ATOM 3170 O O . HIS A 1 409 ? 80.524 18.179 -32.244 1.00 44.33 779 HIS A O 1
ATOM 3177 N N . VAL A 1 410 ? 80.583 20.253 -33.052 1.00 50.45 780 VAL A N 1
ATOM 3178 C CA . VAL A 1 410 ? 80.565 19.826 -34.444 1.00 47.70 780 VAL A CA 1
ATOM 3179 C C . VAL A 1 410 ? 81.774 20.431 -35.176 1.00 50.68 780 VAL A C 1
ATOM 3180 O O . VAL A 1 410 ? 82.412 21.348 -34.673 1.00 45.05 780 VAL A O 1
ATOM 3184 N N . THR A 1 411 ? 82.077 19.912 -36.362 1.00 41.81 781 THR A N 1
ATOM 3185 C CA . THR A 1 411 ? 83.187 20.405 -37.168 1.00 49.09 781 THR A CA 1
ATOM 3186 C C . THR A 1 411 ? 82.739 20.649 -38.606 1.00 45.89 781 THR A C 1
ATOM 3187 O O . THR A 1 411 ? 81.912 19.910 -39.131 1.00 47.29 781 THR A O 1
ATOM 3191 N N . ILE A 1 412 ? 83.286 21.679 -39.240 1.00 50.06 782 ILE A N 1
ATOM 3192 C CA . ILE A 1 412 ? 83.014 21.947 -40.649 1.00 54.36 782 ILE A CA 1
ATOM 3193 C C . ILE A 1 412 ? 84.329 22.291 -41.336 1.00 62.10 782 ILE A C 1
ATOM 3194 O O . ILE A 1 412 ? 85.277 22.719 -40.679 1.00 59.39 782 ILE A O 1
ATOM 3199 N N . THR A 1 413 ? 84.401 22.100 -42.649 1.00 74.36 783 THR A N 1
ATOM 3200 C CA . THR A 1 413 ? 85.674 22.264 -43.354 1.00 80.66 783 THR A CA 1
ATOM 3201 C C . THR A 1 413 ? 85.945 23.728 -43.682 1.00 81.55 783 THR A C 1
ATOM 3202 O O . THR A 1 413 ? 85.010 24.512 -43.851 1.00 77.78 783 THR A O 1
ATOM 3206 N N . GLY A 1 414 ? 87.221 24.094 -43.775 1.00 82.31 784 GLY A N 1
ATOM 3207 C CA . GLY A 1 414 ? 87.604 25.472 -44.043 1.00 92.27 784 GLY A CA 1
ATOM 3208 C C . GLY A 1 414 ? 87.552 25.875 -45.509 1.00 98.31 784 GLY A C 1
ATOM 3209 O O . GLY A 1 414 ? 87.320 25.042 -46.382 1.00 105.35 784 GLY A O 1
ATOM 3210 N N . ARG A 1 415 ? 87.775 27.161 -45.772 1.00 106.28 785 ARG A N 1
ATOM 3211 C CA . ARG A 1 415 ? 87.728 27.722 -47.122 1.00 113.71 785 ARG A CA 1
ATOM 3212 C C . ARG A 1 415 ? 88.642 28.947 -47.177 1.00 122.61 785 ARG A C 1
ATOM 3213 O O . ARG A 1 415 ? 88.909 29.574 -46.150 1.00 119.82 785 ARG A O 1
ATOM 3221 N N . LEU A 1 416 ? 89.125 29.286 -48.368 1.00 130.06 786 LEU A N 1
ATOM 3222 C CA . LEU A 1 416 ? 89.999 30.446 -48.534 1.00 129.74 786 LEU A CA 1
ATOM 3223 C C . LEU A 1 416 ? 89.456 31.404 -49.590 1.00 129.42 786 LEU A C 1
ATOM 3224 O O . LEU A 1 416 ? 89.642 32.618 -49.498 1.00 123.71 786 LEU A O 1
ATOM 3229 N N . CYS A 1 442 ? 88.968 31.864 -45.080 1.00 148.53 812 CYS A N 1
ATOM 3230 C CA . CYS A 1 442 ? 88.031 32.968 -44.876 1.00 146.11 812 CYS A CA 1
ATOM 3231 C C . CYS A 1 442 ? 87.645 33.081 -43.389 1.00 133.52 812 CYS A C 1
ATOM 3232 O O . CYS A 1 442 ? 88.122 32.295 -42.563 1.00 129.56 812 CYS A O 1
ATOM 3235 N N . SER A 1 443 ? 86.815 34.074 -43.053 1.00 93.70 813 SER A N 1
ATOM 3236 C CA . SER A 1 443 ? 86.412 34.323 -41.660 1.00 78.57 813 SER A CA 1
ATOM 3237 C C . SER A 1 443 ? 85.731 33.115 -41.058 1.00 70.40 813 SER A C 1
ATOM 3238 O O . SER A 1 443 ? 84.765 32.615 -41.635 1.00 61.39 813 SER A O 1
ATOM 3241 N N . VAL A 1 444 ? 86.215 32.634 -39.916 1.00 55.91 814 VAL A N 1
ATOM 3242 C CA . VAL A 1 444 ? 85.620 31.440 -39.361 1.00 57.11 814 VAL A CA 1
ATOM 3243 C C . VAL A 1 444 ? 84.135 31.638 -38.970 1.00 56.01 814 VAL A C 1
ATOM 3244 O O . VAL A 1 444 ? 83.364 30.728 -39.155 1.00 45.31 814 VAL A O 1
ATOM 3248 N N . GLU A 1 445 ? 83.730 32.801 -38.464 1.00 58.77 815 GLU A N 1
ATOM 3249 C CA . GLU A 1 445 ? 82.337 32.978 -38.094 1.00 61.40 815 GLU A CA 1
ATOM 3250 C C . GLU A 1 445 ? 81.468 32.984 -39.340 1.00 61.52 815 GLU A C 1
ATOM 3251 O O . GLU A 1 445 ? 80.379 32.395 -39.347 1.00 55.00 815 GLU A O 1
ATOM 3257 N N . GLU A 1 446 ? 81.948 33.614 -40.405 1.00 67.48 816 GLU A N 1
ATOM 3258 C CA . GLU A 1 446 ? 81.160 33.641 -41.632 1.00 63.46 816 GLU A CA 1
ATOM 3259 C C . GLU A 1 446 ? 81.000 32.236 -42.220 1.00 66.71 816 GLU A C 1
ATOM 3260 O O . GLU A 1 446 ? 79.961 31.919 -42.793 1.00 58.28 816 GLU A O 1
ATOM 3266 N N . LEU A 1 447 ? 82.005 31.378 -42.055 1.00 55.48 817 LEU A N 1
ATOM 3267 C CA . LEU A 1 447 ? 81.871 30.020 -42.548 1.00 54.01 817 LEU A CA 1
ATOM 3268 C C . LEU A 1 447 ? 80.803 29.297 -41.748 1.00 53.76 817 LEU A C 1
ATOM 3269 O O . LEU A 1 447 ? 79.971 28.596 -42.317 1.00 51.71 817 LEU A O 1
ATOM 3274 N N . ALA A 1 448 ? 80.839 29.465 -40.429 1.00 53.91 818 ALA A N 1
ATOM 3275 C CA . ALA A 1 448 ? 79.825 28.890 -39.551 1.00 56.73 818 ALA A CA 1
ATOM 3276 C C . ALA A 1 448 ? 78.424 29.369 -39.953 1.00 52.65 818 ALA A C 1
ATOM 3277 O O . ALA A 1 448 ? 77.506 28.577 -40.090 1.00 49.41 818 ALA A O 1
ATOM 3279 N N . LEU A 1 449 ? 78.276 30.669 -40.155 1.00 49.83 819 LEU A N 1
ATOM 3280 C CA . LEU A 1 449 ? 76.985 31.219 -40.517 1.00 59.29 819 LEU A CA 1
ATOM 3281 C C . LEU A 1 449 ? 76.436 30.580 -41.793 1.00 60.28 819 LEU A C 1
ATOM 3282 O O . LEU A 1 449 ? 75.254 30.236 -41.855 1.00 56.57 819 LEU A O 1
ATOM 3287 N N . ALA A 1 450 ? 77.298 30.397 -42.791 1.00 60.91 820 ALA A N 1
ATOM 3288 C CA . ALA A 1 450 ? 76.907 29.768 -44.058 1.00 66.61 820 ALA A CA 1
ATOM 3289 C C . ALA A 1 450 ? 76.442 28.326 -43.866 1.00 62.12 820 ALA A C 1
ATOM 3290 O O . ALA A 1 450 ? 75.530 27.850 -44.542 1.00 59.35 820 ALA A O 1
ATOM 3292 N N . HIS A 1 451 ? 77.087 27.631 -42.943 1.00 59.49 821 HIS A N 1
ATOM 3293 C CA . HIS A 1 451 ? 76.730 26.256 -42.663 1.00 59.22 821 HIS A CA 1
ATOM 3294 C C . HIS A 1 451 ? 75.379 26.164 -41.958 1.00 56.28 821 HIS A C 1
ATOM 3295 O O . HIS A 1 451 ? 74.585 25.257 -42.231 1.00 59.03 821 HIS A O 1
ATOM 3302 N N . TYR A 1 452 ? 75.113 27.076 -41.034 1.00 52.82 822 TYR A N 1
ATOM 3303 C CA . TYR A 1 452 ? 73.861 26.970 -40.313 1.00 53.63 822 TYR A CA 1
ATOM 3304 C C . TYR A 1 452 ? 72.720 27.405 -41.233 1.00 53.98 822 TYR A C 1
ATOM 3305 O O . TYR A 1 452 ? 71.617 26.881 -41.117 1.00 50.81 822 TYR A O 1
ATOM 3314 N N . ARG A 1 453 ? 72.984 28.310 -42.175 1.00 43.56 823 ARG A N 1
ATOM 3315 C CA . ARG A 1 453 ? 71.984 28.594 -43.204 1.00 54.40 823 ARG A CA 1
ATOM 3316 C C . ARG A 1 453 ? 71.717 27.365 -44.057 1.00 59.86 823 ARG A C 1
ATOM 3317 O O . ARG A 1 453 ? 70.615 27.179 -44.549 1.00 64.82 823 ARG A O 1
ATOM 3325 N N . ARG A 1 454 ? 72.722 26.515 -44.231 1.00 59.17 824 ARG A N 1
ATOM 3326 C CA . ARG A 1 454 ? 72.492 25.258 -44.933 1.00 63.16 824 ARG A CA 1
ATOM 3327 C C . ARG A 1 454 ? 71.725 24.305 -44.035 1.00 63.45 824 ARG A C 1
ATOM 3328 O O . ARG A 1 454 ? 71.075 23.394 -44.522 1.00 60.21 824 ARG A O 1
ATOM 3336 N N . SER A 1 455 ? 71.804 24.502 -42.723 1.00 57.07 825 SER A N 1
ATOM 3337 C CA . SER A 1 455 ? 71.173 23.557 -41.797 1.00 57.99 825 SER A CA 1
ATOM 3338 C C . SER A 1 455 ? 69.786 24.061 -41.426 1.00 49.75 825 SER A C 1
ATOM 3339 O O . SER A 1 455 ? 69.174 23.575 -40.484 1.00 53.12 825 SER A O 1
ATOM 3342 N N . GLY A 1 456 ? 69.309 25.049 -42.173 1.00 59.00 826 GLY A N 1
ATOM 3343 C CA . GLY A 1 456 ? 67.973 25.578 -41.992 1.00 67.50 826 GLY A CA 1
ATOM 3344 C C . GLY A 1 456 ? 67.853 26.788 -41.077 1.00 69.33 826 GLY A C 1
ATOM 3345 O O . GLY A 1 456 ? 66.734 27.201 -40.747 1.00 72.51 826 GLY A O 1
ATOM 3346 N N . PHE A 1 457 ? 68.978 27.368 -40.657 1.00 44.75 827 PHE A N 1
ATOM 3347 C CA . PHE A 1 457 ? 68.893 28.559 -39.829 1.00 43.88 827 PHE A CA 1
ATOM 3348 C C . PHE A 1 457 ? 69.154 29.769 -40.686 1.00 49.02 827 PHE A C 1
ATOM 3349 O O . PHE A 1 457 ? 70.297 30.221 -40.823 1.00 61.51 827 PHE A O 1
ATOM 3357 N N . ASP A 1 458 ? 68.072 30.302 -41.246 1.00 52.69 828 ASP A N 1
ATOM 3358 C CA . ASP A 1 458 ? 68.148 31.311 -42.284 1.00 48.94 828 ASP A CA 1
ATOM 3359 C C . ASP A 1 458 ? 68.588 32.653 -41.722 1.00 53.54 828 ASP A C 1
ATOM 3360 O O . ASP A 1 458 ? 69.178 33.451 -42.448 1.00 59.35 828 ASP A O 1
ATOM 3365 N N . GLN A 1 459 ? 68.313 32.904 -40.441 1.00 47.58 829 GLN A N 1
ATOM 3366 C CA . GLN A 1 459 ? 68.854 34.097 -39.771 1.00 52.11 829 GLN A CA 1
ATOM 3367 C C . GLN A 1 459 ? 70.072 33.778 -38.869 1.00 48.71 829 GLN A C 1
ATOM 3368 O O . GLN A 1 459 ? 70.205 32.661 -38.360 1.00 47.62 829 GLN A O 1
ATOM 3374 N N . GLY A 1 460 ? 70.939 34.768 -38.668 1.00 42.43 830 GLY A N 1
ATOM 3375 C CA . GLY A 1 460 ? 72.127 34.599 -37.854 1.00 42.91 830 GLY A CA 1
ATOM 3376 C C . GLY A 1 460 ? 72.820 35.925 -37.640 1.00 48.94 830 GLY A C 1
ATOM 3377 O O . GLY A 1 460 ? 72.811 36.774 -38.518 1.00 47.23 830 GLY A O 1
ATOM 3378 N N . ILE A 1 461 ? 73.408 36.106 -36.462 1.00 48.94 831 ILE A N 1
ATOM 3379 C CA . ILE A 1 461 ? 74.107 37.339 -36.119 1.00 51.03 831 ILE A CA 1
ATOM 3380 C C . ILE A 1 461 ? 75.461 37.023 -35.465 1.00 43.24 831 ILE A C 1
ATOM 3381 O O . ILE A 1 461 ? 75.527 36.255 -34.487 1.00 43.22 831 ILE A O 1
ATOM 3386 N N . HIS A 1 462 ? 76.538 37.600 -35.995 1.00 52.72 832 HIS A N 1
ATOM 3387 C CA . HIS A 1 462 ? 77.845 37.483 -35.335 1.00 51.90 832 HIS A CA 1
ATOM 3388 C C . HIS A 1 462 ? 78.082 38.759 -34.551 1.00 52.42 832 HIS A C 1
ATOM 3389 O O . HIS A 1 462 ? 78.545 39.751 -35.109 1.00 60.07 832 HIS A O 1
ATOM 3396 N N . GLY A 1 463 ? 77.765 38.743 -33.261 1.00 47.12 833 GLY A N 1
ATOM 3397 C CA . GLY A 1 463 ? 77.826 39.955 -32.470 1.00 47.25 833 GLY A CA 1
ATOM 3398 C C . GLY A 1 463 ? 78.373 39.720 -31.084 1.00 47.21 833 GLY A C 1
ATOM 3399 O O . GLY A 1 463 ? 78.446 40.673 -30.288 1.00 50.63 833 GLY A O 1
ATOM 3400 N N . GLU A 1 464 ? 78.757 38.474 -30.793 1.00 46.71 834 GLU A N 1
ATOM 3401 C CA . GLU A 1 464 ? 79.372 38.150 -29.502 1.00 56.55 834 GLU A CA 1
ATOM 3402 C C . GLU A 1 464 ? 78.478 38.576 -28.349 1.00 51.97 834 GLU A C 1
ATOM 3403 O O . GLU A 1 464 ? 77.267 38.354 -28.378 1.00 48.31 834 GLU A O 1
ATOM 3409 N N . GLY A 1 465 ? 79.072 39.203 -27.345 1.00 42.83 835 GLY A N 1
ATOM 3410 C CA . GLY A 1 465 ? 78.336 39.614 -26.168 1.00 44.08 835 GLY A CA 1
ATOM 3411 C C . GLY A 1 465 ? 77.414 40.779 -26.467 1.00 51.96 835 GLY A C 1
ATOM 3412 O O . GLY A 1 465 ? 76.417 40.973 -25.762 1.00 48.35 835 GLY A O 1
ATOM 3413 N N . SER A 1 466 ? 77.728 41.559 -27.500 1.00 43.62 836 SER A N 1
ATOM 3414 C CA . SER A 1 466 ? 76.929 42.751 -27.771 1.00 52.98 836 SER A CA 1
ATOM 3415 C C . SER A 1 466 ? 75.470 42.380 -28.103 1.00 44.45 836 SER A C 1
ATOM 3416 O O . SER A 1 466 ? 74.567 43.117 -27.764 1.00 41.17 836 SER A O 1
ATOM 3419 N N . THR A 1 467 ? 75.247 41.241 -28.745 1.00 42.01 837 THR A N 1
ATOM 3420 C CA . THR A 1 467 ? 73.880 40.824 -29.054 1.00 53.40 837 THR A CA 1
ATOM 3421 C C . THR A 1 467 ? 73.016 40.762 -27.791 1.00 44.56 837 THR A C 1
ATOM 3422 O O . THR A 1 467 ? 71.990 41.425 -27.712 1.00 41.24 837 THR A O 1
ATOM 3426 N N . PHE A 1 468 ? 73.441 39.990 -26.799 1.00 38.90 838 PHE A N 1
ATOM 3427 C CA . PHE A 1 468 ? 72.673 39.863 -25.562 1.00 43.96 838 PHE A CA 1
ATOM 3428 C C . PHE A 1 468 ? 72.679 41.156 -24.780 1.00 46.55 838 PHE A C 1
ATOM 3429 O O . PHE A 1 468 ? 71.660 41.545 -24.206 1.00 46.79 838 PHE A O 1
ATOM 3437 N N . SER A 1 469 ? 73.826 41.829 -24.752 1.00 43.55 839 SER A N 1
ATOM 3438 C CA . SER A 1 469 ? 73.942 43.020 -23.931 1.00 44.48 839 SER A CA 1
ATOM 3439 C C . SER A 1 469 ? 73.061 44.086 -24.560 1.00 41.14 839 SER A C 1
ATOM 3440 O O . SER A 1 469 ? 72.500 44.929 -23.854 1.00 40.38 839 SER A O 1
ATOM 3443 N N . THR A 1 470 ? 72.901 44.047 -25.878 1.00 40.09 840 THR A N 1
ATOM 3444 C CA . THR A 1 470 ? 71.969 44.984 -26.505 1.00 38.64 840 THR A CA 1
ATOM 3445 C C . THR A 1 470 ? 70.523 44.640 -26.111 1.00 39.96 840 THR A C 1
ATOM 3446 O O . THR A 1 470 ? 69.747 45.542 -25.794 1.00 39.79 840 THR A O 1
ATOM 3450 N N . LEU A 1 471 ? 70.172 43.354 -26.078 1.00 42.97 841 LEU A N 1
ATOM 3451 C CA . LEU A 1 471 ? 68.816 42.986 -25.673 1.00 50.17 841 LEU A CA 1
ATOM 3452 C C . LEU A 1 471 ? 68.591 43.374 -24.203 1.00 49.07 841 LEU A C 1
ATOM 3453 O O . LEU A 1 471 ? 67.558 43.972 -23.850 1.00 41.88 841 LEU A O 1
ATOM 3458 N N . TYR A 1 472 ? 69.587 43.077 -23.369 1.00 40.04 842 TYR A N 1
ATOM 3459 C CA . TYR A 1 472 ? 69.569 43.462 -21.960 1.00 43.63 842 TYR A CA 1
ATOM 3460 C C . TYR A 1 472 ? 69.262 44.953 -21.876 1.00 48.42 842 TYR A C 1
ATOM 3461 O O . TYR A 1 472 ? 68.301 45.378 -21.214 1.00 46.85 842 TYR A O 1
ATOM 3470 N N . GLY A 1 473 ? 70.047 45.734 -22.615 1.00 49.11 843 GLY A N 1
ATOM 3471 C CA . GLY A 1 473 ? 69.857 47.171 -22.675 1.00 47.27 843 GLY A CA 1
ATOM 3472 C C . GLY A 1 473 ? 68.458 47.622 -23.075 1.00 42.51 843 GLY A C 1
ATOM 3473 O O . GLY A 1 473 ? 67.906 48.539 -22.477 1.00 40.21 843 GLY A O 1
ATOM 3474 N N . LEU A 1 474 ? 67.894 46.979 -24.090 1.00 46.15 844 LEU A N 1
ATOM 3475 C CA . LEU A 1 474 ? 66.577 47.331 -24.606 1.00 49.78 844 LEU A CA 1
ATOM 3476 C C . LEU A 1 474 ? 65.430 46.938 -23.662 1.00 52.60 844 LEU A C 1
ATOM 3477 O O . LEU A 1 474 ? 64.379 47.557 -23.672 1.00 53.74 844 LEU A O 1
ATOM 3482 N N . LEU A 1 475 ? 65.631 45.902 -22.863 1.00 47.78 845 LEU A N 1
ATOM 3483 C CA . LEU A 1 475 ? 64.599 45.438 -21.956 1.00 51.15 845 LEU A CA 1
ATOM 3484 C C . LEU A 1 475 ? 64.715 46.068 -20.579 1.00 52.79 845 LEU A C 1
ATOM 3485 O O . LEU A 1 475 ? 63.768 46.010 -19.804 1.00 46.44 845 LEU A O 1
ATOM 3490 N N . LEU A 1 476 ? 65.863 46.663 -20.250 1.00 47.95 846 LEU A N 1
ATOM 3491 C CA . LEU A 1 476 ? 66.025 47.154 -18.877 1.00 45.03 846 LEU A CA 1
ATOM 3492 C C . LEU A 1 476 ? 66.512 48.585 -18.792 1.00 48.58 846 LEU A C 1
ATOM 3493 O O . LEU A 1 476 ? 66.980 49.022 -17.736 1.00 49.35 846 LEU A O 1
ATOM 3498 N N . TRP A 1 477 ? 66.371 49.303 -19.904 1.00 36.35 847 TRP A N 1
ATOM 3499 C CA . TRP A 1 477 ? 66.819 50.681 -20.025 1.00 40.61 847 TRP A CA 1
ATOM 3500 C C . TRP A 1 477 ? 66.431 51.570 -18.847 1.00 47.49 847 TRP A C 1
ATOM 3501 O O . TRP A 1 477 ? 67.298 52.242 -18.274 1.00 42.88 847 TRP A O 1
ATOM 3512 N N . ASP A 1 478 ? 65.149 51.580 -18.464 1.00 41.24 848 ASP A N 1
ATOM 3513 C CA . ASP A 1 478 ? 64.747 52.582 -17.480 1.00 43.97 848 ASP A CA 1
ATOM 3514 C C . ASP A 1 478 ? 65.215 52.216 -16.074 1.00 40.95 848 ASP A C 1
ATOM 3515 O O . ASP A 1 478 ? 65.226 53.047 -15.174 1.00 51.39 848 ASP A O 1
ATOM 3520 N N . ILE A 1 479 ? 65.637 50.974 -15.885 1.00 31.06 849 ILE A N 1
ATOM 3521 C CA . ILE A 1 479 ? 66.255 50.603 -14.617 1.00 40.08 849 ILE A CA 1
ATOM 3522 C C . ILE A 1 479 ? 67.759 50.931 -14.637 1.00 40.19 849 ILE A C 1
ATOM 3523 O O . ILE A 1 479 ? 68.292 51.509 -13.678 1.00 39.46 849 ILE A O 1
ATOM 3528 N N . ILE A 1 480 ? 68.427 50.575 -15.732 1.00 38.13 850 ILE A N 1
ATOM 3529 C CA . ILE A 1 480 ? 69.838 50.952 -15.912 1.00 40.89 850 ILE A CA 1
ATOM 3530 C C . ILE A 1 480 ? 70.003 52.453 -15.673 1.00 43.51 850 ILE A C 1
ATOM 3531 O O . ILE A 1 480 ? 70.969 52.892 -15.047 1.00 36.86 850 ILE A O 1
ATOM 3536 N N . PHE A 1 481 ? 69.014 53.235 -16.094 1.00 45.02 851 PHE A N 1
ATOM 3537 C CA . PHE A 1 481 ? 69.137 54.677 -15.989 1.00 45.57 851 PHE A CA 1
ATOM 3538 C C . PHE A 1 481 ? 68.234 55.318 -14.946 1.00 44.54 851 PHE A C 1
ATOM 3539 O O . PHE A 1 481 ? 68.048 56.528 -14.969 1.00 44.89 851 PHE A O 1
ATOM 3547 N N . MET A 1 482 ? 67.710 54.526 -14.016 1.00 41.36 852 MET A N 1
ATOM 3548 C CA . MET A 1 482 ? 66.784 55.048 -13.018 1.00 49.72 852 MET A CA 1
ATOM 3549 C C . MET A 1 482 ? 67.423 56.038 -12.037 1.00 53.52 852 MET A C 1
ATOM 3550 O O . MET A 1 482 ? 68.640 56.026 -11.817 1.00 47.49 852 MET A O 1
ATOM 3555 N N . ASP A 1 483 ? 66.581 56.895 -11.456 1.00 52.00 853 ASP A N 1
ATOM 3556 C CA . ASP A 1 483 ? 66.978 57.825 -10.397 1.00 59.06 853 ASP A CA 1
ATOM 3557 C C . ASP A 1 483 ? 67.057 57.139 -9.040 1.00 56.26 853 ASP A C 1
ATOM 3558 O O . ASP A 1 483 ? 66.472 56.074 -8.832 1.00 57.47 853 ASP A O 1
ATOM 3563 N N . GLY A 1 484 ? 67.752 57.772 -8.106 1.00 56.96 854 GLY A N 1
ATOM 3564 C CA . GLY A 1 484 ? 67.683 57.357 -6.720 1.00 51.21 854 GLY A CA 1
ATOM 3565 C C . GLY A 1 484 ? 68.908 56.640 -6.199 1.00 55.08 854 GLY A C 1
ATOM 3566 O O . GLY A 1 484 ? 68.941 56.226 -5.037 1.00 61.38 854 GLY A O 1
ATOM 3567 N N . ILE A 1 485 ? 69.912 56.475 -7.054 1.00 55.71 855 ILE A N 1
ATOM 3568 C CA . ILE A 1 485 ? 71.158 55.835 -6.636 1.00 59.77 855 ILE A CA 1
ATOM 3569 C C . ILE A 1 485 ? 72.267 56.885 -6.603 1.00 57.74 855 ILE A C 1
ATOM 3570 O O . ILE A 1 485 ? 72.742 57.344 -7.650 1.00 59.88 855 ILE A O 1
ATOM 3575 N N . PRO A 1 486 ? 72.677 57.279 -5.399 1.00 50.79 856 PRO A N 1
ATOM 3576 C CA . PRO A 1 486 ? 73.624 58.392 -5.264 1.00 54.18 856 PRO A CA 1
ATOM 3577 C C . PRO A 1 486 ? 74.989 58.068 -5.878 1.00 48.49 856 PRO A C 1
ATOM 3578 O O . PRO A 1 486 ? 75.459 56.934 -5.758 1.00 50.87 856 PRO A O 1
ATOM 3582 N N . ASP A 1 487 ? 75.546 59.046 -6.591 1.00 52.78 857 ASP A N 1
ATOM 3583 C CA . ASP A 1 487 ? 76.915 59.028 -7.121 1.00 46.74 857 ASP A CA 1
ATOM 3584 C C . ASP A 1 487 ? 77.146 58.228 -8.404 1.00 46.59 857 ASP A C 1
ATOM 3585 O O . ASP A 1 487 ? 78.285 58.172 -8.876 1.00 49.19 857 ASP A O 1
ATOM 3590 N N . VAL A 1 488 ? 76.110 57.601 -8.972 1.00 41.45 858 VAL A N 1
ATOM 3591 C CA . VAL A 1 488 ? 76.334 56.783 -10.168 1.00 40.26 858 VAL A CA 1
ATOM 3592 C C . VAL A 1 488 ? 76.277 57.668 -11.406 1.00 41.08 858 VAL A C 1
ATOM 3593 O O . VAL A 1 488 ? 76.810 57.321 -12.467 1.00 44.01 858 VAL A O 1
ATOM 3597 N N . PHE A 1 489 ? 75.636 58.822 -11.272 1.00 44.88 859 PHE A N 1
ATOM 3598 C CA . PHE A 1 489 ? 75.625 59.785 -12.366 1.00 47.83 859 PHE A CA 1
ATOM 3599 C C . PHE A 1 489 ? 76.231 61.098 -11.874 1.00 50.39 859 PHE A C 1
ATOM 3600 O O . PHE A 1 489 ? 75.669 61.756 -10.992 1.00 48.97 859 PHE A O 1
ATOM 3608 N N . ARG A 1 490 ? 77.386 61.472 -12.420 1.00 50.07 860 ARG A N 1
ATOM 3609 C CA . ARG A 1 490 ? 78.119 62.615 -11.857 1.00 49.14 860 ARG A CA 1
ATOM 3610 C C . ARG A 1 490 ? 78.223 63.781 -12.826 1.00 54.59 860 ARG A C 1
ATOM 3611 O O . ARG A 1 490 ? 78.411 64.908 -12.401 1.00 65.65 860 ARG A O 1
ATOM 3619 N N . ASN A 1 491 ? 78.083 63.521 -14.120 1.00 48.49 861 ASN A N 1
ATOM 3620 C CA . ASN A 1 491 ? 77.818 64.601 -15.063 1.00 51.88 861 ASN A CA 1
ATOM 3621 C C . ASN A 1 491 ? 76.925 64.104 -16.197 1.00 47.42 861 ASN A C 1
ATOM 3622 O O . ASN A 1 491 ? 76.601 62.913 -16.261 1.00 55.91 861 ASN A O 1
ATOM 3627 N N . ALA A 1 492 ? 76.540 65.010 -17.091 1.00 50.50 862 ALA A N 1
ATOM 3628 C CA . ALA A 1 492 ? 75.516 64.724 -18.090 1.00 54.20 862 ALA A CA 1
ATOM 3629 C C . ALA A 1 492 ? 76.040 64.036 -19.347 1.00 53.54 862 ALA A C 1
ATOM 3630 O O . ALA A 1 492 ? 75.301 63.883 -20.326 1.00 58.17 862 ALA A O 1
ATOM 3632 N N . CYS A 1 493 ? 77.295 63.596 -19.317 1.00 54.31 863 CYS A N 1
ATOM 3633 C CA . CYS A 1 493 ? 77.891 62.934 -20.479 1.00 52.66 863 CYS A CA 1
ATOM 3634 C C . CYS A 1 493 ? 78.309 61.491 -20.241 1.00 53.63 863 CYS A C 1
ATOM 3635 O O . CYS A 1 493 ? 79.337 61.054 -20.759 1.00 57.52 863 CYS A O 1
ATOM 3638 N N . GLN A 1 494 ? 77.539 60.741 -19.459 1.00 44.50 864 GLN A N 1
ATOM 3639 C CA . GLN A 1 494 ? 77.883 59.342 -19.244 1.00 37.11 864 GLN A CA 1
ATOM 3640 C C . GLN A 1 494 ? 77.035 58.436 -20.119 1.00 43.75 864 GLN A C 1
ATOM 3641 O O . GLN A 1 494 ? 75.866 58.714 -20.392 1.00 42.18 864 GLN A O 1
ATOM 3647 N N . ALA A 1 495 ? 77.648 57.346 -20.549 1.00 38.89 865 ALA A N 1
ATOM 3648 C CA . ALA A 1 495 ? 76.993 56.332 -21.352 1.00 42.27 865 ALA A CA 1
ATOM 3649 C C . ALA A 1 495 ? 76.471 55.168 -20.486 1.00 42.31 865 ALA A C 1
ATOM 3650 O O . ALA A 1 495 ? 75.926 54.208 -21.012 1.00 39.07 865 ALA A O 1
ATOM 3652 N N . PHE A 1 496 ? 76.666 55.255 -19.171 1.00 38.23 866 PHE A N 1
ATOM 3653 C CA . PHE A 1 496 ? 76.282 54.188 -18.256 1.00 38.34 866 PHE A CA 1
ATOM 3654 C C . PHE A 1 496 ? 76.362 54.679 -16.812 1.00 38.08 866 PHE A C 1
ATOM 3655 O O . PHE A 1 496 ? 77.084 55.627 -16.528 1.00 42.17 866 PHE A O 1
ATOM 3663 N N . PRO A 1 497 ? 75.586 54.066 -15.902 1.00 39.69 867 PRO A N 1
ATOM 3664 C CA . PRO A 1 497 ? 75.737 54.433 -14.492 1.00 38.26 867 PRO A CA 1
ATOM 3665 C C . PRO A 1 497 ? 77.093 53.922 -13.995 1.00 39.32 867 PRO A C 1
ATOM 3666 O O . PRO A 1 497 ? 77.524 52.865 -14.453 1.00 41.43 867 PRO A O 1
ATOM 3670 N N . LEU A 1 498 ? 77.749 54.633 -13.088 1.00 45.39 868 LEU A N 1
ATOM 3671 C CA . LEU A 1 498 ? 79.142 54.306 -12.776 1.00 47.47 868 LEU A CA 1
ATOM 3672 C C . LEU A 1 498 ? 79.295 52.956 -12.082 1.00 50.57 868 LEU A C 1
ATOM 3673 O O . LEU A 1 498 ? 80.396 52.411 -12.019 1.00 42.07 868 LEU A O 1
ATOM 3678 N N . ASP A 1 499 ? 78.195 52.415 -11.562 1.00 38.22 869 ASP A N 1
ATOM 3679 C CA . ASP A 1 499 ? 78.284 51.201 -10.778 1.00 43.03 869 ASP A CA 1
ATOM 3680 C C . ASP A 1 499 ? 77.911 50.006 -11.630 1.00 42.35 869 ASP A C 1
ATOM 3681 O O . ASP A 1 499 ? 77.809 48.884 -11.121 1.00 44.08 869 ASP A O 1
ATOM 3686 N N . LEU A 1 500 ? 77.763 50.249 -12.934 1.00 43.09 870 LEU A N 1
ATOM 3687 C CA . LEU A 1 500 ? 77.202 49.251 -13.840 1.00 45.24 870 LEU A CA 1
ATOM 3688 C C . LEU A 1 500 ? 77.912 47.908 -13.754 1.00 58.75 870 LEU A C 1
ATOM 3689 O O . LEU A 1 500 ? 77.265 46.861 -13.643 1.00 54.38 870 LEU A O 1
ATOM 3694 N N . CYS A 1 501 ? 79.240 47.969 -13.789 1.00 50.84 871 CYS A N 1
ATOM 3695 C CA . CYS A 1 501 ? 80.125 46.805 -13.826 1.00 53.97 871 CYS A CA 1
ATOM 3696 C C . CYS A 1 501 ? 80.570 46.430 -12.444 1.00 52.45 871 CYS A C 1
ATOM 3697 O O . CYS A 1 501 ? 81.695 45.983 -12.244 1.00 57.73 871 CYS A O 1
ATOM 3700 N N . THR A 1 502 ? 79.687 46.611 -11.483 1.00 49.70 872 THR A N 1
ATOM 3701 C CA . THR A 1 502 ? 80.056 46.386 -10.104 1.00 45.33 872 THR A CA 1
ATOM 3702 C C . THR A 1 502 ? 78.923 45.609 -9.426 1.00 52.21 872 THR A C 1
ATOM 3703 O O . THR A 1 502 ? 77.769 45.663 -9.872 1.00 47.65 872 THR A O 1
ATOM 3707 N N . ASP A 1 503 ? 79.250 44.849 -8.386 1.00 52.80 873 ASP A N 1
ATOM 3708 C CA . ASP A 1 503 ? 78.236 44.057 -7.715 1.00 57.67 873 ASP A CA 1
ATOM 3709 C C . ASP A 1 503 ? 77.156 44.959 -7.146 1.00 55.19 873 ASP A C 1
ATOM 3710 O O . ASP A 1 503 ? 76.012 44.557 -7.020 1.00 48.06 873 ASP A O 1
ATOM 3715 N N . SER A 1 504 ? 77.489 46.197 -6.828 1.00 55.42 874 SER A N 1
ATOM 3716 C CA . SER A 1 504 ? 76.490 47.027 -6.174 1.00 59.02 874 SER A CA 1
ATOM 3717 C C . SER A 1 504 ? 75.444 47.577 -7.170 1.00 51.94 874 SER A C 1
ATOM 3718 O O . SER A 1 504 ? 74.459 48.189 -6.753 1.00 46.67 874 SER A O 1
ATOM 3721 N N . PHE A 1 505 ? 75.640 47.342 -8.471 1.00 44.73 875 PHE A N 1
ATOM 3722 C CA . PHE A 1 505 ? 74.621 47.718 -9.439 1.00 42.60 875 PHE A CA 1
ATOM 3723 C C . PHE A 1 505 ? 73.309 47.024 -9.125 1.00 47.10 875 PHE A C 1
ATOM 3724 O O . PHE A 1 505 ? 72.246 47.665 -9.103 1.00 46.57 875 PHE A O 1
ATOM 3732 N N . PHE A 1 506 ? 73.401 45.711 -8.924 1.00 52.88 876 PHE A N 1
ATOM 3733 C CA . PHE A 1 506 ? 72.239 44.859 -8.679 1.00 54.54 876 PHE A CA 1
ATOM 3734 C C . PHE A 1 506 ? 71.664 45.120 -7.300 1.00 57.90 876 PHE A C 1
ATOM 3735 O O . PHE A 1 506 ? 70.462 45.294 -7.149 1.00 59.51 876 PHE A O 1
ATOM 3743 N N . THR A 1 507 ? 72.528 45.150 -6.292 1.00 49.54 877 THR A N 1
ATOM 3744 C CA . THR A 1 507 ? 72.053 45.293 -4.926 1.00 55.86 877 THR A CA 1
ATOM 3745 C C . THR A 1 507 ? 71.421 46.665 -4.710 1.00 58.13 877 THR A C 1
ATOM 3746 O O . THR A 1 507 ? 70.519 46.826 -3.891 1.00 68.05 877 THR A O 1
ATOM 3750 N N . SER A 1 508 ? 71.849 47.650 -5.485 1.00 54.39 878 SER A N 1
ATOM 3751 C CA . SER A 1 508 ? 71.254 48.972 -5.352 1.00 55.66 878 SER A CA 1
ATOM 3752 C C . SER A 1 508 ? 69.933 49.118 -6.102 1.00 48.62 878 SER A C 1
ATOM 3753 O O . SER A 1 508 ? 69.223 50.076 -5.883 1.00 54.25 878 SER A O 1
ATOM 3756 N N . ARG A 1 509 ? 69.592 48.179 -6.974 1.00 47.23 879 ARG A N 1
ATOM 3757 C CA . ARG A 1 509 ? 68.339 48.295 -7.723 1.00 55.97 879 ARG A CA 1
ATOM 3758 C C . ARG A 1 509 ? 67.523 46.997 -7.610 1.00 50.86 879 ARG A C 1
ATOM 3759 O O . ARG A 1 509 ? 66.670 46.693 -8.452 1.00 51.88 879 ARG A O 1
ATOM 3767 N N . ARG A 1 510 ? 67.785 46.251 -6.546 1.00 59.61 880 ARG A N 1
ATOM 3768 C CA . ARG A 1 510 ? 67.260 44.900 -6.405 1.00 60.52 880 ARG A CA 1
ATOM 3769 C C . ARG A 1 510 ? 65.724 44.776 -6.503 1.00 57.66 880 ARG A C 1
ATOM 3770 O O . ARG A 1 510 ? 65.240 43.946 -7.273 1.00 57.18 880 ARG A O 1
ATOM 3778 N N . PRO A 1 511 ? 64.953 45.590 -5.747 1.00 50.00 881 PRO A N 1
ATOM 3779 C CA . PRO A 1 511 ? 63.501 45.389 -5.884 1.00 56.08 881 PRO A CA 1
ATOM 3780 C C . PRO A 1 511 ? 62.980 45.654 -7.291 1.00 51.34 881 PRO A C 1
ATOM 3781 O O . PRO A 1 511 ? 62.119 44.899 -7.750 1.00 51.79 881 PRO A O 1
ATOM 3785 N N . ALA A 1 512 ? 63.496 46.678 -7.970 1.00 48.16 882 ALA A N 1
ATOM 3786 C CA . ALA A 1 512 ? 63.029 46.991 -9.324 1.00 46.19 882 ALA A CA 1
ATOM 3787 C C . ALA A 1 512 ? 63.475 45.899 -10.289 1.00 42.24 882 ALA A C 1
ATOM 3788 O O . ALA A 1 512 ? 62.734 45.518 -11.211 1.00 46.79 882 ALA A O 1
ATOM 3790 N N . LEU A 1 513 ? 64.689 45.391 -10.060 1.00 48.77 883 LEU A N 1
ATOM 3791 C CA . LEU A 1 513 ? 65.241 44.331 -10.888 1.00 51.50 883 LEU A CA 1
ATOM 3792 C C . LEU A 1 513 ? 64.463 43.050 -10.690 1.00 55.02 883 LEU A C 1
ATOM 3793 O O . LEU A 1 513 ? 64.067 42.409 -11.665 1.00 48.77 883 LEU A O 1
ATOM 3798 N N . GLU A 1 514 ? 64.234 42.683 -9.432 1.00 46.70 884 GLU A N 1
ATOM 3799 C CA . GLU A 1 514 ? 63.494 41.462 -9.165 1.00 51.29 884 GLU A CA 1
ATOM 3800 C C . GLU A 1 514 ? 62.131 41.554 -9.803 1.00 47.14 884 GLU A C 1
ATOM 3801 O O . GLU A 1 514 ? 61.707 40.594 -10.399 1.00 46.73 884 GLU A O 1
ATOM 3807 N N . ALA A 1 515 ? 61.455 42.700 -9.733 1.00 49.40 885 ALA A N 1
ATOM 3808 C CA . ALA A 1 515 ? 60.117 42.807 -10.324 1.00 50.54 885 ALA A CA 1
ATOM 3809 C C . ALA A 1 515 ? 60.160 42.786 -11.845 1.00 56.77 885 ALA A C 1
ATOM 3810 O O . ALA A 1 515 ? 59.261 42.263 -12.493 1.00 55.67 885 ALA A O 1
ATOM 3812 N N . ARG A 1 516 ? 61.248 43.271 -12.431 1.00 46.59 886 ARG A N 1
ATOM 3813 C CA . ARG A 1 516 ? 61.301 43.355 -13.888 1.00 46.54 886 ARG A CA 1
ATOM 3814 C C . ARG A 1 516 ? 61.684 42.012 -14.550 1.00 42.31 886 ARG A C 1
ATOM 3815 O O . ARG A 1 516 ? 61.141 41.648 -15.612 1.00 42.00 886 ARG A O 1
ATOM 3823 N N . LEU A 1 517 ? 62.575 41.263 -13.890 1.00 36.71 887 LEU A N 1
ATOM 3824 C CA . LEU A 1 517 ? 63.050 39.960 -14.400 1.00 42.39 887 LEU A CA 1
ATOM 3825 C C . LEU A 1 517 ? 61.954 38.843 -14.325 1.00 52.57 887 LEU A C 1
ATOM 3826 O O . LEU A 1 517 ? 61.835 37.997 -15.225 1.00 55.01 887 LEU A O 1
ATOM 3831 N N . GLN A 1 518 ? 61.166 38.855 -13.245 1.00 54.79 888 GLN A N 1
ATOM 3832 C CA . GLN A 1 518 ? 59.919 38.080 -13.126 1.00 52.51 888 GLN A CA 1
ATOM 3833 C C . GLN A 1 518 ? 58.920 38.424 -14.216 1.00 49.83 888 GLN A C 1
ATOM 3834 O O . GLN A 1 518 ? 58.277 37.551 -14.764 1.00 53.63 888 GLN A O 1
ATOM 3840 N N . LEU A 1 519 ? 58.772 39.706 -14.500 1.00 50.54 889 LEU A N 1
ATOM 3841 C CA . LEU A 1 519 ? 57.889 40.185 -15.551 1.00 47.65 889 LEU A CA 1
ATOM 3842 C C . LEU A 1 519 ? 58.349 39.750 -16.943 1.00 54.81 889 LEU A C 1
ATOM 3843 O O . LEU A 1 519 ? 57.533 39.596 -17.852 1.00 54.00 889 LEU A O 1
ATOM 3848 N N . ILE A 1 520 ? 59.652 39.517 -17.100 1.00 46.89 890 ILE A N 1
ATOM 3849 C CA . ILE A 1 520 ? 60.202 39.101 -18.380 1.00 40.47 890 ILE A CA 1
ATOM 3850 C C . ILE A 1 520 ? 60.070 37.600 -18.545 1.00 42.89 890 ILE A C 1
ATOM 3851 O O . ILE A 1 520 ? 59.669 37.113 -19.603 1.00 45.07 890 ILE A O 1
ATOM 3856 N N . HIS A 1 521 ? 60.474 36.874 -17.505 1.00 42.49 891 HIS A N 1
ATOM 3857 C CA . HIS A 1 521 ? 60.379 35.426 -17.472 1.00 45.18 891 HIS A CA 1
ATOM 3858 C C . HIS A 1 521 ? 59.007 34.885 -17.923 1.00 50.77 891 HIS A C 1
ATOM 3859 O O . HIS A 1 521 ? 58.948 33.886 -18.636 1.00 49.93 891 HIS A O 1
ATOM 3866 N N . ASP A 1 522 ? 57.922 35.548 -17.504 1.00 42.27 892 ASP A N 1
ATOM 3867 C CA . ASP A 1 522 ? 56.527 35.153 -17.798 1.00 53.05 892 ASP A CA 1
ATOM 3868 C C . ASP A 1 522 ? 55.955 35.843 -19.021 1.00 54.69 892 ASP A C 1
ATOM 3869 O O . ASP A 1 522 ? 54.779 35.659 -19.354 1.00 52.85 892 ASP A O 1
ATOM 3874 N N . ALA A 1 523 ? 56.733 36.696 -19.661 1.00 52.82 893 ALA A N 1
ATOM 3875 C CA . ALA A 1 523 ? 56.120 37.554 -20.661 1.00 59.87 893 ALA A CA 1
ATOM 3876 C C . ALA A 1 523 ? 55.792 36.765 -21.912 1.00 57.04 893 ALA A C 1
ATOM 3877 O O . ALA A 1 523 ? 56.610 35.993 -22.376 1.00 49.45 893 ALA A O 1
ATOM 3879 N N . PRO A 1 524 ? 54.579 36.940 -22.453 1.00 53.13 894 PRO A N 1
ATOM 3880 C CA . PRO A 1 524 ? 54.273 36.349 -23.756 1.00 53.09 894 PRO A CA 1
ATOM 3881 C C . PRO A 1 524 ? 54.961 37.114 -24.879 1.00 54.46 894 PRO A C 1
ATOM 3882 O O . PRO A 1 524 ? 55.266 38.292 -24.705 1.00 58.86 894 PRO A O 1
ATOM 3886 N N . GLU A 1 525 ? 55.161 36.448 -26.010 1.00 50.17 895 GLU A N 1
ATOM 3887 C CA . GLU A 1 525 ? 55.788 37.017 -27.190 1.00 54.01 895 GLU A CA 1
ATOM 3888 C C . GLU A 1 525 ? 55.441 38.466 -27.453 1.00 60.59 895 GLU A C 1
ATOM 3889 O O . GLU A 1 525 ? 56.325 39.286 -27.732 1.00 55.24 895 GLU A O 1
ATOM 3895 N N . GLU A 1 526 ? 54.154 38.787 -27.359 1.00 44.81 896 GLU A N 1
ATOM 3896 C CA . GLU A 1 526 ? 53.695 40.131 -27.715 1.00 49.96 896 GLU A CA 1
ATOM 3897 C C . GLU A 1 526 ? 54.205 41.194 -26.747 1.00 42.94 896 GLU A C 1
ATOM 3898 O O . GLU A 1 526 ? 54.467 42.328 -27.149 1.00 46.55 896 GLU A O 1
ATOM 3904 N N . SER A 1 527 ? 54.318 40.847 -25.474 1.00 46.98 897 SER A N 1
ATOM 3905 C CA . SER A 1 527 ? 54.966 41.743 -24.531 1.00 49.46 897 SER A CA 1
ATOM 3906 C C . SER A 1 527 ? 56.424 42.014 -24.937 1.00 48.26 897 SER A C 1
ATOM 3907 O O . SER A 1 527 ? 56.843 43.164 -25.041 1.00 50.23 897 SER A O 1
ATOM 3910 N N . LEU A 1 528 ? 57.165 40.941 -25.195 1.00 47.77 898 LEU A N 1
ATOM 3911 C CA . LEU A 1 528 ? 58.580 41.035 -25.520 1.00 49.85 898 LEU A CA 1
ATOM 3912 C C . LEU A 1 528 ? 58.803 41.944 -26.728 1.00 52.74 898 LEU A C 1
ATOM 3913 O O . LEU A 1 528 ? 59.599 42.906 -26.669 1.00 49.19 898 LEU A O 1
ATOM 3918 N N . ARG A 1 529 ? 58.054 41.679 -27.793 1.00 46.69 899 ARG A N 1
ATOM 3919 C CA . ARG A 1 529 ? 58.170 42.475 -28.992 1.00 51.28 899 ARG A CA 1
ATOM 3920 C C . ARG A 1 529 ? 57.873 43.946 -28.688 1.00 51.49 899 ARG A C 1
ATOM 3921 O O . ARG A 1 529 ? 58.580 44.841 -29.192 1.00 49.08 899 ARG A O 1
ATOM 3929 N N . ALA A 1 530 ? 56.857 44.188 -27.846 1.00 47.51 900 ALA A N 1
ATOM 3930 C CA . ALA A 1 530 ? 56.402 45.554 -27.512 1.00 48.95 900 ALA A CA 1
ATOM 3931 C C . ALA A 1 530 ? 57.405 46.372 -26.692 1.00 39.30 900 ALA A C 1
ATOM 3932 O O . ALA A 1 530 ? 57.645 47.540 -26.968 1.00 42.79 900 ALA A O 1
ATOM 3934 N N . TRP A 1 531 ? 57.925 45.759 -25.640 1.00 45.21 901 TRP A N 1
ATOM 3935 C CA . TRP A 1 531 ? 58.930 46.372 -24.792 1.00 51.23 901 TRP A CA 1
ATOM 3936 C C . TRP A 1 531 ? 60.185 46.779 -25.589 1.00 47.69 901 TRP A C 1
ATOM 3937 O O . TRP A 1 531 ? 60.687 47.883 -25.446 1.00 50.82 901 TRP A O 1
ATOM 3948 N N . VAL A 1 532 ? 60.666 45.885 -26.439 1.00 42.28 902 VAL A N 1
ATOM 3949 C CA . VAL A 1 532 ? 61.847 46.152 -27.248 1.00 51.30 902 VAL A CA 1
ATOM 3950 C C . VAL A 1 532 ? 61.579 47.352 -28.157 1.00 47.66 902 VAL A C 1
ATOM 3951 O O . VAL A 1 532 ? 62.418 48.254 -28.283 1.00 40.93 902 VAL A O 1
ATOM 3955 N N . ALA A 1 533 ? 60.403 47.355 -28.781 1.00 42.11 903 ALA A N 1
ATOM 3956 C CA . ALA A 1 533 ? 59.989 48.438 -29.680 1.00 46.16 903 ALA A CA 1
ATOM 3957 C C . ALA A 1 533 ? 59.898 49.767 -28.928 1.00 48.57 903 ALA A C 1
ATOM 3958 O O . ALA A 1 533 ? 60.271 50.829 -29.462 1.00 51.59 903 ALA A O 1
ATOM 3960 N N . ALA A 1 534 ? 59.422 49.705 -27.687 1.00 40.23 904 ALA A N 1
ATOM 3961 C CA . ALA A 1 534 ? 59.286 50.919 -26.892 1.00 43.74 904 ALA A CA 1
ATOM 3962 C C . ALA A 1 534 ? 60.670 51.584 -26.717 1.00 42.32 904 ALA A C 1
ATOM 3963 O O . ALA A 1 534 ? 60.875 52.729 -27.132 1.00 52.57 904 ALA A O 1
ATOM 3965 N N . THR A 1 535 ? 61.606 50.851 -26.124 1.00 34.85 905 THR A N 1
ATOM 3966 C CA . THR A 1 535 ? 62.964 51.346 -25.950 1.00 48.39 905 THR A CA 1
ATOM 3967 C C . THR A 1 535 ? 63.576 51.750 -27.286 1.00 40.05 905 THR A C 1
ATOM 3968 O O . THR A 1 535 ? 64.108 52.840 -27.405 1.00 39.43 905 THR A O 1
ATOM 3972 N N . TRP A 1 536 ? 63.454 50.902 -28.300 1.00 44.31 906 TRP A N 1
ATOM 3973 C CA . TRP A 1 536 ? 64.007 51.245 -29.606 1.00 42.36 906 TRP A CA 1
ATOM 3974 C C . TRP A 1 536 ? 63.484 52.599 -30.089 1.00 50.63 906 TRP A C 1
ATOM 3975 O O . TRP A 1 536 ? 64.252 53.488 -30.458 1.00 44.56 906 TRP A O 1
ATOM 3986 N N . HIS A 1 537 ? 62.165 52.749 -30.073 1.00 41.02 907 HIS A N 1
ATOM 3987 C CA . HIS A 1 537 ? 61.534 53.968 -30.536 1.00 44.35 907 HIS A CA 1
ATOM 3988 C C . HIS A 1 537 ? 61.895 55.180 -29.721 1.00 41.89 907 HIS A C 1
ATOM 3989 O O . HIS A 1 537 ? 62.081 56.228 -30.272 1.00 42.98 907 HIS A O 1
ATOM 3996 N N . GLU A 1 538 ? 62.002 55.038 -28.413 1.00 37.53 908 GLU A N 1
ATOM 3997 C CA . GLU A 1 538 ? 62.226 56.208 -27.591 1.00 45.40 908 GLU A CA 1
ATOM 3998 C C . GLU A 1 538 ? 63.721 56.614 -27.441 1.00 49.00 908 GLU A C 1
ATOM 3999 O O . GLU A 1 538 ? 64.012 57.755 -27.088 1.00 48.65 908 GLU A O 1
ATOM 4005 N N . GLN A 1 539 ? 64.649 55.705 -27.735 1.00 46.96 909 GLN A N 1
ATOM 4006 C CA . GLN A 1 539 ? 66.057 55.948 -27.438 1.00 55.66 909 GLN A CA 1
ATOM 4007 C C . GLN A 1 539 ? 67.010 55.820 -28.618 1.00 51.50 909 GLN A C 1
ATOM 4008 O O . GLN A 1 539 ? 68.173 56.099 -28.459 1.00 59.76 909 GLN A O 1
ATOM 4014 N N . GLU A 1 540 ? 66.538 55.396 -29.789 1.00 54.96 910 GLU A N 1
ATOM 4015 C CA . GLU A 1 540 ? 67.454 55.070 -30.891 1.00 55.03 910 GLU A CA 1
ATOM 4016 C C . GLU A 1 540 ? 68.447 56.205 -31.149 1.00 60.00 910 GLU A C 1
ATOM 4017 O O . GLU A 1 540 ? 68.054 57.353 -31.284 1.00 58.74 910 GLU A O 1
ATOM 4023 N N . GLY A 1 541 ? 69.733 55.872 -31.183 1.00 63.93 911 GLY A N 1
ATOM 4024 C CA . GLY A 1 541 ? 70.773 56.872 -31.367 1.00 67.42 911 GLY A CA 1
ATOM 4025 C C . GLY A 1 541 ? 71.498 57.282 -30.093 1.00 59.87 911 GLY A C 1
ATOM 4026 O O . GLY A 1 541 ? 72.684 57.594 -30.130 1.00 70.89 911 GLY A O 1
ATOM 4027 N N . ARG A 1 542 ? 70.777 57.291 -28.974 1.00 53.76 912 ARG A N 1
ATOM 4028 C CA . ARG A 1 542 ? 71.342 57.693 -27.695 1.00 56.39 912 ARG A CA 1
ATOM 4029 C C . ARG A 1 542 ? 72.485 56.749 -27.359 1.00 59.78 912 ARG A C 1
ATOM 4030 O O . ARG A 1 542 ? 72.365 55.533 -27.578 1.00 57.64 912 ARG A O 1
ATOM 4038 N N . VAL A 1 543 ? 73.595 57.289 -26.850 1.00 50.53 913 VAL A N 1
ATOM 4039 C CA . VAL A 1 543 ? 74.758 56.437 -26.596 1.00 54.40 913 VAL A CA 1
ATOM 4040 C C . VAL A 1 543 ? 74.692 55.799 -25.227 1.00 46.02 913 VAL A C 1
ATOM 4041 O O . VAL A 1 543 ? 74.769 56.446 -24.199 1.00 50.14 913 VAL A O 1
ATOM 4045 N N . ALA A 1 544 ? 74.512 54.495 -25.252 1.00 42.65 914 ALA A N 1
ATOM 4046 C CA . ALA A 1 544 ? 74.465 53.676 -24.062 1.00 48.37 914 ALA A CA 1
ATOM 4047 C C . ALA A 1 544 ? 75.454 52.574 -24.344 1.00 40.41 914 ALA A C 1
ATOM 4048 O O . ALA A 1 544 ? 75.388 51.943 -25.399 1.00 48.10 914 ALA A O 1
ATOM 4050 N N . SER A 1 545 ? 76.400 52.375 -23.437 1.00 47.47 915 SER A N 1
ATOM 4051 C CA . SER A 1 545 ? 77.541 51.507 -23.721 1.00 52.17 915 SER A CA 1
ATOM 4052 C C . SER A 1 545 ? 77.131 50.058 -23.974 1.00 54.43 915 SER A C 1
ATOM 4053 O O . SER A 1 545 ? 77.803 49.336 -24.708 1.00 59.60 915 SER A O 1
ATOM 4056 N N . LEU A 1 546 ? 76.030 49.639 -23.361 1.00 56.62 916 LEU A N 1
ATOM 4057 C CA . LEU A 1 546 ? 75.508 48.283 -23.526 1.00 47.33 916 LEU A CA 1
ATOM 4058 C C . LEU A 1 546 ? 74.898 48.037 -24.890 1.00 44.89 916 LEU A C 1
ATOM 4059 O O . LEU A 1 546 ? 74.867 46.899 -25.376 1.00 43.21 916 LEU A O 1
ATOM 4064 N N . VAL A 1 547 ? 74.369 49.102 -25.483 1.00 43.27 917 VAL A N 1
ATOM 4065 C CA . VAL A 1 547 ? 73.497 48.976 -26.646 1.00 49.56 917 VAL A CA 1
ATOM 4066 C C . VAL A 1 547 ? 74.162 49.404 -27.948 1.00 49.20 917 VAL A C 1
ATOM 4067 O O . VAL A 1 547 ? 74.590 50.555 -28.094 1.00 43.39 917 VAL A O 1
ATOM 4071 N N . SER A 1 548 ? 74.216 48.479 -28.899 1.00 48.77 918 SER A N 1
ATOM 4072 C CA . SER A 1 548 ? 74.688 48.787 -30.244 1.00 50.86 918 SER A CA 1
ATOM 4073 C C . SER A 1 548 ? 73.514 48.956 -31.204 1.00 43.97 918 SER A C 1
ATOM 4074 O O . SER A 1 548 ? 72.868 47.984 -31.608 1.00 39.28 918 SER A O 1
ATOM 4077 N N . TRP A 1 549 ? 73.272 50.180 -31.623 1.00 49.01 919 TRP A N 1
ATOM 4078 C CA . TRP A 1 549 ? 72.093 50.452 -32.420 1.00 52.69 919 TRP A CA 1
ATOM 4079 C C . TRP A 1 549 ? 72.163 49.832 -33.794 1.00 55.10 919 TRP A C 1
ATOM 4080 O O . TRP A 1 549 ? 71.175 49.831 -34.529 1.00 55.69 919 TRP A O 1
ATOM 4091 N N . ASP A 1 550 ? 73.313 49.260 -34.114 1.00 42.83 920 ASP A N 1
ATOM 4092 C CA . ASP A 1 550 ? 73.581 48.718 -35.441 1.00 52.95 920 ASP A CA 1
ATOM 4093 C C . ASP A 1 550 ? 73.821 47.209 -35.384 1.00 47.62 920 ASP A C 1
ATOM 4094 O O . ASP A 1 550 ? 74.055 46.561 -36.404 1.00 46.56 920 ASP A O 1
ATOM 4099 N N . ARG A 1 551 ? 73.776 46.656 -34.181 1.00 46.73 921 ARG A N 1
ATOM 4100 C CA . ARG A 1 551 ? 73.925 45.223 -34.012 1.00 45.34 921 ARG A CA 1
ATOM 4101 C C . ARG A 1 551 ? 72.842 44.459 -34.795 1.00 50.30 921 ARG A C 1
ATOM 4102 O O . ARG A 1 551 ? 73.136 43.476 -35.475 1.00 41.87 921 ARG A O 1
ATOM 4110 N N . PHE A 1 552 ? 71.600 44.922 -34.719 1.00 38.27 922 PHE A N 1
ATOM 4111 C CA . PHE A 1 552 ? 70.515 44.315 -35.491 1.00 44.29 922 PHE A CA 1
ATOM 4112 C C . PHE A 1 552 ? 70.322 45.072 -36.786 1.00 45.83 922 PHE A C 1
ATOM 4113 O O . PHE A 1 552 ? 70.581 46.273 -36.847 1.00 45.97 922 PHE A O 1
ATOM 4121 N N . THR A 1 553 ? 69.859 44.384 -37.820 1.00 52.22 923 THR A N 1
ATOM 4122 C CA . THR A 1 553 ? 69.632 45.025 -39.105 1.00 57.54 923 THR A CA 1
ATOM 4123 C C . THR A 1 553 ? 68.397 45.926 -39.086 1.00 57.16 923 THR A C 1
ATOM 4124 O O . THR A 1 553 ? 68.194 46.718 -40.000 1.00 60.24 923 THR A O 1
ATOM 4128 N N . SER A 1 554 ? 67.574 45.781 -38.048 1.00 53.17 924 SER A N 1
ATOM 4129 C CA . SER A 1 554 ? 66.336 46.557 -37.862 1.00 57.13 924 SER A CA 1
ATOM 4130 C C . SER A 1 554 ? 65.646 46.163 -36.574 1.00 48.92 924 SER A C 1
ATOM 4131 O O . SER A 1 554 ? 65.949 45.118 -36.003 1.00 51.59 924 SER A O 1
ATOM 4134 N N . LEU A 1 555 ? 64.681 46.974 -36.143 1.00 41.87 925 LEU A N 1
ATOM 4135 C CA . LEU A 1 555 ? 63.918 46.687 -34.936 1.00 46.86 925 LEU A CA 1
ATOM 4136 C C . LEU A 1 555 ? 63.244 45.325 -35.045 1.00 41.26 925 LEU A C 1
ATOM 4137 O O . LEU A 1 555 ? 63.136 44.569 -34.068 1.00 49.65 925 LEU A O 1
ATOM 4142 N N . GLN A 1 556 ? 62.796 45.026 -36.258 1.00 42.69 926 GLN A N 1
ATOM 4143 C CA . GLN A 1 556 ? 62.027 43.823 -36.522 1.00 53.18 926 GLN A CA 1
ATOM 4144 C C . GLN A 1 556 ? 62.881 42.577 -36.283 1.00 49.26 926 GLN A C 1
ATOM 4145 O O . GLN A 1 556 ? 62.415 41.592 -35.679 1.00 45.29 926 GLN A O 1
ATOM 4151 N N . GLN A 1 557 ? 64.141 42.627 -36.728 1.00 47.66 927 GLN A N 1
ATOM 4152 C CA . GLN A 1 557 ? 65.042 41.513 -36.486 1.00 45.49 927 GLN A CA 1
ATOM 4153 C C . GLN A 1 557 ? 65.185 41.306 -34.989 1.00 42.59 927 GLN A C 1
ATOM 4154 O O . GLN A 1 557 ? 65.127 40.187 -34.504 1.00 43.38 927 GLN A O 1
ATOM 4160 N N . ALA A 1 558 ? 65.347 42.390 -34.247 1.00 37.39 928 ALA A N 1
ATOM 4161 C CA . ALA A 1 558 ? 65.482 42.266 -32.801 1.00 36.92 928 ALA A CA 1
ATOM 4162 C C . ALA A 1 558 ? 64.191 41.703 -32.176 1.00 34.65 928 ALA A C 1
ATOM 4163 O O . ALA A 1 558 ? 64.240 40.887 -31.243 1.00 40.77 928 ALA A O 1
ATOM 4165 N N . GLN A 1 559 ? 63.036 42.123 -32.700 1.00 35.70 929 GLN A N 1
ATOM 4166 C CA . GLN A 1 559 ? 61.779 41.588 -32.209 1.00 44.68 929 GLN A CA 1
ATOM 4167 C C . GLN A 1 559 ? 61.663 40.120 -32.563 1.00 39.45 929 GLN A C 1
ATOM 4168 O O . GLN A 1 559 ? 61.256 39.307 -31.736 1.00 39.07 929 GLN A O 1
ATOM 4174 N N . ASP A 1 560 ? 62.045 39.764 -33.782 1.00 36.61 930 ASP A N 1
ATOM 4175 C CA . ASP A 1 560 ? 62.008 38.346 -34.138 1.00 45.16 930 ASP A CA 1
ATOM 4176 C C . ASP A 1 560 ? 62.931 37.506 -33.241 1.00 43.09 930 ASP A C 1
ATOM 4177 O O . ASP A 1 560 ? 62.595 36.394 -32.856 1.00 43.23 930 ASP A O 1
ATOM 4182 N N . LEU A 1 561 ? 64.074 38.057 -32.855 1.00 37.08 931 LEU A N 1
ATOM 4183 C CA . LEU A 1 561 ? 64.977 37.292 -32.020 1.00 38.06 931 LEU A CA 1
ATOM 4184 C C . LEU A 1 561 ? 64.414 37.116 -30.619 1.00 33.25 931 LEU A C 1
ATOM 4185 O O . LEU A 1 561 ? 64.482 36.027 -30.058 1.00 37.95 931 LEU A O 1
ATOM 4190 N N . VAL A 1 562 ? 63.890 38.184 -30.032 1.00 36.81 932 VAL A N 1
ATOM 4191 C CA . VAL A 1 562 ? 63.362 38.036 -28.689 1.00 44.08 932 VAL A CA 1
ATOM 4192 C C . VAL A 1 562 ? 62.171 37.060 -28.714 1.00 41.95 932 VAL A C 1
ATOM 4193 O O . VAL A 1 562 ? 61.987 36.307 -27.755 1.00 49.12 932 VAL A O 1
ATOM 4197 N N . SER A 1 563 ? 61.418 37.011 -29.816 1.00 41.69 933 SER A N 1
ATOM 4198 C CA . SER A 1 563 ? 60.328 36.019 -29.918 1.00 51.42 933 SER A CA 1
ATOM 4199 C C . SER A 1 563 ? 60.843 34.579 -29.888 1.00 50.12 933 SER A C 1
ATOM 4200 O O . SER A 1 563 ? 60.212 33.712 -29.285 1.00 49.73 933 SER A O 1
ATOM 4203 N N . CYS A 1 564 ? 61.980 34.321 -30.542 1.00 47.81 934 CYS A N 1
ATOM 4204 C CA . CYS A 1 564 ? 62.535 32.964 -30.566 1.00 39.37 934 CYS A CA 1
ATOM 4205 C C . CYS A 1 564 ? 63.158 32.611 -29.218 1.00 42.78 934 CYS A C 1
ATOM 4206 O O . CYS A 1 564 ? 63.031 31.495 -28.752 1.00 42.46 934 CYS A O 1
ATOM 4209 N N . LEU A 1 565 ? 63.843 33.560 -28.592 1.00 39.18 935 LEU A N 1
ATOM 4210 C CA . LEU A 1 565 ? 64.510 33.267 -27.336 1.00 40.03 935 LEU A CA 1
ATOM 4211 C C . LEU A 1 565 ? 63.499 33.010 -26.234 1.00 43.27 935 LEU A C 1
ATOM 4212 O O . LEU A 1 565 ? 63.708 32.142 -25.394 1.00 46.23 935 LEU A O 1
ATOM 4217 N N . GLY A 1 566 ? 62.426 33.797 -26.215 1.00 43.87 936 GLY A N 1
ATOM 4218 C CA . GLY A 1 566 ? 61.394 33.633 -25.218 1.00 43.82 936 GLY A CA 1
ATOM 4219 C C . GLY A 1 566 ? 61.763 34.212 -23.869 1.00 50.55 936 GLY A C 1
ATOM 4220 O O . GLY A 1 566 ? 62.944 34.435 -23.562 1.00 45.61 936 GLY A O 1
ATOM 4221 N N . GLY A 1 567 ? 60.738 34.443 -23.052 1.00 52.04 937 GLY A N 1
ATOM 4222 C CA . GLY A 1 567 ? 60.878 35.130 -21.781 1.00 49.92 937 GLY A CA 1
ATOM 4223 C C . GLY A 1 567 ? 61.771 34.532 -20.714 1.00 50.68 937 GLY A C 1
ATOM 4224 O O . GLY A 1 567 ? 62.483 35.273 -20.041 1.00 61.23 937 GLY A O 1
ATOM 4225 N N . PRO A 1 568 ? 61.705 33.206 -20.510 1.00 55.09 938 PRO A N 1
ATOM 4226 C CA . PRO A 1 568 ? 62.550 32.556 -19.500 1.00 57.49 938 PRO A CA 1
ATOM 4227 C C . PRO A 1 568 ? 64.045 32.681 -19.756 1.00 53.06 938 PRO A C 1
ATOM 4228 O O . PRO A 1 568 ? 64.809 33.015 -18.838 1.00 58.22 938 PRO A O 1
ATOM 4232 N N . VAL A 1 569 ? 64.452 32.382 -20.986 1.00 46.36 939 VAL A N 1
ATOM 4233 C CA . VAL A 1 569 ? 65.841 32.506 -21.415 1.00 48.72 939 VAL A CA 1
ATOM 4234 C C . VAL A 1 569 ? 66.341 33.953 -21.266 1.00 49.83 939 VAL A C 1
ATOM 4235 O O . VAL A 1 569 ? 67.353 34.213 -20.601 1.00 44.83 939 VAL A O 1
ATOM 4239 N N . LEU A 1 570 ? 65.614 34.887 -21.879 1.00 45.43 940 LEU A N 1
ATOM 4240 C CA . LEU A 1 570 ? 65.925 36.302 -21.757 1.00 49.84 940 LEU A CA 1
ATOM 4241 C C . LEU A 1 570 ? 66.057 36.745 -20.311 1.00 53.25 940 LEU A C 1
ATOM 4242 O O . LEU A 1 570 ? 66.972 37.490 -19.969 1.00 50.68 940 LEU A O 1
ATOM 4247 N N . SER A 1 571 ? 65.132 36.296 -19.469 1.00 45.86 941 SER A N 1
ATOM 4248 C CA . SER A 1 571 ? 65.174 36.624 -18.053 1.00 44.97 941 SER A CA 1
ATOM 4249 C C . SER A 1 571 ? 66.473 36.116 -17.441 1.00 39.79 941 SER A C 1
ATOM 4250 O O . SER A 1 571 ? 67.112 36.801 -16.638 1.00 42.34 941 SER A O 1
ATOM 4253 N N . GLY A 1 572 ? 66.854 34.910 -17.821 1.00 39.18 942 GLY A N 1
ATOM 4254 C CA . GLY A 1 572 ? 68.042 34.299 -17.265 1.00 44.45 942 GLY A CA 1
ATOM 4255 C C . GLY A 1 572 ? 69.276 35.092 -17.651 1.00 44.97 942 GLY A C 1
ATOM 4256 O O . GLY A 1 572 ? 70.158 35.331 -16.824 1.00 51.46 942 GLY A O 1
ATOM 4257 N N . VAL A 1 573 ? 69.337 35.528 -18.901 1.00 47.13 943 VAL A N 1
ATOM 4258 C CA . VAL A 1 573 ? 70.530 36.213 -19.354 1.00 49.43 943 VAL A CA 1
ATOM 4259 C C . VAL A 1 573 ? 70.578 37.625 -18.768 1.00 50.93 943 VAL A C 1
ATOM 4260 O O . VAL A 1 573 ? 71.634 38.059 -18.281 1.00 50.27 943 VAL A O 1
ATOM 4264 N N . CYS A 1 574 ? 69.446 38.325 -18.758 1.00 42.92 944 CYS A N 1
ATOM 4265 C CA . CYS A 1 574 ? 69.422 39.648 -18.144 1.00 46.54 944 CYS A CA 1
ATOM 4266 C C . CYS A 1 574 ? 69.820 39.582 -16.664 1.00 48.20 944 CYS A C 1
ATOM 4267 O O . CYS A 1 574 ? 70.495 40.483 -16.151 1.00 52.34 944 CYS A O 1
ATOM 4270 N N . ARG A 1 575 ? 69.463 38.502 -15.981 1.00 45.62 945 ARG A N 1
ATOM 4271 C CA . ARG A 1 575 ? 69.820 38.402 -14.572 1.00 46.90 945 ARG A CA 1
ATOM 4272 C C . ARG A 1 575 ? 71.332 38.300 -14.376 1.00 49.62 945 ARG A C 1
ATOM 4273 O O . ARG A 1 575 ? 71.900 38.973 -13.506 1.00 50.57 945 ARG A O 1
ATOM 4281 N N . HIS A 1 576 ? 71.969 37.454 -15.187 1.00 44.00 946 HIS A N 1
ATOM 4282 C CA . HIS A 1 576 ? 73.410 37.271 -15.144 1.00 47.69 946 HIS A CA 1
ATOM 4283 C C . HIS A 1 576 ? 74.132 38.587 -15.433 1.00 44.77 946 HIS A C 1
ATOM 4284 O O . HIS A 1 576 ? 75.032 38.981 -14.689 1.00 45.74 946 HIS A O 1
ATOM 4291 N N . LEU A 1 577 ? 73.715 39.280 -16.494 1.00 45.66 947 LEU A N 1
ATOM 4292 C CA . LEU A 1 577 ? 74.324 40.558 -16.879 1.00 47.87 947 LEU A CA 1
ATOM 4293 C C . LEU A 1 577 ? 74.149 41.658 -15.839 1.00 50.23 947 LEU A C 1
ATOM 4294 O O . LEU A 1 577 ? 75.060 42.452 -15.612 1.00 43.82 947 LEU A O 1
ATOM 4299 N N . ALA A 1 578 ? 72.972 41.725 -15.228 1.00 37.45 948 ALA A N 1
ATOM 4300 C CA . ALA A 1 578 ? 72.712 42.678 -14.138 1.00 39.31 948 ALA A CA 1
ATOM 4301 C C . ALA A 1 578 ? 73.558 42.346 -12.905 1.00 45.78 948 ALA A C 1
ATOM 4302 O O . ALA A 1 578 ? 74.088 43.230 -12.234 1.00 51.96 948 ALA A O 1
ATOM 4304 N N . ALA A 1 579 ? 73.664 41.051 -12.613 1.00 49.94 949 ALA A N 1
ATOM 4305 C CA . ALA A 1 579 ? 74.248 40.602 -11.357 1.00 58.51 949 ALA A CA 1
ATOM 4306 C C . ALA A 1 579 ? 75.751 40.657 -11.409 1.00 58.83 949 ALA A C 1
ATOM 4307 O O . ALA A 1 579 ? 76.403 40.915 -10.398 1.00 53.56 949 ALA A O 1
ATOM 4309 N N . ASP A 1 580 ? 76.292 40.421 -12.599 1.00 49.47 950 ASP A N 1
ATOM 4310 C CA . ASP A 1 580 ? 77.728 40.317 -12.783 1.00 58.23 950 ASP A CA 1
ATOM 4311 C C . ASP A 1 580 ? 78.129 40.611 -14.242 1.00 54.06 950 ASP A C 1
ATOM 4312 O O . ASP A 1 580 ? 78.586 39.728 -14.970 1.00 57.03 950 ASP A O 1
ATOM 4317 N N . PHE A 1 581 ? 77.969 41.859 -14.661 1.00 51.18 951 PHE A N 1
ATOM 4318 C CA . PHE A 1 581 ? 78.183 42.225 -16.056 1.00 56.61 951 PHE A CA 1
ATOM 4319 C C . PHE A 1 581 ? 79.615 42.084 -16.660 1.00 72.75 951 PHE A C 1
ATOM 4320 O O . PHE A 1 581 ? 79.757 41.771 -17.850 1.00 72.06 951 PHE A O 1
ATOM 4328 N N . ARG A 1 582 ? 80.655 42.355 -15.880 1.00 74.15 952 ARG A N 1
ATOM 4329 C CA . ARG A 1 582 ? 82.014 42.260 -16.409 1.00 94.72 952 ARG A CA 1
ATOM 4330 C C . ARG A 1 582 ? 82.219 40.842 -16.937 1.00 100.47 952 ARG A C 1
ATOM 4331 O O . ARG A 1 582 ? 82.460 40.593 -18.137 1.00 101.88 952 ARG A O 1
ATOM 4339 N N . HIS A 1 583 ? 82.065 39.898 -16.023 1.00 113.18 953 HIS A N 1
ATOM 4340 C CA . HIS A 1 583 ? 82.398 38.513 -16.272 1.00 107.49 953 HIS A CA 1
ATOM 4341 C C . HIS A 1 583 ? 81.456 37.746 -17.180 1.00 100.23 953 HIS A C 1
ATOM 4342 O O . HIS A 1 583 ? 81.840 36.727 -17.737 1.00 111.64 953 HIS A O 1
ATOM 4349 N N . CYS A 1 584 ? 80.217 38.207 -17.294 1.00 61.88 954 CYS A N 1
ATOM 4350 C CA . CYS A 1 584 ? 79.272 37.535 -18.156 1.00 60.20 954 CYS A CA 1
ATOM 4351 C C . CYS A 1 584 ? 79.418 37.927 -19.613 1.00 60.65 954 CYS A C 1
ATOM 4352 O O . CYS A 1 584 ? 79.321 37.071 -20.498 1.00 67.47 954 CYS A O 1
ATOM 4355 N N . ARG A 1 585 ? 79.654 39.204 -19.882 1.00 70.70 955 ARG A N 1
ATOM 4356 C CA . ARG A 1 585 ? 79.672 39.660 -21.268 1.00 69.60 955 ARG A CA 1
ATOM 4357 C C . ARG A 1 585 ? 80.728 38.942 -22.109 1.00 61.63 955 ARG A C 1
ATOM 4358 O O . ARG A 1 585 ? 80.507 38.667 -23.298 1.00 61.03 955 ARG A O 1
ATOM 4366 N N . GLY A 1 586 ? 81.853 38.606 -21.476 1.00 57.29 956 GLY A N 1
ATOM 4367 C CA . GLY A 1 586 ? 82.992 38.028 -22.172 1.00 54.52 956 GLY A CA 1
ATOM 4368 C C . GLY A 1 586 ? 82.937 36.559 -22.581 1.00 54.27 956 GLY A C 1
ATOM 4369 O O . GLY A 1 586 ? 83.642 36.133 -23.503 1.00 66.59 956 GLY A O 1
ATOM 4370 N N . GLY A 1 587 ? 82.118 35.761 -21.910 1.00 45.93 957 GLY A N 1
ATOM 4371 C CA . GLY A 1 587 ? 82.112 34.339 -22.202 1.00 53.80 957 GLY A CA 1
ATOM 4372 C C . GLY A 1 587 ? 81.049 33.886 -23.187 1.00 42.48 957 GLY A C 1
ATOM 4373 O O . GLY A 1 587 ? 80.964 32.706 -23.49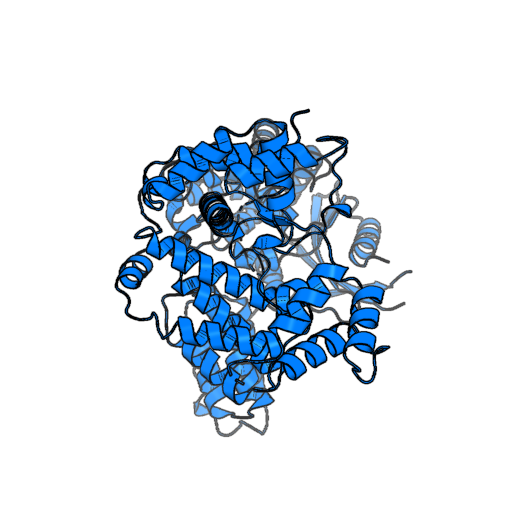8 1.00 36.90 957 GLY A O 1
ATOM 4374 N N . LEU A 1 588 ? 80.249 34.818 -23.692 1.00 39.69 958 LEU A N 1
ATOM 4375 C CA . LEU A 1 588 ? 79.103 34.498 -24.531 1.00 41.19 958 LEU A CA 1
ATOM 4376 C C . LEU A 1 588 ? 79.480 34.071 -25.948 1.00 36.78 958 LEU A C 1
ATOM 4377 O O . LEU A 1 588 ? 80.358 34.665 -26.556 1.00 42.53 958 LEU A O 1
ATOM 4382 N N . PRO A 1 589 ? 78.747 33.087 -26.504 1.00 46.00 959 PRO A N 1
ATOM 4383 C CA . PRO A 1 589 ? 78.973 32.567 -27.859 1.00 44.58 959 PRO A CA 1
ATOM 4384 C C . PRO A 1 589 ? 79.051 33.654 -28.924 1.00 44.87 959 PRO A C 1
ATOM 4385 O O . PRO A 1 589 ? 78.327 34.644 -28.866 1.00 37.63 959 PRO A O 1
ATOM 4389 N N . ALA A 1 590 ? 79.975 33.483 -29.863 1.00 41.99 960 ALA A N 1
ATOM 4390 C CA . ALA A 1 590 ? 80.112 34.359 -31.021 1.00 48.98 960 ALA A CA 1
ATOM 4391 C C . ALA A 1 590 ? 78.771 34.624 -31.716 1.00 44.14 960 ALA A C 1
ATOM 4392 O O . ALA A 1 590 ? 78.460 35.749 -32.096 1.00 45.30 960 ALA A O 1
ATOM 4394 N N . LEU A 1 591 ? 77.981 33.566 -31.863 1.00 39.08 961 LEU A N 1
ATOM 4395 C CA . LEU A 1 591 ? 76.881 33.536 -32.815 1.00 41.58 961 LEU A CA 1
ATOM 4396 C C . LEU A 1 591 ? 75.517 33.280 -32.193 1.00 41.00 961 LEU A C 1
ATOM 4397 O O . LEU A 1 591 ? 75.378 32.466 -31.276 1.00 37.88 961 LEU A O 1
ATOM 4402 N N . VAL A 1 592 ? 74.501 33.954 -32.717 1.00 40.76 962 VAL A N 1
ATOM 4403 C CA . VAL A 1 592 ? 73.128 33.481 -32.526 1.00 39.63 962 VAL A CA 1
ATOM 4404 C C . VAL A 1 592 ? 72.509 33.239 -33.895 1.00 38.71 962 VAL A C 1
ATOM 4405 O O . VAL A 1 592 ? 72.505 34.128 -34.761 1.00 43.14 962 VAL A O 1
ATOM 4409 N N . VAL A 1 593 ? 72.023 32.017 -34.101 1.00 35.52 963 VAL A N 1
ATOM 4410 C CA . VAL A 1 593 ? 71.351 31.662 -35.339 1.00 38.83 963 VAL A CA 1
ATOM 4411 C C . VAL A 1 593 ? 69.922 31.192 -35.106 1.00 42.55 963 VAL A C 1
ATOM 4412 O O . VAL A 1 593 ? 69.626 30.486 -34.117 1.00 43.48 963 VAL A O 1
ATOM 4416 N N . TRP A 1 594 ? 69.040 31.519 -36.048 1.00 39.05 964 TRP A N 1
ATOM 4417 C CA . TRP A 1 594 ? 67.694 30.988 -35.929 1.00 42.93 964 TRP A CA 1
ATOM 4418 C C . TRP A 1 594 ? 66.933 30.792 -37.234 1.00 41.06 964 TRP A C 1
ATOM 4419 O O . TRP A 1 594 ? 67.196 31.440 -38.274 1.00 43.87 964 TRP A O 1
ATOM 4430 N N . ASN A 1 595 ? 66.020 29.824 -37.131 1.00 42.97 965 ASN A N 1
ATOM 4431 C CA . ASN A 1 595 ? 65.070 29.439 -38.157 1.00 50.57 965 ASN A CA 1
ATOM 4432 C C . ASN A 1 595 ? 63.823 30.290 -38.002 1.00 46.91 965 ASN A C 1
ATOM 4433 O O . ASN A 1 595 ? 63.129 30.156 -37.006 1.00 45.72 965 ASN A O 1
ATOM 4438 N N . SER A 1 596 ? 63.527 31.152 -38.964 1.00 43.37 966 SER A N 1
ATOM 4439 C CA . SER A 1 596 ? 62.420 32.090 -38.778 1.00 41.86 966 SER A CA 1
ATOM 4440 C C . SER A 1 596 ? 61.035 31.416 -38.835 1.00 45.82 966 SER A C 1
ATOM 4441 O O . SER A 1 596 ? 60.060 32.023 -38.428 1.00 44.43 966 SER A O 1
ATOM 4444 N N . GLN A 1 597 ? 60.947 30.183 -39.334 1.00 52.20 967 GLN A N 1
ATOM 4445 C CA . GLN A 1 597 ? 59.660 29.495 -39.376 1.00 53.98 967 GLN A CA 1
ATOM 4446 C C . GLN A 1 597 ? 59.389 28.754 -38.074 1.00 54.51 967 GLN A C 1
ATOM 4447 O O . GLN A 1 597 ? 58.387 28.998 -37.414 1.00 43.67 967 GLN A O 1
ATOM 4453 N N . SER A 1 598 ? 60.286 27.852 -37.698 1.00 42.84 968 SER A N 1
ATOM 4454 C CA . SER A 1 598 ? 60.076 27.067 -36.495 1.00 42.49 968 SER A CA 1
ATOM 4455 C C . SER A 1 598 ? 60.455 27.811 -35.223 1.00 42.42 968 SER A C 1
ATOM 4456 O O . SER A 1 598 ? 60.140 27.349 -34.123 1.00 40.75 968 SER A O 1
ATOM 4459 N N . ARG A 1 599 ? 61.187 28.917 -35.371 1.00 43.38 969 ARG A N 1
ATOM 4460 C CA . ARG A 1 599 ? 61.721 29.669 -34.229 1.00 44.60 969 ARG A CA 1
ATOM 4461 C C . ARG A 1 599 ? 62.716 28.870 -33.382 1.00 43.46 969 ARG A C 1
ATOM 4462 O O . ARG A 1 599 ? 62.982 29.196 -32.216 1.00 46.73 969 ARG A O 1
ATOM 4470 N N . HIS A 1 600 ? 63.241 27.808 -33.967 1.00 46.82 970 HIS A N 1
ATOM 4471 C CA . HIS A 1 600 ? 64.380 27.114 -33.392 1.00 55.85 970 HIS A CA 1
ATOM 4472 C C . HIS A 1 600 ? 65.622 28.029 -33.445 1.00 47.63 970 HIS A C 1
ATOM 4473 O O . HIS A 1 600 ? 65.957 28.611 -34.501 1.00 42.30 970 HIS A O 1
ATOM 4480 N N . PHE A 1 601 ? 66.280 28.188 -32.303 1.00 43.65 971 PHE A N 1
ATOM 4481 C CA . PHE A 1 601 ? 67.512 28.966 -32.257 1.00 44.28 971 PHE A CA 1
ATOM 4482 C C . PHE A 1 601 ? 68.614 28.143 -31.588 1.00 48.92 971 PHE A C 1
ATOM 4483 O O . PHE A 1 601 ? 68.331 27.226 -30.787 1.00 41.95 971 PHE A O 1
ATOM 4491 N N . LYS A 1 602 ? 69.854 28.497 -31.921 1.00 47.76 972 LYS A N 1
ATOM 4492 C CA . LYS A 1 602 ? 71.062 27.905 -31.344 1.00 55.14 972 LYS A CA 1
ATOM 4493 C C . LYS A 1 602 ? 72.058 29.011 -31.024 1.00 53.27 972 LYS A C 1
ATOM 4494 O O . LYS A 1 602 ? 72.243 29.917 -31.833 1.00 52.76 972 LYS A O 1
ATOM 4500 N N . LEU A 1 603 ? 72.712 28.937 -29.868 1.00 42.60 973 LEU A N 1
ATOM 4501 C CA . LEU A 1 603 ? 73.774 29.907 -29.550 1.00 39.53 973 LEU A CA 1
ATOM 4502 C C . LEU A 1 603 ? 75.114 29.217 -29.843 1.00 43.76 973 LEU A C 1
ATOM 4503 O O . LEU A 1 603 ? 75.415 28.163 -29.292 1.00 44.34 973 LEU A O 1
ATOM 4508 N N . VAL A 1 604 ? 75.880 29.764 -30.764 1.00 40.67 974 VAL A N 1
ATOM 4509 C CA . VAL A 1 604 ? 77.027 29.023 -31.252 1.00 48.74 974 VAL A CA 1
ATOM 4510 C C . VAL A 1 604 ? 78.338 29.758 -31.020 1.00 43.73 974 VAL A C 1
ATOM 4511 O O . VAL A 1 604 ? 78.479 30.957 -31.344 1.00 39.90 974 VAL A O 1
ATOM 4515 N N . GLU A 1 605 ? 79.275 29.034 -30.417 1.00 41.33 975 GLU A N 1
ATOM 4516 C CA . GLU A 1 605 ? 80.648 29.517 -30.299 1.00 46.49 975 GLU A CA 1
ATOM 4517 C C . GLU A 1 605 ? 81.487 28.932 -31.446 1.00 43.13 975 GLU A C 1
ATOM 4518 O O . GLU A 1 605 ? 81.398 27.747 -31.760 1.00 43.80 975 GLU A O 1
ATOM 4524 N N . VAL A 1 606 ? 82.259 29.780 -32.106 1.00 42.46 976 VAL A N 1
ATOM 4525 C CA . VAL A 1 606 ? 83.030 29.336 -33.269 1.00 44.35 976 VAL A CA 1
ATOM 4526 C C . VAL A 1 606 ? 84.532 29.240 -32.934 1.00 44.15 976 VAL A C 1
ATOM 4527 O O . VAL A 1 606 ? 85.097 30.136 -32.327 1.00 40.33 976 VAL A O 1
ATOM 4531 N N . LYS A 1 607 ? 85.162 28.126 -33.290 1.00 41.70 977 LYS A N 1
ATOM 4532 C CA . LYS A 1 607 ? 86.596 27.945 -33.020 1.00 50.29 977 LYS A CA 1
ATOM 4533 C C . LYS A 1 607 ? 87.344 27.438 -34.235 1.00 49.20 977 LYS A C 1
ATOM 4534 O O . LYS A 1 607 ? 87.124 26.304 -34.660 1.00 51.87 977 LYS A O 1
ATOM 4540 N N . GLY A 1 608 ? 88.235 28.269 -34.779 1.00 51.59 978 GLY A N 1
ATOM 4541 C CA . GLY A 1 608 ? 89.134 27.829 -35.832 1.00 52.12 978 GLY A CA 1
ATOM 4542 C C . GLY A 1 608 ? 90.327 27.040 -35.294 1.00 49.12 978 GLY A C 1
ATOM 4543 O O . GLY A 1 608 ? 90.408 26.750 -34.092 1.00 44.78 978 GLY A O 1
ATOM 4544 N N . PRO A 1 609 ? 91.272 26.689 -36.185 1.00 50.64 979 PRO A N 1
ATOM 4545 C CA . PRO A 1 609 ? 92.477 25.936 -35.817 1.00 50.81 979 PRO A CA 1
ATOM 4546 C C . PRO A 1 609 ? 93.207 26.616 -34.675 1.00 43.27 979 PRO A C 1
ATOM 4547 O O . PRO A 1 609 ? 93.265 27.835 -34.659 1.00 51.53 979 PRO A O 1
ATOM 4551 N N . ASN A 1 610 ? 93.679 25.849 -33.704 1.00 44.27 980 ASN A N 1
ATOM 4552 C CA . ASN A 1 610 ? 94.357 26.402 -32.533 1.00 51.81 980 ASN A CA 1
ATOM 4553 C C . ASN A 1 610 ? 93.574 27.372 -31.659 1.00 54.36 980 ASN A C 1
ATOM 4554 O O . ASN A 1 610 ? 94.171 28.162 -30.931 1.00 64.22 980 ASN A O 1
ATOM 4559 N N . ASP A 1 611 ? 92.252 27.293 -31.705 1.00 58.27 981 ASP A N 1
ATOM 4560 C CA . ASP A 1 611 ? 91.416 28.086 -30.836 1.00 55.06 981 ASP A CA 1
ATOM 4561 C C . ASP A 1 611 ? 90.593 27.125 -29.996 1.00 53.81 981 ASP A C 1
ATOM 4562 O O . ASP A 1 611 ? 89.884 26.291 -30.554 1.00 46.89 981 ASP A O 1
ATOM 4567 N N . ARG A 1 612 ? 90.681 27.192 -28.672 1.00 44.41 982 ARG A N 1
ATOM 4568 C CA . ARG A 1 612 ? 89.713 26.436 -27.895 1.00 54.17 982 ARG A CA 1
ATOM 4569 C C . ARG A 1 612 ? 88.984 27.240 -26.815 1.00 50.31 982 ARG A C 1
ATOM 4570 O O . ARG A 1 612 ? 89.299 28.392 -26.525 1.00 43.64 982 ARG A O 1
ATOM 4578 N N . LEU A 1 613 ? 87.956 26.614 -26.270 1.00 38.16 983 LEU A N 1
ATOM 4579 C CA . LEU A 1 613 ? 87.173 27.207 -25.210 1.00 45.42 983 LEU A CA 1
ATOM 4580 C C . LEU A 1 613 ? 88.052 27.700 -24.073 1.00 41.15 983 LEU A C 1
ATOM 4581 O O . LEU A 1 613 ? 88.913 26.977 -23.585 1.00 44.44 983 LEU A O 1
ATOM 4586 N N . SER A 1 614 ? 87.823 28.934 -23.657 1.00 44.43 984 SER A N 1
ATOM 4587 C CA . SER A 1 614 ? 88.380 29.426 -22.411 1.00 46.44 984 SER A CA 1
ATOM 4588 C C . SER A 1 614 ? 87.490 28.928 -21.267 1.00 45.39 984 SER A C 1
ATOM 4589 O O . SER A 1 614 ? 86.403 28.399 -21.506 1.00 47.39 984 SER A O 1
ATOM 4592 N N . HIS A 1 615 ? 87.932 29.110 -20.029 1.00 44.04 985 HIS A N 1
ATOM 4593 C CA . HIS A 1 615 ? 87.108 28.762 -18.879 1.00 53.40 985 HIS A CA 1
ATOM 4594 C C . HIS A 1 615 ? 85.823 29.593 -18.794 1.00 48.72 985 HIS A C 1
ATOM 4595 O O . HIS A 1 615 ? 84.777 29.059 -18.452 1.00 49.15 985 HIS A O 1
ATOM 4602 N N . LYS A 1 616 ? 85.909 30.887 -19.093 1.00 49.66 986 LYS A N 1
ATOM 4603 C CA . LYS A 1 616 ? 84.727 31.758 -19.136 1.00 56.64 986 LYS A CA 1
ATOM 4604 C C . LYS A 1 616 ? 83.672 31.216 -20.087 1.00 44.60 986 LYS A C 1
ATOM 4605 O O . LYS A 1 616 ? 82.490 31.141 -19.751 1.00 45.76 986 LYS A O 1
ATOM 4611 N N . GLN A 1 617 ? 84.111 30.839 -21.280 1.00 39.94 987 GLN A N 1
ATOM 4612 C CA . GLN A 1 617 ? 83.210 30.304 -22.283 1.00 40.07 987 GLN A CA 1
ATOM 4613 C C . GLN A 1 617 ? 82.593 28.996 -21.820 1.00 48.93 987 GLN A C 1
ATOM 4614 O O . GLN A 1 617 ? 81.412 28.773 -22.044 1.00 46.78 987 GLN A O 1
ATOM 4620 N N . MET A 1 618 ? 83.359 28.149 -21.143 1.00 42.92 988 MET A N 1
ATOM 4621 C CA . MET A 1 618 ? 82.799 26.905 -20.620 1.00 52.58 988 MET A CA 1
ATOM 4622 C C . MET A 1 618 ? 81.774 27.180 -19.545 1.00 47.81 988 MET A C 1
ATOM 4623 O O . MET A 1 618 ? 80.771 26.487 -19.482 1.00 38.81 988 MET A O 1
ATOM 4628 N N . ILE A 1 619 ? 82.023 28.154 -18.676 1.00 38.15 989 ILE A N 1
ATOM 4629 C CA . ILE A 1 619 ? 81.073 28.475 -17.606 1.00 51.22 989 ILE A CA 1
ATOM 4630 C C . ILE A 1 619 ? 79.754 29.018 -18.180 1.00 52.83 989 ILE A C 1
ATOM 4631 O O . ILE A 1 619 ? 78.684 28.677 -17.675 1.00 55.76 989 ILE A O 1
ATOM 4636 N N . TRP A 1 620 ? 79.811 29.764 -19.290 1.00 47.20 990 TRP A N 1
ATOM 4637 C CA . TRP A 1 620 ? 78.591 30.336 -19.859 1.00 54.78 990 TRP A CA 1
ATOM 4638 C C . TRP A 1 620 ? 77.819 29.508 -20.862 1.00 53.93 990 TRP A C 1
ATOM 4639 O O . TRP A 1 620 ? 76.602 29.696 -20.985 1.00 56.59 990 TRP A O 1
ATOM 4650 N N . LEU A 1 621 ? 78.472 28.571 -21.542 1.00 50.32 991 LEU A N 1
ATOM 4651 C CA . LEU A 1 621 ? 77.720 27.631 -22.361 1.00 55.30 991 LEU A CA 1
ATOM 4652 C C . LEU A 1 621 ? 76.833 26.757 -21.443 1.00 54.68 991 LEU A C 1
ATOM 4653 O O . LEU A 1 621 ? 75.651 26.525 -21.721 1.00 56.73 991 LEU A O 1
ATOM 4658 N N . ALA A 1 622 ? 77.416 26.300 -20.336 1.00 46.26 992 ALA A N 1
ATOM 4659 C CA . ALA A 1 622 ? 76.671 25.560 -19.315 1.00 56.12 992 ALA A CA 1
ATOM 4660 C C . ALA A 1 622 ? 75.539 26.406 -18.745 1.00 46.72 992 ALA A C 1
ATOM 4661 O O . ALA A 1 622 ? 74.427 25.921 -18.642 1.00 47.29 992 ALA A O 1
ATOM 4663 N N . GLU A 1 623 ? 75.815 27.646 -18.351 1.00 47.17 993 GLU A N 1
ATOM 4664 C CA . GLU A 1 623 ? 74.746 28.489 -17.810 1.00 51.81 993 GLU A CA 1
ATOM 4665 C C . GLU A 1 623 ? 73.592 28.644 -18.807 1.00 51.20 993 GLU A C 1
ATOM 4666 O O . GLU A 1 623 ? 72.438 28.549 -18.434 1.00 47.89 993 GLU A O 1
ATOM 4672 N N . LEU A 1 624 ? 73.917 28.868 -20.074 1.00 46.58 994 LEU A N 1
ATOM 4673 C CA . LEU A 1 624 ? 72.902 29.025 -21.094 1.00 45.31 994 LEU A CA 1
ATOM 4674 C C . LEU A 1 624 ? 72.126 27.737 -21.232 1.00 52.27 994 LEU A C 1
ATOM 4675 O O . LEU A 1 624 ? 70.879 27.743 -21.349 1.00 46.05 994 LEU A O 1
ATOM 4680 N N . GLN A 1 625 ? 72.856 26.627 -21.208 1.00 43.90 995 GLN A N 1
ATOM 4681 C CA . GLN A 1 625 ? 72.228 25.321 -21.290 1.00 46.37 995 GLN A CA 1
ATOM 4682 C C . GLN A 1 625 ? 71.251 25.114 -20.126 1.00 49.05 995 GLN A C 1
ATOM 4683 O O . GLN A 1 625 ? 70.205 24.497 -20.307 1.00 51.89 995 GLN A O 1
ATOM 4689 N N . LYS A 1 626 ? 71.612 25.613 -18.940 1.00 48.56 996 LYS A N 1
ATOM 4690 C CA . LYS A 1 626 ? 70.739 25.535 -17.771 1.00 53.33 996 LYS A CA 1
ATOM 4691 C C . LYS A 1 626 ? 69.430 26.305 -17.976 1.00 52.72 996 LYS A C 1
ATOM 4692 O O . LYS A 1 626 ? 68.394 25.936 -17.435 1.00 54.96 996 LYS A O 1
ATOM 4698 N N . LEU A 1 627 ? 69.479 27.393 -18.733 1.00 47.64 997 LEU A N 1
ATOM 4699 C CA . LEU A 1 627 ? 68.261 28.136 -19.020 1.00 52.44 997 LEU A CA 1
ATOM 4700 C C . LEU A 1 627 ? 67.478 27.455 -20.138 1.00 48.48 997 LEU A C 1
ATOM 4701 O O . LEU A 1 627 ? 66.466 27.970 -20.585 1.00 41.95 997 LEU A O 1
ATOM 4706 N N . GLY A 1 628 ? 67.959 26.300 -20.594 1.00 46.36 998 GLY A N 1
ATOM 4707 C CA . GLY A 1 628 ? 67.263 25.544 -21.620 1.00 41.90 998 GLY A CA 1
ATOM 4708 C C . GLY A 1 628 ? 67.560 25.951 -23.054 1.00 53.86 998 GLY A C 1
ATOM 4709 O O . GLY A 1 628 ? 66.990 25.393 -23.997 1.00 55.42 998 GLY A O 1
AT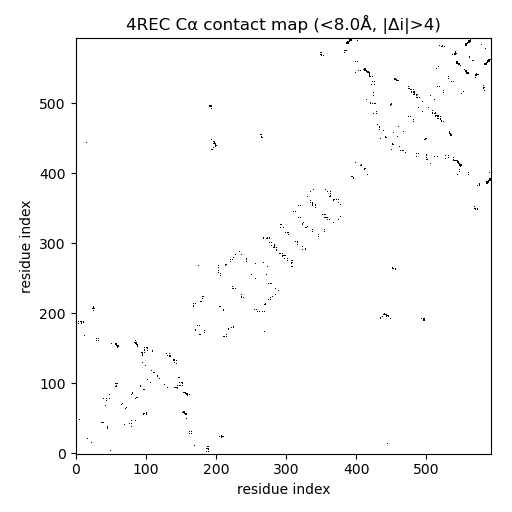OM 4710 N N . ALA A 1 629 ? 68.448 26.924 -23.239 1.00 52.62 999 ALA A N 1
ATOM 4711 C CA . ALA A 1 629 ? 68.858 27.294 -24.589 1.00 47.09 999 ALA A CA 1
ATOM 4712 C C . ALA A 1 629 ? 69.714 26.191 -25.208 1.00 51.42 999 ALA A C 1
ATOM 4713 O O . ALA A 1 629 ? 70.424 25.472 -24.515 1.00 47.13 999 ALA A O 1
ATOM 4715 N N . GLU A 1 630 ? 69.645 26.029 -26.513 1.00 41.50 1000 GLU A N 1
ATOM 4716 C CA . GLU A 1 630 ? 70.489 25.037 -27.115 1.00 42.78 1000 GLU A CA 1
ATOM 4717 C C . GLU A 1 630 ? 71.829 25.686 -27.541 1.00 45.76 1000 GLU A C 1
ATOM 4718 O O . GLU A 1 630 ? 71.855 26.696 -28.245 1.00 42.30 1000 GLU A O 1
ATOM 4724 N N . VAL A 1 631 ? 72.935 25.116 -27.079 1.00 47.55 1001 VAL A N 1
ATOM 4725 C CA . VAL A 1 631 ? 74.248 25.679 -27.370 1.00 48.73 1001 VAL A CA 1
ATOM 4726 C C . VAL A 1 631 ? 75.101 24.694 -28.128 1.00 45.77 1001 VAL A C 1
ATOM 4727 O O . VAL A 1 631 ? 74.959 23.478 -27.993 1.00 48.18 1001 VAL A O 1
ATOM 4731 N N . GLU A 1 632 ? 76.016 25.233 -28.913 1.00 40.67 1002 GLU A N 1
ATOM 4732 C CA . GLU A 1 632 ? 76.846 24.411 -29.773 1.00 44.90 1002 GLU A CA 1
ATOM 4733 C C . GLU A 1 632 ? 78.235 25.085 -29.982 1.00 42.52 1002 GLU A C 1
ATOM 4734 O O . GLU A 1 632 ? 78.340 26.332 -30.015 1.00 42.31 1002 GLU A O 1
ATOM 4740 N N . VAL A 1 633 ? 79.281 24.260 -30.073 1.00 43.89 1003 VAL A N 1
ATOM 4741 C CA . VAL A 1 633 ? 80.623 24.721 -30.458 1.00 35.27 1003 VAL A CA 1
ATOM 4742 C C . VAL A 1 633 ? 80.931 24.257 -31.877 1.00 38.26 1003 VAL A C 1
ATOM 4743 O O . VAL A 1 633 ? 80.961 23.055 -32.153 1.00 39.17 1003 VAL A O 1
ATOM 4747 N N . CYS A 1 634 ? 81.152 25.210 -32.773 1.00 37.61 1004 CYS A N 1
ATOM 4748 C CA . CYS A 1 634 ? 81.454 24.882 -34.164 1.00 42.56 1004 CYS A CA 1
ATOM 4749 C C . CYS A 1 634 ? 82.962 25.047 -34.470 1.00 39.00 1004 CYS A C 1
ATOM 4750 O O . CYS A 1 634 ? 83.481 26.164 -34.459 1.00 38.13 1004 CYS A O 1
ATOM 4753 N N . HIS A 1 635 ? 83.660 23.946 -34.731 1.00 41.86 1005 HIS A N 1
ATOM 4754 C CA . HIS A 1 635 ? 85.074 24.040 -35.120 1.00 50.26 1005 HIS A CA 1
ATOM 4755 C C . HIS A 1 635 ? 85.266 24.064 -36.626 1.00 45.67 1005 HIS A C 1
ATOM 4756 O O . HIS A 1 635 ? 84.745 23.215 -37.363 1.00 46.35 1005 HIS A O 1
ATOM 4763 N N . VAL A 1 636 ? 86.005 25.050 -37.092 1.00 42.37 1006 VAL A N 1
ATOM 4764 C CA . VAL A 1 636 ? 86.401 25.058 -38.482 1.00 51.41 1006 VAL A CA 1
ATOM 4765 C C . VAL A 1 636 ? 87.796 24.432 -38.573 1.00 59.87 1006 VAL A C 1
ATOM 4766 O O . VAL A 1 636 ? 88.726 24.838 -37.858 1.00 54.03 1006 VAL A O 1
ATOM 4770 N N . VAL A 1 637 ? 87.929 23.410 -39.412 1.00 58.63 1007 VAL A N 1
ATOM 4771 C CA . VAL A 1 637 ? 89.199 22.700 -39.528 1.00 70.97 1007 VAL A CA 1
ATOM 4772 C C . VAL A 1 637 ? 90.001 23.181 -40.730 1.00 73.71 1007 VAL A C 1
ATOM 4773 O O . VAL A 1 637 ? 89.433 23.636 -41.724 1.00 71.89 1007 VAL A O 1
ATOM 4777 N N . ALA A 1 638 ? 91.324 23.078 -40.625 1.00 95.30 1008 ALA A N 1
ATOM 4778 C CA . ALA A 1 638 ? 92.217 23.509 -41.695 1.00 101.85 1008 ALA A CA 1
ATOM 4779 C C . ALA A 1 638 ? 91.913 22.761 -42.996 1.00 102.92 1008 ALA A C 1
ATOM 4780 O O . ALA A 1 638 ? 91.582 21.574 -42.986 1.00 98.41 1008 ALA A O 1
ATOM 4782 N N . VAL A 1 639 ? 92.014 23.477 -44.112 1.00 101.95 1009 VAL A N 1
ATOM 4783 C CA . VAL A 1 639 ? 91.556 22.975 -45.405 1.00 104.89 1009 VAL A CA 1
ATOM 4784 C C . VAL A 1 639 ? 92.712 22.535 -46.302 1.00 107.76 1009 VAL A C 1
ATOM 4785 O O . VAL A 1 639 ? 92.690 21.435 -46.859 1.00 97.80 1009 VAL A O 1
#

Secondary structure (DSSP, 8-state):
---HHHHHHHHHHHHHHH-HHHHTTS-HHHHHHHHHHHTS-HHHHHHHHHHHTS-SS-EEGGG---TTT-S--HHHHHHHHHTTSEEEGGG---HHHHHHH--HHHHHHHHHHTT-S-TTS-HHHHHHHHHHHTT----THHHHHHHHHHHH-SEEEE-HHHHHHHHHHHHHH-GGGSS------GGGGTPPPPP--------S-SSHHHHHHHHHHHHHHHHHHHHHHTT-HHHHHHHHHHHHHHHHTTTT-HHHHHHHTS-HHHHTTSHHHHHHHHHHHHHHHHHHTT-HHHHHHHHHHHHH--SS-GGGHHHHHHHHHHIIIIIS--HHHHHHHHHHHHH-TT--HHHHHHHHHHHHHHHTSGGGSGGGGGSTT---------EEEEEE-----HHHHHHHHHHHTT--EEEE-THHHHHHHHHHHHHHHHT-S--TTS--STT-SS-TTTTSTHHHHTTHHHHHHHHHHHHT--HHHHHHHHHHHHHHHTT---TT--TTTSSSHHHHHHHHHHHHHHHHHHHHHHHHH-HHHHHTTS-SEEEE-TTT--EEEEEEE-TT----HHHHHHHHHHHHTT--EEEEEEEP-

Nearest PDB structures (foldseek):
  4rec-assembly1_A  TM=1.002E+00  e=1.868E-91  Homo sapiens
  4rea-assembly1_B  TM=9.832E-01  e=9.460E-83  Homo sapiens
  4rea-assembly1_A  TM=9.732E-01  e=1.553E-82  Homo sapiens
  4ria-assembly2_B  TM=9.532E-01  e=2.479E-77  Homo sapiens
  4rid-assembly2_B  TM=9.065E-01  e=5.331E-77  Homo sapiens

Sequence (593 aa):
EFPYYLRSFLVVLKTVLENEDDMLLFDEQEKGIVTKFYQLSATGQKLYVRLFQRKLSWIKMTKLEYEEIALDLTPVIEELTNAGFLQTESELQELSEVLELLSAPELKSLAKTFHLVNPNGQKQQLVDAFLKLAKQKPGIGAVILKRAKALAGQSVRICKGPRAVFSRILLLFSLTDSMEDEGLLVNLGRMEFPSYTINRKTHIFQDRDDLIRYAAATHMLSDISSAMANGNWEEAKELAQCAKRDWNNRLKNHPSLRCHEDLPLFLRCFTVGWIYTRILSRFVEILQRLHMYEEAVRELESLLSQRIYCPDSRGRWWDRLALNLHQHLKRLEPTIKCITEGLADPEVRTGHRLSLYQRAVRLRESPSCKKFKHLFQQLPEMAVQDVKHVTITGRLCSVEELALAHYRRSGFDQGIHGEGSTFSTLYGLLLWDIIFMDGIPDVFRNACQAFPLDLCTDSFFTSRRPALEARLQLIHDAPEESLRAWVAATWHEQEGRVASLVSWDRFTSLQQAQDLVSCLGGPVLSGVCRHLAADFRHCRGGLPALVVWNSQSRHFKLVEVKGPNDRLSHKQMIWLAELQKLGAEVEVCHVVAV

Radius of gyration: 28.48 Å; Cα contacts (8 Å, |Δi|>4): 797; chains: 1; bounding box: 80×76×54 Å

InterPro domains:
  IPR006642 Rad18, zinc finger UBZ4-type [PS51908] (41-69)
  IPR006642 Rad18, zinc finger UBZ4-type [SM00734] (41-65)
  IPR011856 tRNA endonuclease-like domain superfamily [G3DSA:3.40.1350.10] (930-1012)
  IPR014883 VRR-NUC domain [PF08774] (894-1007)
  IPR014883 VRR-NUC domain [SM00990] (893-1008)
  IPR033315 Fanconi-associated nuclease 1-like [PTHR15749] (19-1015)
  IPR049125 Fanconi-associated nuclease 1-like, winged-helix domain [PF21315] (374-456)
  IPR049126 Fanconi-associated nuclease 1-like, TPR domain [PF21170] (601-754)
  IPR049132 Fanconi-associated nuclease 1-like, eukaryotes [cd22326] (373-1017)
  IPR049138 Fanconi-associated nuclease 1, SAP subdomain, metazoa [PF21169] (465-528)